Protein AF-A0A1Z8QE18-F1 (afdb_monomer_lite)

Structure (mmCIF, N/CA/C/O backbone):
data_AF-A0A1Z8QE18-F1
#
_entry.id   AF-A0A1Z8QE18-F1
#
loop_
_atom_site.group_PDB
_atom_site.id
_atom_site.type_symbol
_atom_site.label_atom_id
_atom_site.label_alt_id
_atom_site.label_comp_id
_atom_site.label_asym_id
_atom_site.label_entity_id
_atom_site.label_seq_id
_atom_site.pdbx_PDB_ins_code
_atom_site.Cartn_x
_atom_site.Cartn_y
_atom_site.Cartn_z
_atom_site.occupancy
_atom_site.B_iso_or_equiv
_atom_site.auth_seq_id
_atom_site.auth_comp_id
_atom_site.auth_asym_id
_atom_site.auth_atom_id
_atom_site.pdbx_PDB_model_num
ATOM 1 N N . GLU A 1 1 ? 27.133 -2.465 -52.458 1.00 31.72 1 GLU A N 1
ATOM 2 C CA . GLU A 1 1 ? 26.236 -3.454 -53.092 1.00 31.72 1 GLU A CA 1
ATOM 3 C C . GLU A 1 1 ? 27.057 -4.386 -53.975 1.00 31.72 1 GLU A C 1
ATOM 5 O O . GLU A 1 1 ? 27.743 -3.908 -54.868 1.00 31.72 1 GLU A O 1
ATOM 10 N N . HIS A 1 2 ? 27.040 -5.693 -53.707 1.00 38.69 2 HIS A N 1
ATOM 11 C CA . HIS A 1 2 ? 27.586 -6.705 -54.616 1.00 38.69 2 HIS A CA 1
ATOM 12 C C . HIS A 1 2 ? 26.413 -7.398 -55.316 1.00 38.69 2 HIS A C 1
ATOM 14 O O . HIS A 1 2 ? 25.623 -8.091 -54.676 1.00 38.69 2 HIS A O 1
ATOM 20 N N . HIS A 1 3 ? 26.279 -7.208 -56.629 1.00 44.00 3 HIS A N 1
ATOM 21 C CA . HIS A 1 3 ? 25.257 -7.886 -57.424 1.00 44.00 3 HIS A CA 1
ATOM 22 C C . HIS A 1 3 ? 25.726 -9.298 -57.795 1.00 44.00 3 HIS A C 1
ATOM 24 O O . HIS A 1 3 ? 26.551 -9.477 -58.690 1.00 44.00 3 HIS A O 1
ATOM 30 N N . LYS A 1 4 ? 25.196 -10.315 -57.109 1.00 57.91 4 LYS A N 1
ATOM 31 C CA . LYS A 1 4 ? 25.439 -11.725 -57.442 1.00 57.91 4 LYS A CA 1
ATOM 32 C C . LYS A 1 4 ? 24.653 -12.096 -58.705 1.00 57.91 4 LYS A C 1
ATOM 34 O O . LYS A 1 4 ? 23.430 -12.025 -58.703 1.00 57.91 4 LYS A O 1
ATOM 39 N N . GLN A 1 5 ? 25.346 -12.489 -59.775 1.00 54.53 5 GLN A N 1
ATOM 40 C CA . GLN A 1 5 ? 24.721 -12.898 -61.046 1.00 54.53 5 GLN A CA 1
ATOM 41 C C . GLN A 1 5 ? 24.503 -14.417 -61.171 1.00 54.53 5 GLN A C 1
ATOM 43 O O . GLN A 1 5 ? 23.720 -14.848 -62.011 1.00 54.53 5 GLN A O 1
ATOM 48 N N . ASN A 1 6 ? 25.171 -15.237 -60.347 1.00 59.16 6 ASN A N 1
ATOM 49 C CA . ASN A 1 6 ? 25.108 -16.700 -60.426 1.00 59.16 6 ASN A CA 1
ATOM 50 C C . ASN A 1 6 ? 24.843 -17.330 -59.048 1.00 59.16 6 ASN A C 1
ATOM 52 O O . ASN A 1 6 ? 25.605 -17.130 -58.102 1.00 59.16 6 ASN A O 1
ATOM 56 N N . SER A 1 7 ? 23.778 -18.126 -58.949 1.00 54.53 7 SER A N 1
ATOM 57 C CA . SER A 1 7 ? 23.357 -18.845 -57.741 1.00 54.53 7 SER A CA 1
ATOM 58 C C . SER A 1 7 ? 24.335 -19.933 -57.284 1.00 54.53 7 SER A C 1
ATOM 60 O O . SER A 1 7 ? 24.359 -20.270 -56.103 1.00 54.53 7 SER A O 1
ATOM 62 N N . ALA A 1 8 ? 25.176 -20.443 -58.189 1.00 55.94 8 ALA A N 1
ATOM 63 C CA . ALA A 1 8 ? 26.171 -21.480 -57.919 1.00 55.94 8 ALA A CA 1
ATOM 64 C C . ALA A 1 8 ? 27.537 -20.933 -57.459 1.00 55.94 8 ALA A C 1
ATOM 66 O O . ALA A 1 8 ? 28.445 -21.720 -57.178 1.00 55.94 8 ALA A O 1
ATOM 67 N N . ASP A 1 9 ? 27.713 -19.607 -57.384 1.00 64.31 9 ASP A N 1
ATOM 68 C CA . ASP A 1 9 ? 28.958 -19.010 -56.900 1.00 64.31 9 ASP A CA 1
ATOM 69 C C . ASP A 1 9 ? 29.109 -19.226 -55.385 1.00 64.31 9 ASP A C 1
ATOM 71 O O . ASP A 1 9 ? 28.494 -18.535 -54.563 1.00 64.31 9 ASP A O 1
ATOM 75 N N . LYS A 1 10 ? 29.938 -20.219 -55.038 1.00 58.81 10 LYS A N 1
ATOM 76 C CA . LYS A 1 10 ? 30.311 -20.584 -53.664 1.00 58.81 10 LYS A CA 1
ATOM 77 C C . LYS A 1 10 ? 31.335 -19.630 -53.041 1.00 58.81 10 LYS A C 1
ATOM 79 O O . LYS A 1 10 ? 31.618 -19.778 -51.859 1.00 58.81 10 LYS A O 1
ATOM 84 N N . LYS A 1 11 ? 31.916 -18.698 -53.808 1.00 61.44 11 LYS A N 1
ATOM 85 C CA . LYS A 1 11 ? 32.931 -17.745 -53.321 1.00 61.44 11 LYS A CA 1
ATOM 86 C C . LYS A 1 11 ? 32.332 -16.429 -52.824 1.00 61.44 11 LYS A C 1
ATOM 88 O O . LYS A 1 11 ? 33.016 -15.685 -52.135 1.00 61.44 11 LYS A O 1
ATOM 93 N N . SER A 1 12 ? 31.067 -16.169 -53.147 1.00 59.12 12 SER A N 1
ATOM 94 C CA . SER A 1 12 ? 30.352 -14.945 -52.783 1.00 59.12 12 SER A CA 1
ATOM 95 C C . SER A 1 12 ? 29.205 -15.288 -51.831 1.00 59.12 12 SER A C 1
ATOM 97 O O . SER A 1 12 ? 28.066 -15.514 -52.261 1.00 59.12 12 SER A O 1
ATOM 99 N N . TYR A 1 13 ? 29.527 -15.386 -50.540 1.00 66.12 13 TYR A N 1
ATOM 100 C CA . TYR A 1 13 ? 28.577 -15.556 -49.441 1.00 66.12 13 TYR A CA 1
ATOM 101 C C . TYR A 1 13 ? 28.872 -14.543 -48.334 1.00 66.12 13 TYR A C 1
ATOM 103 O O . TYR A 1 13 ? 30.004 -14.092 -48.179 1.00 66.12 13 TYR A O 1
ATOM 111 N N . ALA A 1 14 ? 27.830 -14.195 -47.586 1.00 70.69 14 ALA A N 1
ATOM 112 C CA . ALA A 1 14 ? 27.934 -13.473 -46.330 1.00 70.69 14 ALA A CA 1
ATOM 113 C C . ALA A 1 14 ? 27.297 -14.332 -45.237 1.00 70.69 14 ALA A C 1
ATOM 115 O O . ALA A 1 14 ? 26.292 -15.009 -45.486 1.00 70.69 14 ALA A O 1
ATOM 116 N N . GLU A 1 15 ? 27.896 -14.300 -44.055 1.00 78.56 15 GLU A N 1
ATOM 117 C CA . GLU A 1 15 ? 27.382 -14.931 -42.847 1.00 78.56 15 GLU A CA 1
ATOM 118 C C . GLU A 1 15 ? 27.089 -13.832 -41.828 1.00 78.56 15 GLU A C 1
ATOM 120 O O . GLU A 1 15 ? 27.882 -12.905 -41.653 1.00 78.56 15 GLU A O 1
ATOM 125 N N . LEU A 1 16 ? 25.911 -13.893 -41.212 1.00 81.81 16 LEU A N 1
ATOM 126 C CA . LEU A 1 16 ? 25.571 -13.026 -40.094 1.00 81.81 16 LEU A CA 1
ATOM 127 C C . LEU A 1 16 ? 26.290 -13.539 -38.842 1.00 81.81 16 LEU A C 1
ATOM 129 O O . LEU A 1 16 ? 25.892 -14.563 -38.293 1.00 81.81 16 LEU A O 1
ATOM 133 N N . GLU A 1 17 ? 27.317 -12.821 -38.388 1.00 82.88 17 GLU A N 1
ATOM 134 C CA . GLU A 1 17 ? 28.030 -13.167 -37.150 1.00 82.88 17 GLU A CA 1
ATOM 135 C C . GLU A 1 17 ? 27.212 -12.830 -35.899 1.00 82.88 17 GLU A C 1
ATOM 137 O O . GLU A 1 17 ? 27.160 -13.624 -34.966 1.00 82.88 17 GLU A O 1
ATOM 142 N N . PHE A 1 18 ? 26.565 -11.660 -35.888 1.00 85.44 18 PHE A N 1
ATOM 143 C CA . PHE A 1 18 ? 25.728 -11.208 -34.781 1.00 85.44 18 PHE A CA 1
ATOM 144 C C . PHE A 1 18 ? 24.571 -10.329 -35.270 1.00 85.44 18 PHE A C 1
ATOM 146 O O . PHE A 1 18 ? 24.724 -9.533 -36.200 1.00 85.44 18 PHE A O 1
ATOM 153 N N . PHE A 1 19 ? 23.424 -10.412 -34.598 1.00 87.31 19 PHE A N 1
ATOM 154 C CA . PHE A 1 19 ? 22.310 -9.478 -34.746 1.00 87.31 19 PHE A CA 1
ATOM 155 C C . PHE A 1 19 ? 21.955 -8.901 -33.382 1.00 87.31 19 PHE A C 1
ATOM 157 O O . PHE A 1 19 ? 21.226 -9.515 -32.611 1.00 87.31 19 PHE A O 1
ATOM 164 N N . LYS A 1 20 ? 22.504 -7.721 -33.073 1.00 86.38 20 LYS A N 1
ATOM 165 C CA . LYS A 1 20 ? 22.359 -7.108 -31.752 1.00 86.38 20 LYS A CA 1
ATOM 166 C C . LYS A 1 20 ? 21.327 -5.989 -31.727 1.00 86.38 20 LYS A C 1
ATOM 168 O O . LYS A 1 20 ? 21.324 -5.132 -32.609 1.00 86.38 20 LYS A O 1
ATOM 173 N N . VAL A 1 21 ? 20.503 -5.966 -30.682 1.00 82.25 21 VAL A N 1
ATOM 174 C CA . VAL A 1 21 ? 19.591 -4.858 -30.355 1.00 82.25 21 VAL A CA 1
ATOM 175 C C . VAL A 1 21 ? 19.799 -4.508 -28.884 1.00 82.25 21 VAL A C 1
ATOM 177 O O . VAL A 1 21 ? 19.690 -5.382 -28.031 1.00 82.25 21 VAL A O 1
ATOM 180 N N . ASN A 1 22 ? 20.125 -3.245 -28.583 1.00 75.00 22 ASN A N 1
ATOM 181 C CA . ASN A 1 22 ? 20.525 -2.798 -27.237 1.00 75.00 22 ASN A CA 1
ATOM 182 C C . ASN A 1 22 ? 21.608 -3.709 -26.615 1.00 75.00 22 ASN A C 1
ATOM 184 O O . ASN A 1 22 ? 21.456 -4.187 -25.495 1.00 75.00 22 ASN A O 1
ATOM 188 N N . ASP A 1 23 ? 22.652 -4.011 -27.395 1.00 79.38 23 ASP A N 1
ATOM 189 C CA . ASP A 1 23 ? 23.788 -4.885 -27.052 1.00 79.38 23 ASP A CA 1
ATOM 190 C C . ASP A 1 23 ? 23.473 -6.353 -26.713 1.00 79.38 23 ASP A C 1
ATOM 192 O O . ASP A 1 23 ? 24.398 -7.155 -26.558 1.00 79.38 23 ASP A O 1
ATOM 196 N N . HIS A 1 24 ? 22.198 -6.746 -26.711 1.00 84.31 24 HIS A N 1
ATOM 197 C CA . HIS A 1 24 ? 21.782 -8.140 -26.609 1.00 84.31 24 HIS A CA 1
ATOM 198 C C . HIS A 1 24 ? 21.801 -8.835 -27.968 1.00 84.31 24 HIS A C 1
ATOM 200 O O . HIS A 1 24 ? 21.437 -8.231 -28.977 1.00 84.31 24 HIS A O 1
ATOM 206 N N . ASP A 1 25 ? 22.226 -10.098 -27.996 1.00 89.62 25 ASP A N 1
ATOM 207 C CA . ASP A 1 25 ? 22.406 -10.881 -29.216 1.00 89.62 25 ASP A CA 1
ATOM 208 C C . ASP A 1 25 ? 21.158 -11.709 -29.559 1.00 89.62 25 ASP A C 1
ATOM 210 O O . ASP A 1 25 ? 20.880 -12.735 -28.948 1.00 89.62 25 ASP A O 1
ATOM 214 N N . PHE A 1 26 ? 20.440 -11.275 -30.592 1.00 88.12 26 PHE A N 1
ATOM 215 C CA . PHE A 1 26 ? 19.234 -11.902 -31.135 1.00 88.12 26 PHE A CA 1
ATOM 216 C C . PHE A 1 26 ? 19.529 -12.779 -32.362 1.00 88.12 26 PHE A C 1
ATOM 218 O O . PHE A 1 26 ? 18.652 -13.010 -33.199 1.00 88.12 26 PHE A O 1
ATOM 225 N N . THR A 1 27 ? 20.766 -13.251 -32.535 1.00 88.81 27 THR A N 1
ATOM 226 C CA . THR A 1 27 ? 21.157 -14.044 -33.714 1.00 88.81 27 THR A CA 1
ATOM 227 C C . THR A 1 27 ? 20.328 -15.316 -33.874 1.00 88.81 27 THR A C 1
ATOM 229 O O . THR A 1 27 ? 19.917 -15.643 -34.988 1.00 88.81 27 THR A O 1
ATOM 232 N N . GLU A 1 28 ? 20.032 -16.024 -32.784 1.00 88.19 28 GLU A N 1
ATOM 233 C CA . GLU A 1 28 ? 19.222 -17.245 -32.854 1.00 88.19 28 GLU A CA 1
ATOM 234 C C . GLU A 1 28 ? 17.752 -16.950 -33.185 1.00 88.19 28 GLU A C 1
ATOM 236 O O . GLU A 1 28 ? 17.145 -17.676 -33.973 1.00 88.19 28 GLU A O 1
ATOM 241 N N . ASP A 1 29 ? 17.196 -15.839 -32.697 1.00 86.62 29 ASP A N 1
ATOM 242 C CA . ASP A 1 29 ? 15.845 -15.398 -33.070 1.00 86.62 29 ASP A CA 1
ATOM 243 C C . ASP A 1 29 ? 15.779 -14.955 -34.538 1.00 86.62 29 ASP A C 1
ATOM 245 O O . ASP A 1 29 ? 14.840 -15.289 -35.269 1.00 86.62 29 ASP A O 1
ATOM 249 N N . PHE A 1 30 ? 16.815 -14.263 -35.023 1.00 86.06 30 PHE A N 1
ATOM 250 C CA . PHE A 1 30 ? 16.954 -13.915 -36.436 1.00 86.06 30 PHE A CA 1
ATOM 251 C C . PHE A 1 30 ? 16.931 -15.175 -37.311 1.00 86.06 30 PHE A C 1
ATOM 253 O O . PHE A 1 30 ? 16.207 -15.221 -38.311 1.00 86.06 30 PHE A O 1
ATOM 260 N N . LYS A 1 31 ? 17.672 -16.219 -36.916 1.00 87.19 31 LYS A N 1
ATOM 261 C CA . LYS A 1 31 ? 17.730 -17.507 -37.624 1.00 87.19 31 LYS A CA 1
ATOM 262 C C . LYS A 1 31 ? 16.375 -18.237 -37.665 1.00 87.19 31 LYS A C 1
ATOM 264 O O . LYS A 1 31 ? 16.076 -18.974 -38.604 1.00 87.19 31 LYS A O 1
ATOM 269 N N . GLN A 1 32 ? 15.477 -17.985 -36.717 1.00 85.62 32 GLN A N 1
ATOM 270 C CA . GLN A 1 32 ? 14.121 -18.548 -36.772 1.00 85.62 32 GLN A CA 1
ATOM 271 C C . GLN A 1 32 ? 13.223 -17.875 -37.830 1.00 85.62 32 GLN A C 1
ATOM 273 O O . GLN A 1 32 ? 12.209 -18.450 -38.232 1.00 85.62 32 GLN A O 1
ATOM 278 N N . THR A 1 33 ? 13.584 -16.686 -38.330 1.00 85.94 33 THR A N 1
ATOM 279 C CA . THR A 1 33 ? 12.784 -15.962 -39.332 1.00 85.94 33 THR A CA 1
ATOM 280 C C . THR A 1 33 ? 13.041 -16.506 -40.742 1.00 85.94 33 THR A C 1
ATOM 282 O O . THR A 1 33 ? 14.178 -16.431 -41.201 1.00 85.94 33 THR A O 1
ATOM 285 N N . PRO A 1 34 ? 12.030 -16.992 -41.492 1.00 86.81 34 PRO A N 1
ATOM 286 C CA . PRO A 1 34 ? 12.242 -17.588 -42.813 1.00 86.81 34 PRO A CA 1
ATOM 287 C C . PRO A 1 34 ? 12.920 -16.652 -43.826 1.00 86.81 34 PRO A C 1
ATOM 289 O O . PRO A 1 34 ? 12.548 -15.485 -43.973 1.00 86.81 34 PRO A O 1
ATOM 292 N N . PHE A 1 35 ? 13.864 -17.192 -44.601 1.00 86.81 35 PHE A N 1
ATOM 293 C CA . PHE A 1 35 ? 14.456 -16.492 -45.741 1.00 86.81 35 PHE A CA 1
ATOM 294 C C . PHE A 1 35 ? 13.610 -16.728 -46.994 1.00 86.81 35 PHE A C 1
ATOM 296 O O . PHE A 1 35 ? 13.437 -17.869 -47.426 1.00 86.81 35 PHE A O 1
ATOM 303 N N . HIS A 1 36 ? 13.101 -15.664 -47.614 1.00 87.62 36 HIS A N 1
ATOM 304 C CA . HIS A 1 36 ? 12.309 -15.752 -48.842 1.00 87.62 36 HIS A CA 1
ATOM 305 C C . HIS A 1 36 ? 13.199 -15.585 -50.072 1.00 87.62 36 HIS A C 1
ATOM 307 O O . HIS A 1 36 ? 13.740 -14.505 -50.318 1.00 87.62 36 HIS A O 1
ATOM 313 N N . VAL A 1 37 ? 13.327 -16.643 -50.871 1.00 85.94 37 VAL A N 1
ATOM 314 C CA . VAL A 1 37 ? 14.174 -16.657 -52.070 1.00 85.94 37 VAL A CA 1
ATOM 315 C C . VAL A 1 37 ? 13.476 -15.922 -53.214 1.00 85.94 37 VAL A C 1
ATOM 317 O O . VAL A 1 37 ? 12.298 -16.148 -53.498 1.00 85.94 37 VAL A O 1
ATOM 320 N N . ASN A 1 38 ? 14.213 -15.073 -53.930 1.00 83.19 38 ASN A N 1
ATOM 321 C CA . ASN A 1 38 ? 13.707 -14.448 -55.143 1.00 83.19 38 ASN A CA 1
ATOM 322 C C . ASN A 1 38 ? 13.742 -15.440 -56.320 1.00 83.19 38 ASN A C 1
ATOM 324 O O . ASN A 1 38 ? 14.777 -15.631 -56.964 1.00 83.19 38 ASN A O 1
ATOM 328 N N . ARG A 1 39 ? 12.590 -16.044 -56.633 1.00 81.88 39 ARG A N 1
ATOM 329 C CA . ARG A 1 39 ? 12.466 -17.055 -57.697 1.00 81.88 39 ARG A CA 1
ATOM 330 C C . ARG A 1 39 ? 12.690 -16.513 -59.113 1.00 81.88 39 ARG A C 1
ATOM 332 O O . ARG A 1 39 ? 12.940 -17.319 -60.000 1.00 81.88 39 ARG A O 1
ATOM 339 N N . SER A 1 40 ? 12.678 -15.193 -59.341 1.00 82.44 40 SER A N 1
ATOM 340 C CA . SER A 1 40 ? 13.067 -14.636 -60.650 1.00 82.44 40 SER A CA 1
ATOM 341 C C . SER A 1 40 ? 14.547 -14.871 -60.957 1.00 82.44 40 SER A C 1
ATOM 343 O O . SER A 1 40 ? 14.922 -15.008 -62.116 1.00 82.44 40 SER A O 1
ATOM 345 N N . ASN A 1 41 ? 15.378 -14.942 -59.913 1.00 74.44 41 ASN A N 1
ATOM 346 C CA . ASN A 1 41 ? 16.830 -15.118 -60.018 1.00 74.44 41 ASN A CA 1
ATOM 347 C C . ASN A 1 41 ? 17.262 -16.555 -59.686 1.00 74.44 41 ASN A C 1
ATOM 349 O O . ASN A 1 41 ? 18.403 -16.937 -59.929 1.00 74.44 41 ASN A O 1
ATOM 353 N N . HIS A 1 42 ? 16.344 -17.342 -59.120 1.00 74.50 42 HIS A N 1
ATOM 354 C CA . HIS A 1 42 ? 16.537 -18.729 -58.700 1.00 74.50 42 HIS A CA 1
ATOM 355 C C . HIS A 1 42 ? 15.326 -19.557 -59.140 1.00 74.50 42 HIS A C 1
ATOM 357 O O . HIS A 1 42 ? 14.559 -20.042 -58.311 1.00 74.50 42 HIS A O 1
ATOM 363 N N . THR A 1 43 ? 15.127 -19.694 -60.452 1.00 74.31 43 THR A N 1
ATOM 364 C CA . THR A 1 43 ? 13.931 -20.310 -61.066 1.00 74.31 43 THR A CA 1
ATOM 365 C C . THR A 1 43 ? 13.667 -21.742 -60.598 1.00 74.31 43 THR A C 1
ATOM 367 O O . THR A 1 43 ? 12.512 -22.130 -60.438 1.00 74.31 43 THR A O 1
ATOM 370 N N . ASN A 1 44 ? 14.724 -22.496 -60.285 1.00 78.94 44 ASN A N 1
ATOM 371 C CA . ASN A 1 44 ? 14.636 -23.864 -59.759 1.00 78.94 44 ASN A CA 1
ATOM 372 C C . ASN A 1 44 ? 14.793 -23.944 -58.228 1.00 78.94 44 ASN A C 1
ATOM 374 O O . ASN A 1 44 ? 14.822 -25.037 -57.667 1.00 78.94 44 ASN A O 1
ATOM 378 N N . GLY A 1 45 ? 14.926 -22.804 -57.546 1.00 72.75 45 GLY A N 1
ATOM 379 C CA . GLY A 1 45 ? 15.084 -22.738 -56.096 1.00 72.75 45 GLY A CA 1
ATOM 380 C C . GLY A 1 45 ? 13.751 -22.857 -55.338 1.00 72.75 45 GLY A C 1
ATOM 381 O O . GLY A 1 45 ? 12.682 -22.560 -55.897 1.00 72.75 45 GLY A O 1
ATOM 382 N N . PRO A 1 46 ? 13.793 -23.268 -54.055 1.00 80.25 46 PRO A N 1
ATOM 383 C CA . PRO A 1 46 ? 12.628 -23.244 -53.170 1.00 80.25 46 PRO A CA 1
ATOM 384 C C . PRO A 1 46 ? 12.151 -21.803 -52.931 1.00 80.25 46 PRO A C 1
ATOM 386 O O . PRO A 1 46 ? 12.931 -20.866 -53.050 1.00 80.25 46 PRO A O 1
ATOM 389 N N . SER A 1 47 ? 10.872 -21.603 -52.597 1.00 82.56 47 SER A N 1
ATOM 390 C CA . SER A 1 47 ? 10.298 -20.267 -52.331 1.00 82.56 47 SER A CA 1
ATOM 391 C C . SER A 1 47 ? 10.728 -19.666 -50.988 1.00 82.56 47 SER A C 1
ATOM 393 O O . SER A 1 47 ? 10.720 -18.447 -50.818 1.00 82.56 47 SER A O 1
ATOM 395 N N . SER A 1 48 ? 11.101 -20.515 -50.034 1.00 85.12 48 SER A N 1
ATOM 396 C CA . SER A 1 48 ? 11.622 -20.130 -48.726 1.00 85.12 48 SER A CA 1
ATOM 397 C C . SER A 1 48 ? 12.583 -21.188 -48.201 1.00 85.12 48 SER A C 1
ATOM 399 O O . SER A 1 48 ? 12.459 -22.365 -48.543 1.00 85.12 48 SER A O 1
ATOM 401 N N . LEU A 1 49 ? 13.517 -20.773 -47.353 1.00 83.56 49 LEU A N 1
ATOM 402 C CA . LEU A 1 49 ? 14.487 -21.636 -46.687 1.00 83.56 49 LEU A CA 1
ATOM 403 C C . LEU A 1 49 ? 14.538 -21.303 -45.189 1.00 83.56 49 LEU A C 1
ATOM 405 O O . LEU A 1 49 ? 14.297 -20.145 -44.826 1.00 83.56 49 LEU A O 1
ATOM 409 N N . PRO A 1 50 ? 14.874 -22.278 -44.324 1.00 80.75 50 PRO A N 1
ATOM 410 C CA . PRO A 1 50 ? 15.309 -21.979 -42.965 1.00 80.75 50 PRO A CA 1
ATOM 411 C C . PRO A 1 50 ? 16.466 -20.980 -43.011 1.00 80.75 50 PRO A C 1
ATOM 413 O O . PRO A 1 50 ? 17.391 -21.135 -43.811 1.00 80.75 50 PRO A O 1
ATOM 416 N N . ASN A 1 51 ? 16.398 -19.941 -42.188 1.00 81.56 51 ASN A N 1
ATOM 417 C CA . ASN A 1 51 ? 17.437 -18.929 -42.125 1.00 81.56 51 ASN A CA 1
ATOM 418 C C . ASN A 1 51 ? 18.513 -19.389 -41.146 1.00 81.56 51 ASN A C 1
ATOM 420 O O . ASN A 1 51 ? 18.359 -19.329 -39.943 1.00 81.56 51 ASN A O 1
ATOM 424 N N . ASN A 1 52 ? 19.634 -19.874 -41.641 1.00 77.12 52 ASN A N 1
ATOM 425 C CA . ASN A 1 52 ? 20.772 -20.239 -40.799 1.00 77.12 52 ASN A CA 1
ATOM 426 C C . ASN A 1 52 ? 21.788 -19.091 -40.662 1.00 77.12 52 ASN A C 1
ATOM 428 O O . ASN A 1 52 ? 22.919 -19.339 -40.263 1.00 77.12 52 ASN A O 1
ATOM 432 N N . GLY A 1 53 ? 21.415 -17.853 -41.021 1.00 68.00 53 GLY A N 1
ATOM 433 C CA . GLY A 1 53 ? 22.335 -16.711 -41.081 1.00 68.00 53 GLY A CA 1
ATOM 434 C C . GLY A 1 53 ? 23.245 -16.713 -42.316 1.00 68.00 53 GLY A C 1
ATOM 435 O O . GLY A 1 53 ? 24.106 -15.845 -42.436 1.00 68.00 53 GLY A O 1
ATOM 436 N N . TYR A 1 54 ? 23.051 -17.657 -43.246 1.00 74.44 54 TYR A N 1
ATOM 437 C CA . TYR A 1 54 ? 23.822 -17.785 -44.484 1.00 74.44 54 TYR A CA 1
ATOM 438 C C . TYR A 1 54 ? 23.069 -17.196 -45.685 1.00 74.44 54 TYR A C 1
ATOM 440 O O . TYR A 1 54 ? 21.994 -17.666 -46.068 1.00 74.44 54 TYR A O 1
ATOM 448 N N . PHE A 1 55 ? 23.675 -16.215 -46.358 1.00 72.19 55 PHE A N 1
ATOM 449 C CA . PHE A 1 55 ? 23.074 -15.521 -47.505 1.00 72.19 55 PHE A CA 1
ATOM 450 C C . PHE A 1 55 ? 23.674 -15.974 -48.845 1.00 72.19 55 PHE A C 1
ATOM 452 O O . PHE A 1 55 ? 24.315 -15.207 -49.565 1.00 72.19 55 PHE A O 1
ATOM 459 N N . GLY A 1 56 ? 23.481 -17.248 -49.198 1.00 71.94 56 GLY A N 1
ATOM 460 C CA . GLY A 1 56 ? 23.924 -17.796 -50.490 1.00 71.94 56 GLY A CA 1
ATOM 461 C C . GLY A 1 56 ? 22.960 -17.545 -51.657 1.00 71.94 56 GLY A C 1
ATOM 462 O O . GLY A 1 56 ? 23.405 -17.403 -52.801 1.00 71.94 56 GLY A O 1
ATOM 463 N N . TYR A 1 57 ? 21.657 -17.469 -51.367 1.00 73.19 57 TYR A N 1
ATOM 464 C CA . TYR A 1 57 ? 20.588 -17.178 -52.327 1.00 73.19 57 TYR A CA 1
ATOM 465 C C . TYR A 1 57 ? 20.269 -15.680 -52.356 1.00 73.19 57 TYR A C 1
ATOM 467 O O . TYR A 1 57 ? 20.366 -14.992 -51.345 1.00 73.19 57 TYR A O 1
ATOM 475 N N . MET A 1 58 ? 19.820 -15.175 -53.508 1.00 78.06 58 MET A N 1
ATOM 476 C CA . MET A 1 58 ? 19.229 -13.835 -53.568 1.00 78.06 58 MET A CA 1
ATOM 477 C C . MET A 1 58 ? 17.800 -13.907 -53.048 1.00 78.06 58 MET A C 1
ATOM 479 O O . MET A 1 58 ? 17.002 -14.711 -53.532 1.00 78.06 58 MET A O 1
ATOM 483 N N . GLY A 1 59 ? 17.464 -13.045 -52.102 1.00 80.00 59 GLY A N 1
ATOM 484 C CA . GLY A 1 59 ? 16.174 -13.066 -51.436 1.00 80.00 59 GLY A CA 1
ATOM 485 C C . GLY A 1 59 ? 16.085 -11.987 -50.371 1.00 80.00 59 GLY A C 1
ATOM 486 O O . GLY A 1 59 ? 16.853 -11.026 -50.394 1.00 80.00 59 GLY A O 1
ATOM 487 N N . LYS A 1 60 ? 15.132 -12.145 -49.459 1.00 83.38 60 LYS A N 1
ATOM 488 C CA . LYS A 1 60 ? 14.902 -11.210 -48.361 1.00 83.38 60 LYS A CA 1
ATOM 489 C C . LYS A 1 60 ? 14.466 -11.936 -47.096 1.00 83.38 60 LYS A C 1
ATOM 491 O O . LYS A 1 60 ? 13.706 -12.901 -47.158 1.00 83.38 60 LYS A O 1
ATOM 496 N N . VAL A 1 61 ? 14.896 -11.410 -45.959 1.00 84.81 61 VAL A N 1
ATOM 497 C CA . VAL A 1 61 ? 14.283 -11.658 -44.652 1.00 84.81 61 VAL A CA 1
ATOM 498 C C . VAL A 1 61 ? 13.465 -10.414 -44.334 1.00 84.81 61 VAL A C 1
ATOM 500 O O . VAL A 1 61 ? 13.967 -9.301 -44.489 1.00 84.81 61 VAL A O 1
ATOM 503 N N . ASN A 1 62 ? 12.204 -10.580 -43.942 1.00 82.75 62 ASN A N 1
ATOM 504 C CA . ASN A 1 62 ? 11.403 -9.452 -43.479 1.00 82.75 62 ASN A CA 1
ATOM 505 C C . ASN A 1 62 ? 11.449 -9.440 -41.954 1.00 82.75 62 ASN A C 1
ATOM 507 O O . ASN A 1 62 ? 10.914 -10.343 -41.318 1.00 82.75 62 ASN A O 1
ATOM 511 N N . LEU A 1 63 ? 12.069 -8.411 -41.388 1.00 82.06 63 LEU A N 1
ATOM 512 C CA . LEU A 1 63 ? 12.082 -8.168 -39.952 1.00 82.06 63 LEU A CA 1
ATOM 513 C C . LEU A 1 63 ? 11.306 -6.896 -39.663 1.00 82.06 63 LEU A C 1
ATOM 515 O O . LEU A 1 63 ? 11.420 -5.909 -40.388 1.00 82.06 63 LEU A O 1
ATOM 519 N N . SER A 1 64 ? 10.521 -6.927 -38.594 1.00 79.81 64 SER A N 1
ATOM 520 C CA . SER A 1 64 ? 9.784 -5.767 -38.114 1.00 79.81 64 SER A CA 1
ATOM 521 C C . SER A 1 64 ? 10.320 -5.382 -36.746 1.00 79.81 64 SER A C 1
ATOM 523 O O . SER A 1 64 ? 9.918 -5.959 -35.740 1.00 79.81 64 SER A O 1
ATOM 525 N N . LEU A 1 65 ? 11.176 -4.365 -36.707 1.00 79.00 65 LEU A N 1
ATOM 526 C CA . LEU A 1 65 ? 11.559 -3.704 -35.464 1.00 79.00 65 LEU A CA 1
ATOM 527 C C . LEU A 1 65 ? 10.513 -2.631 -35.155 1.00 79.00 65 LEU A C 1
ATOM 529 O O . LEU A 1 65 ? 10.311 -1.708 -35.942 1.00 79.00 65 LEU A O 1
ATOM 533 N N . LYS A 1 66 ? 9.811 -2.775 -34.030 1.00 74.75 66 LYS A N 1
ATOM 534 C CA . LYS A 1 66 ? 8.843 -1.782 -33.556 1.00 74.75 66 LYS A CA 1
ATOM 535 C C . LYS A 1 66 ? 9.431 -1.058 -32.357 1.00 74.75 66 LYS A C 1
ATOM 537 O O . LYS A 1 66 ? 9.703 -1.679 -31.336 1.00 74.75 66 LYS A O 1
ATOM 542 N N . GLN A 1 67 ? 9.585 0.253 -32.479 1.00 74.06 67 GLN A N 1
ATOM 543 C CA . GLN A 1 67 ? 9.932 1.125 -31.365 1.00 74.06 67 GLN A CA 1
ATOM 544 C C . GLN A 1 67 ? 8.663 1.803 -30.849 1.00 74.06 67 GLN A C 1
ATOM 546 O O . GLN A 1 67 ? 7.808 2.214 -31.633 1.00 74.06 67 GLN A O 1
ATOM 551 N N . THR A 1 68 ? 8.535 1.922 -29.529 1.00 76.75 68 THR A N 1
ATOM 552 C CA . THR A 1 68 ? 7.468 2.711 -28.909 1.00 76.75 68 THR A CA 1
ATOM 553 C C . THR A 1 68 ? 7.961 4.127 -28.623 1.00 76.75 68 THR A C 1
ATOM 555 O O . THR A 1 68 ? 9.058 4.313 -28.097 1.00 76.75 68 THR A O 1
ATOM 558 N N . SER A 1 69 ? 7.148 5.131 -28.951 1.00 80.31 69 SER A N 1
ATOM 559 C CA . SER A 1 69 ? 7.360 6.520 -28.525 1.00 80.31 69 SER A CA 1
ATOM 560 C C . SER A 1 69 ? 6.703 6.829 -27.177 1.00 80.31 69 SER A C 1
ATOM 562 O O . SER A 1 69 ? 6.803 7.958 -26.701 1.00 80.31 69 SER A O 1
ATOM 564 N N . ASP A 1 70 ? 6.032 5.848 -26.562 1.00 87.56 70 ASP A N 1
ATOM 565 C CA . ASP A 1 70 ? 5.391 6.015 -25.261 1.00 87.56 70 ASP A CA 1
ATOM 566 C C . ASP A 1 70 ? 6.422 6.386 -24.187 1.00 87.56 70 ASP A C 1
ATOM 568 O O . ASP A 1 70 ? 7.347 5.622 -23.891 1.00 87.56 70 ASP A O 1
ATOM 572 N N . LYS A 1 71 ? 6.253 7.577 -23.605 1.00 89.75 71 LYS A N 1
ATOM 573 C CA . LYS A 1 71 ? 7.170 8.120 -22.597 1.00 89.75 71 LYS A CA 1
ATOM 574 C C . LYS A 1 71 ? 7.260 7.233 -21.364 1.00 89.75 71 LYS A C 1
ATOM 576 O O . LYS A 1 71 ? 8.344 7.081 -20.815 1.00 89.75 71 LYS A O 1
ATOM 581 N N . LEU A 1 72 ? 6.146 6.626 -20.956 1.00 90.88 72 LEU A N 1
ATOM 582 C CA . LEU A 1 72 ? 6.094 5.814 -19.747 1.00 90.88 72 LEU A CA 1
ATOM 583 C C . LEU A 1 72 ? 6.928 4.535 -19.912 1.00 90.88 72 LEU A C 1
ATOM 585 O O . LEU A 1 72 ? 7.767 4.241 -19.068 1.00 90.88 72 LEU A O 1
ATOM 589 N N . ARG A 1 73 ? 6.793 3.824 -21.038 1.00 89.12 73 ARG A N 1
ATOM 590 C CA . ARG A 1 73 ? 7.641 2.663 -21.368 1.00 89.12 73 ARG A CA 1
ATOM 591 C C . ARG A 1 73 ? 9.117 3.026 -21.505 1.00 89.12 73 ARG A C 1
ATOM 593 O O . ARG A 1 73 ? 9.972 2.249 -21.092 1.00 89.12 73 ARG A O 1
ATOM 600 N N . ARG A 1 74 ? 9.428 4.201 -22.063 1.00 89.69 74 ARG A N 1
ATOM 601 C CA . ARG A 1 74 ? 10.811 4.701 -22.126 1.00 89.69 74 ARG A CA 1
ATOM 602 C C . ARG A 1 74 ? 11.374 4.957 -20.730 1.00 89.69 74 ARG A C 1
ATOM 604 O O . ARG A 1 74 ? 12.484 4.520 -20.455 1.00 89.69 74 ARG A O 1
ATOM 611 N N . ALA A 1 75 ? 10.602 5.604 -19.857 1.00 93.19 75 ALA A N 1
ATOM 612 C CA . ALA A 1 75 ? 10.991 5.818 -18.469 1.00 93.19 75 ALA A CA 1
ATOM 613 C C . ALA A 1 75 ? 11.202 4.489 -17.737 1.00 93.19 75 ALA A C 1
ATOM 615 O O . ALA A 1 75 ? 12.214 4.317 -17.070 1.00 93.19 75 ALA A O 1
ATOM 616 N N . ALA A 1 76 ? 10.309 3.518 -17.936 1.00 92.00 76 ALA A N 1
ATOM 617 C CA . ALA A 1 76 ? 10.451 2.190 -17.353 1.00 92.00 76 ALA A CA 1
ATOM 618 C C . ALA A 1 76 ? 11.763 1.505 -17.755 1.00 92.00 76 ALA A C 1
ATOM 620 O O . ALA A 1 76 ? 12.444 0.952 -16.897 1.00 92.00 76 ALA A O 1
ATOM 621 N N . TRP A 1 77 ? 12.130 1.570 -19.041 1.00 91.56 77 TRP A N 1
ATOM 622 C CA . TRP A 1 77 ? 13.387 1.005 -19.537 1.00 91.56 77 TRP A CA 1
ATOM 623 C C . TRP A 1 77 ? 14.607 1.685 -18.921 1.00 91.56 77 TRP A C 1
ATOM 625 O O . TRP A 1 77 ? 15.485 1.003 -18.405 1.00 91.56 77 TRP A O 1
ATOM 635 N N . VAL A 1 78 ? 14.644 3.022 -18.938 1.00 93.00 78 VAL A N 1
ATOM 636 C CA . VAL A 1 78 ? 15.753 3.797 -18.358 1.00 93.00 78 VAL A CA 1
ATOM 637 C C . VAL A 1 78 ? 15.918 3.463 -16.879 1.00 93.00 78 VAL A C 1
ATOM 639 O O . VAL A 1 78 ? 17.020 3.154 -16.445 1.00 93.00 78 VAL A O 1
ATOM 642 N N . LEU A 1 79 ? 14.822 3.441 -16.116 1.00 94.25 79 LEU A N 1
ATOM 643 C CA . LEU A 1 79 ? 14.874 3.101 -14.696 1.00 94.25 79 LEU A CA 1
ATOM 644 C C . LEU A 1 79 ? 15.330 1.656 -14.456 1.00 94.25 79 LEU A C 1
ATOM 646 O O . LEU A 1 79 ? 16.078 1.405 -13.518 1.00 94.25 79 LEU A O 1
ATOM 650 N N . ALA A 1 80 ? 14.897 0.707 -15.289 1.00 92.56 80 ALA A N 1
ATOM 651 C CA . ALA A 1 80 ? 15.277 -0.698 -15.157 1.00 92.56 80 ALA A CA 1
ATOM 652 C C . ALA A 1 80 ? 16.759 -0.939 -15.459 1.00 92.56 80 ALA A C 1
ATOM 654 O O . ALA A 1 80 ? 17.379 -1.809 -14.850 1.00 92.56 80 ALA A O 1
ATOM 655 N N . ASP A 1 81 ? 17.314 -0.179 -16.399 1.00 93.62 81 ASP A N 1
ATOM 656 C CA . ASP A 1 81 ? 18.716 -0.261 -16.780 1.00 93.62 81 ASP A CA 1
ATOM 657 C C . ASP A 1 81 ? 19.603 0.464 -15.754 1.00 93.62 81 ASP A C 1
ATOM 659 O O . ASP A 1 81 ? 20.463 -0.149 -15.119 1.00 93.62 81 ASP A O 1
ATOM 663 N N . GLU A 1 82 ? 19.362 1.752 -15.516 1.00 94.56 82 GLU A N 1
ATOM 664 C CA . GLU A 1 82 ? 20.232 2.598 -14.685 1.00 94.56 82 GLU A CA 1
ATOM 665 C C . GLU A 1 82 ? 20.114 2.298 -13.183 1.00 94.56 82 GLU A C 1
ATOM 667 O O . GLU A 1 82 ? 21.097 2.396 -12.448 1.00 94.56 82 GLU A O 1
ATOM 672 N N . HIS A 1 83 ? 18.939 1.862 -12.718 1.00 93.31 83 HIS A N 1
ATOM 673 C CA . HIS A 1 83 ? 18.679 1.540 -11.308 1.00 93.31 83 HIS A CA 1
ATOM 674 C C . HIS A 1 83 ? 18.371 0.059 -11.095 1.00 93.31 83 HIS A C 1
ATOM 676 O O . HIS A 1 83 ? 17.522 -0.300 -10.276 1.00 93.31 83 HIS A O 1
ATOM 682 N N . PHE A 1 84 ? 19.065 -0.812 -11.832 1.00 92.00 84 PHE A N 1
ATOM 683 C CA . PHE A 1 84 ? 18.902 -2.254 -11.702 1.00 92.00 84 PHE A CA 1
ATOM 684 C C . PHE A 1 84 ? 19.137 -2.737 -10.259 1.00 92.00 84 PHE A C 1
ATOM 686 O O . PHE A 1 84 ? 20.204 -2.547 -9.670 1.00 92.00 84 PHE A O 1
ATOM 693 N N . GLU A 1 85 ? 18.143 -3.426 -9.701 1.00 88.19 85 GLU A N 1
ATOM 694 C CA . GLU A 1 85 ? 18.178 -3.955 -8.339 1.00 88.19 85 GLU A CA 1
ATOM 695 C C . GLU A 1 85 ? 18.710 -5.398 -8.341 1.00 88.19 85 GLU A C 1
ATOM 697 O O . GLU A 1 85 ? 18.001 -6.338 -8.715 1.00 88.19 85 GLU A O 1
ATOM 702 N N . VAL A 1 86 ? 19.951 -5.598 -7.876 1.00 88.88 86 VAL A N 1
ATOM 703 C CA . VAL A 1 86 ? 20.561 -6.941 -7.735 1.00 88.88 86 VAL A CA 1
ATOM 704 C C . VAL A 1 86 ? 19.742 -7.836 -6.800 1.00 88.88 86 VAL A C 1
ATOM 706 O O . VAL A 1 86 ? 19.632 -9.038 -7.031 1.00 88.88 86 VAL A O 1
ATOM 709 N N . LEU A 1 87 ? 19.148 -7.244 -5.762 1.00 85.38 87 LEU A N 1
ATOM 710 C CA . LEU A 1 87 ? 18.177 -7.873 -4.872 1.00 85.38 87 LEU A CA 1
ATOM 711 C C . LEU A 1 87 ? 16.858 -7.121 -5.019 1.00 85.38 87 LEU A C 1
ATOM 713 O O . LEU A 1 87 ? 16.808 -5.929 -4.723 1.00 85.38 87 LEU A O 1
ATOM 717 N N . LYS A 1 88 ? 15.804 -7.808 -5.467 1.00 79.12 88 LYS A N 1
ATOM 718 C CA . LYS A 1 88 ? 14.503 -7.184 -5.734 1.00 79.12 88 LYS A CA 1
ATOM 719 C C . LYS A 1 88 ? 13.430 -7.795 -4.847 1.00 79.12 88 LYS A C 1
ATOM 721 O O . LYS A 1 88 ? 13.178 -8.999 -4.868 1.00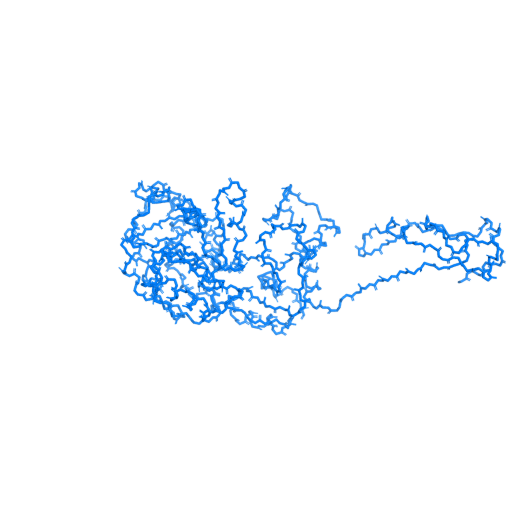 79.12 88 LYS A O 1
ATOM 726 N N . GLU A 1 89 ? 12.776 -6.950 -4.057 1.00 70.56 89 GLU A N 1
ATOM 727 C CA . GLU A 1 89 ? 11.636 -7.373 -3.247 1.00 70.56 89 GLU A CA 1
ATOM 728 C C . GLU A 1 89 ? 10.450 -7.786 -4.137 1.00 70.56 89 GLU A C 1
ATOM 730 O O . GLU A 1 89 ? 10.249 -7.260 -5.230 1.00 70.56 89 GLU A O 1
ATOM 735 N N . ASN A 1 90 ? 9.620 -8.711 -3.645 1.00 68.00 90 ASN A N 1
ATOM 736 C CA . ASN A 1 90 ? 8.386 -9.168 -4.304 1.00 68.00 90 ASN A CA 1
ATOM 737 C C . ASN A 1 90 ? 8.564 -9.881 -5.662 1.00 68.00 90 ASN A C 1
ATOM 739 O O . ASN A 1 90 ? 7.596 -10.005 -6.412 1.00 68.00 90 ASN A O 1
ATOM 743 N N . VAL A 1 91 ? 9.754 -10.417 -5.957 1.00 69.00 91 VAL A N 1
ATOM 744 C CA . VAL A 1 91 ? 9.987 -11.332 -7.091 1.00 69.00 91 VAL A CA 1
ATOM 745 C C . VAL A 1 91 ? 9.987 -12.781 -6.597 1.00 69.00 91 VAL A C 1
ATOM 747 O O . VAL A 1 91 ? 10.561 -13.095 -5.554 1.00 69.00 91 VAL A O 1
ATOM 750 N N . ARG A 1 92 ? 9.322 -13.688 -7.325 1.00 66.56 92 ARG A N 1
ATOM 751 C CA . ARG A 1 92 ? 9.349 -15.129 -7.019 1.00 66.56 92 ARG A CA 1
ATOM 752 C C . ARG A 1 92 ? 10.654 -15.763 -7.497 1.00 66.56 92 ARG A C 1
ATOM 754 O O . ARG A 1 92 ? 11.087 -15.502 -8.612 1.00 66.56 92 ARG A O 1
ATOM 761 N N . GLY A 1 93 ? 11.202 -16.683 -6.704 1.00 70.75 93 GLY A N 1
ATOM 762 C CA . GLY A 1 93 ? 12.375 -17.479 -7.074 1.00 70.75 93 GLY A CA 1
ATOM 763 C C . GLY A 1 93 ? 13.666 -16.999 -6.411 1.00 70.75 93 GLY A C 1
ATOM 764 O O . GLY A 1 93 ? 13.645 -16.482 -5.295 1.00 70.75 93 GLY A O 1
ATOM 765 N N . TYR A 1 94 ? 14.799 -17.238 -7.074 1.00 70.25 94 TYR A N 1
ATOM 766 C CA . TYR A 1 94 ? 16.119 -16.839 -6.586 1.00 70.25 94 TYR A CA 1
ATOM 767 C C . TYR A 1 94 ? 16.252 -15.305 -6.621 1.00 70.25 94 TYR A C 1
ATOM 769 O O . TYR A 1 94 ? 16.040 -14.687 -7.660 1.00 70.25 94 TYR A O 1
ATOM 777 N N . ASN A 1 95 ? 16.532 -14.702 -5.462 1.00 75.38 95 ASN A N 1
ATOM 778 C CA . ASN A 1 95 ? 16.464 -13.251 -5.244 1.00 75.38 95 ASN A CA 1
ATOM 779 C C . ASN A 1 95 ? 17.696 -12.474 -5.770 1.00 75.38 95 ASN A C 1
ATOM 781 O O . ASN A 1 95 ? 17.515 -11.372 -6.281 1.00 75.38 95 ASN A O 1
ATOM 785 N N . PRO A 1 96 ? 18.933 -13.013 -5.725 1.00 85.06 96 PRO A N 1
ATOM 786 C CA . PRO A 1 96 ? 20.060 -12.394 -6.421 1.00 85.06 96 PRO A CA 1
ATOM 787 C C . PRO A 1 96 ? 19.917 -12.522 -7.940 1.00 85.06 96 PRO A C 1
ATOM 789 O O . PRO A 1 96 ? 19.703 -13.618 -8.458 1.00 85.06 96 PRO A O 1
ATOM 792 N N . ARG A 1 97 ? 20.053 -11.409 -8.660 1.00 87.75 97 ARG A N 1
ATOM 793 C CA . ARG A 1 97 ? 19.916 -11.355 -10.121 1.00 87.75 97 ARG A CA 1
ATOM 794 C C . ARG A 1 97 ? 21.110 -10.647 -10.750 1.00 87.75 97 ARG A C 1
ATOM 796 O O . ARG A 1 97 ? 21.651 -9.702 -10.180 1.00 87.75 97 ARG A O 1
ATOM 803 N N . GLU A 1 98 ? 21.493 -11.091 -11.939 1.00 90.56 98 GLU A N 1
ATOM 804 C CA . GLU A 1 98 ? 22.513 -10.433 -12.757 1.00 90.56 98 GLU A CA 1
ATOM 805 C C . GLU A 1 98 ? 21.863 -9.436 -13.712 1.00 90.56 98 GLU A C 1
ATOM 807 O O . GLU A 1 98 ? 20.758 -9.674 -14.200 1.00 90.56 98 GLU A O 1
ATOM 812 N N . LYS A 1 99 ? 22.557 -8.329 -13.998 1.00 92.00 99 LYS A N 1
ATOM 813 C CA . LYS A 1 99 ? 22.087 -7.330 -14.958 1.00 92.00 99 LYS A CA 1
ATOM 814 C C . LYS A 1 99 ? 22.285 -7.857 -16.383 1.00 92.00 99 LYS A C 1
ATOM 816 O O . LYS A 1 99 ? 23.374 -7.777 -16.943 1.00 92.00 99 LYS A O 1
ATOM 821 N N . THR A 1 100 ? 21.215 -8.396 -16.950 1.00 90.06 100 THR A N 1
ATOM 822 C CA . THR A 1 100 ? 21.114 -8.912 -18.324 1.00 90.06 100 THR A CA 1
ATOM 823 C C . THR A 1 100 ? 19.985 -8.204 -19.072 1.00 90.06 100 THR A C 1
ATOM 825 O O . THR A 1 100 ? 19.142 -7.546 -18.456 1.00 90.06 100 THR A O 1
ATOM 828 N N . PHE A 1 101 ? 19.932 -8.337 -20.398 1.00 88.31 101 PHE A N 1
ATOM 829 C CA . PHE A 1 101 ? 18.841 -7.761 -21.190 1.00 88.31 101 PHE A CA 1
ATOM 830 C C . PHE A 1 101 ? 17.480 -8.304 -20.750 1.00 88.31 101 PHE A C 1
ATOM 832 O O . PHE A 1 101 ? 16.522 -7.551 -20.615 1.00 88.31 101 PHE A O 1
ATOM 839 N N . GLU A 1 102 ? 17.399 -9.599 -20.466 1.00 86.75 102 GLU A N 1
ATOM 840 C CA . GLU A 1 102 ? 16.187 -10.284 -20.039 1.00 86.75 102 GLU A CA 1
ATOM 841 C C . GLU A 1 102 ? 15.696 -9.758 -18.694 1.00 86.75 102 GLU A C 1
ATOM 843 O O . GLU A 1 102 ? 14.501 -9.512 -18.524 1.00 86.75 102 GLU A O 1
ATOM 848 N N . THR A 1 103 ? 16.605 -9.538 -17.741 1.00 88.19 103 THR A N 1
ATOM 849 C CA . THR A 1 103 ? 16.244 -8.985 -16.431 1.00 88.19 103 THR A CA 1
ATOM 850 C C . THR A 1 103 ? 15.896 -7.500 -16.505 1.00 88.19 103 THR A C 1
ATOM 852 O O . THR A 1 103 ? 14.987 -7.078 -15.796 1.00 88.19 103 THR A O 1
ATOM 855 N N . ILE A 1 104 ? 16.556 -6.719 -17.371 1.00 91.00 104 ILE A N 1
ATOM 856 C CA .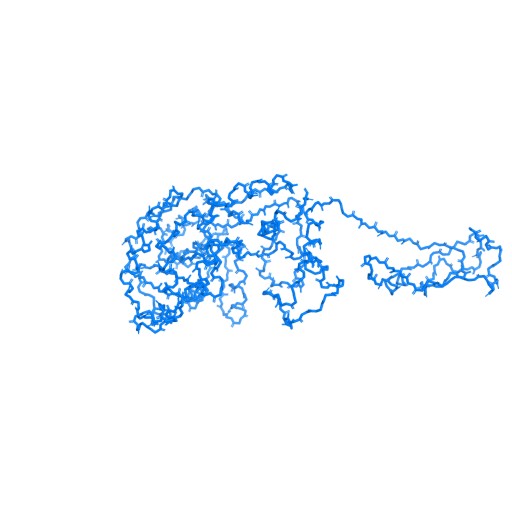 ILE A 1 104 ? 16.208 -5.307 -17.618 1.00 91.00 104 ILE A CA 1
ATOM 857 C C . ILE A 1 104 ? 14.835 -5.220 -18.280 1.00 91.00 104 ILE A C 1
ATOM 859 O O . ILE A 1 104 ? 13.979 -4.473 -17.820 1.00 91.00 104 ILE A O 1
ATOM 863 N N . SER A 1 105 ? 14.594 -6.022 -19.321 1.00 87.56 105 SER A N 1
ATOM 864 C CA . SER A 1 105 ? 13.297 -6.103 -19.991 1.00 87.56 105 SER A CA 1
ATOM 865 C C . SER A 1 105 ? 12.209 -6.471 -18.986 1.00 87.56 105 SER A C 1
ATOM 867 O O . SER A 1 105 ? 11.199 -5.781 -18.897 1.00 87.56 105 SER A O 1
ATOM 869 N N . HIS A 1 106 ? 12.437 -7.493 -18.160 1.00 85.19 106 HIS A N 1
ATOM 870 C CA . HIS A 1 106 ? 11.511 -7.880 -17.098 1.00 85.19 106 HIS A CA 1
ATOM 871 C C . HIS A 1 106 ? 11.250 -6.755 -16.075 1.00 85.19 106 HIS A C 1
ATOM 873 O O . HIS A 1 106 ? 10.106 -6.529 -15.663 1.00 85.19 106 HIS A O 1
ATOM 879 N N . ASP A 1 107 ? 12.289 -6.034 -15.654 1.00 88.44 107 ASP A N 1
ATOM 880 C CA . ASP A 1 107 ? 12.151 -4.930 -14.705 1.00 88.44 107 ASP A CA 1
ATOM 881 C C . ASP A 1 107 ? 11.419 -3.738 -15.322 1.00 88.44 107 ASP A C 1
ATOM 883 O O . ASP A 1 107 ? 10.547 -3.174 -14.667 1.00 88.44 107 ASP A O 1
ATOM 887 N N . ALA A 1 108 ? 11.674 -3.416 -16.590 1.00 89.19 108 ALA A N 1
ATOM 888 C CA . ALA A 1 108 ? 10.957 -2.377 -17.322 1.00 89.19 108 ALA A CA 1
ATOM 889 C C . ALA A 1 108 ? 9.467 -2.723 -17.468 1.00 89.19 108 ALA A C 1
ATOM 891 O O . ALA A 1 108 ? 8.595 -1.882 -17.261 1.00 89.19 108 ALA A O 1
ATOM 892 N N . GLU A 1 109 ? 9.154 -3.984 -17.760 1.00 84.00 109 GLU A N 1
ATOM 893 C CA . GLU A 1 109 ? 7.781 -4.486 -17.866 1.00 84.00 109 GLU A CA 1
ATOM 894 C C . GLU A 1 109 ? 6.996 -4.404 -16.548 1.00 84.00 109 GLU A C 1
ATOM 896 O O . GLU A 1 109 ? 5.770 -4.281 -16.555 1.00 84.00 109 GLU A O 1
ATOM 901 N N . THR A 1 110 ? 7.692 -4.465 -15.411 1.00 83.06 110 THR A N 1
ATOM 902 C CA . THR A 1 110 ? 7.084 -4.485 -14.072 1.00 83.06 110 THR A CA 1
ATOM 903 C C . THR A 1 110 ? 7.372 -3.239 -13.237 1.00 83.06 110 THR A C 1
ATOM 905 O O . THR A 1 110 ? 6.998 -3.194 -12.066 1.00 83.06 110 THR A O 1
ATOM 908 N N . MET A 1 111 ? 8.000 -2.217 -13.827 1.00 88.25 111 MET A N 1
ATOM 909 C CA . MET A 1 111 ? 8.568 -1.066 -13.115 1.00 88.25 111 MET A CA 1
ATOM 910 C C . MET A 1 111 ? 7.541 -0.310 -12.269 1.00 88.25 111 MET A C 1
ATOM 912 O O . MET A 1 111 ? 7.840 0.147 -11.167 1.00 88.25 111 MET A O 1
ATOM 916 N N . PHE A 1 112 ? 6.321 -0.187 -12.786 1.00 88.81 112 PHE A N 1
ATOM 917 C CA . PHE A 1 112 ? 5.248 0.585 -12.163 1.00 88.81 112 PHE A CA 1
ATOM 918 C C . PHE A 1 112 ? 4.203 -0.306 -11.487 1.00 88.81 112 PHE A C 1
ATOM 920 O O . PHE A 1 112 ? 3.063 0.112 -11.284 1.00 88.81 112 PHE A O 1
ATOM 927 N N . ASN A 1 113 ? 4.598 -1.526 -11.109 1.00 81.75 113 ASN A N 1
ATOM 928 C CA . ASN A 1 113 ? 3.753 -2.455 -10.372 1.00 81.75 113 ASN A CA 1
ATOM 929 C C . ASN A 1 113 ? 4.053 -2.398 -8.881 1.00 81.75 113 ASN A C 1
ATOM 931 O O . ASN A 1 113 ? 5.203 -2.448 -8.448 1.00 81.75 113 ASN A O 1
ATOM 935 N N . GLY A 1 114 ? 2.986 -2.401 -8.087 1.00 77.31 114 GLY A N 1
ATOM 936 C CA . GLY A 1 114 ? 3.089 -2.417 -6.637 1.00 77.31 114 GLY A CA 1
ATOM 937 C C . GLY A 1 114 ? 3.572 -1.098 -6.072 1.00 77.31 114 GLY A C 1
ATOM 938 O O . GLY A 1 114 ? 4.111 -0.242 -6.761 1.00 77.31 114 GLY A O 1
ATOM 939 N N . CYS A 1 115 ? 3.334 -0.918 -4.782 1.00 75.94 115 CYS A N 1
ATOM 940 C CA . CYS A 1 115 ? 3.656 0.338 -4.136 1.00 75.94 115 CYS A CA 1
ATOM 941 C C . CYS A 1 115 ? 4.160 0.102 -2.718 1.00 75.94 115 CYS A C 1
ATOM 943 O O . CYS A 1 115 ? 3.489 -0.522 -1.890 1.00 75.94 115 CYS A O 1
ATOM 945 N N . VAL A 1 116 ? 5.346 0.635 -2.457 1.00 82.50 116 VAL A N 1
ATOM 946 C CA . VAL A 1 116 ? 5.806 1.070 -1.133 1.00 82.50 116 VAL A CA 1
ATOM 947 C C . VAL A 1 116 ? 5.795 2.600 -1.120 1.00 82.50 116 VAL A C 1
ATOM 949 O O . VAL A 1 116 ? 5.652 3.209 -2.183 1.00 82.50 116 VAL A O 1
ATOM 952 N N . ALA A 1 117 ? 5.923 3.214 0.055 1.00 86.62 117 ALA A N 1
ATOM 953 C CA . ALA A 1 117 ? 6.017 4.667 0.152 1.00 86.62 117 ALA A CA 1
ATOM 954 C C . ALA A 1 117 ? 7.231 5.191 -0.651 1.00 86.62 117 ALA A C 1
ATOM 956 O O . ALA A 1 117 ? 8.302 4.578 -0.573 1.00 86.62 117 ALA A O 1
ATOM 957 N N . PRO A 1 118 ? 7.092 6.293 -1.413 1.00 88.00 118 PRO A N 1
ATOM 958 C CA . PRO A 1 118 ? 8.241 7.023 -1.946 1.00 88.00 118 PRO A CA 1
ATOM 959 C C . PRO A 1 118 ? 9.167 7.502 -0.822 1.00 88.00 118 PRO A C 1
ATOM 961 O O . PRO A 1 118 ? 8.720 7.726 0.309 1.00 88.00 118 PRO A O 1
ATOM 964 N N . VAL A 1 119 ? 10.454 7.671 -1.125 1.00 88.50 119 VAL A N 1
ATOM 965 C CA . VAL A 1 119 ? 11.456 8.023 -0.105 1.00 88.50 119 VAL A CA 1
ATOM 966 C C . VAL A 1 119 ? 11.322 9.487 0.311 1.00 88.50 119 VAL A C 1
ATOM 968 O O . VAL A 1 119 ? 11.534 10.386 -0.497 1.00 88.50 119 VAL A O 1
ATOM 971 N N . ILE A 1 120 ? 11.029 9.730 1.590 1.00 93.81 120 ILE A N 1
ATOM 972 C CA . ILE A 1 120 ? 11.080 11.064 2.203 1.00 93.81 120 ILE A CA 1
ATOM 973 C C . ILE A 1 120 ? 12.293 11.099 3.132 1.00 93.81 120 ILE A C 1
ATOM 975 O O . ILE A 1 120 ? 12.234 10.543 4.233 1.00 93.81 120 ILE A O 1
ATOM 979 N N . ASN A 1 121 ? 13.384 11.720 2.676 1.00 93.62 121 ASN A N 1
ATOM 980 C CA . ASN A 1 121 ? 14.682 11.704 3.361 1.00 93.62 121 ASN A CA 1
ATOM 981 C C . ASN A 1 121 ? 14.573 12.160 4.821 1.00 93.62 121 ASN A C 1
ATOM 983 O O . ASN A 1 121 ? 15.154 11.540 5.699 1.00 93.62 121 ASN A O 1
ATOM 987 N N . GLU A 1 122 ? 13.759 13.175 5.112 1.00 96.62 122 GLU A N 1
ATOM 988 C CA . GLU A 1 122 ? 13.586 13.708 6.464 1.00 96.62 122 GLU A CA 1
ATOM 989 C C . GLU A 1 122 ? 13.003 12.677 7.444 1.00 96.62 122 GLU A C 1
ATOM 991 O O . GLU A 1 122 ? 13.328 12.687 8.637 1.00 96.62 122 GLU A O 1
ATOM 996 N N . ILE A 1 123 ? 12.125 11.794 6.955 1.00 96.19 123 ILE A N 1
ATOM 997 C CA . ILE A 1 123 ? 11.538 10.712 7.752 1.00 96.19 123 ILE A CA 1
ATOM 998 C C . ILE A 1 123 ? 12.526 9.550 7.858 1.00 96.19 123 ILE A C 1
ATOM 1000 O O . ILE A 1 123 ? 12.706 9.009 8.949 1.00 96.19 123 ILE A O 1
ATOM 1004 N N . ASP A 1 124 ? 13.170 9.183 6.749 1.00 94.50 124 ASP A N 1
ATOM 1005 C CA . ASP A 1 124 ? 14.132 8.079 6.698 1.00 94.50 124 ASP A CA 1
ATOM 1006 C C . ASP A 1 124 ? 15.343 8.336 7.610 1.00 94.50 124 ASP A C 1
ATOM 1008 O O . ASP A 1 124 ? 15.664 7.510 8.465 1.00 94.50 124 ASP A O 1
ATOM 1012 N N . GLU A 1 125 ? 15.931 9.534 7.538 1.00 96.25 125 GLU A N 1
ATOM 1013 C CA . GLU A 1 125 ? 17.018 9.980 8.418 1.00 96.25 125 GLU A CA 1
ATOM 1014 C C . GLU A 1 125 ? 16.587 9.965 9.889 1.00 96.25 125 GLU A C 1
ATOM 1016 O O . GLU A 1 125 ? 17.301 9.444 10.749 1.00 96.25 125 GLU A O 1
ATOM 1021 N N . PHE A 1 126 ? 15.380 10.463 10.191 1.00 97.06 126 PHE A N 1
ATOM 1022 C CA . PHE A 1 126 ? 14.856 10.431 11.555 1.00 97.06 126 PHE A CA 1
ATOM 1023 C C . PHE A 1 126 ? 14.738 9.004 12.096 1.00 97.06 126 PHE A C 1
ATOM 1025 O O . PHE A 1 126 ? 15.108 8.758 13.244 1.00 97.06 126 PHE A O 1
ATOM 1032 N N . ILE A 1 127 ? 14.237 8.066 11.290 1.00 95.19 127 ILE A N 1
ATOM 1033 C CA . ILE A 1 127 ? 14.132 6.655 11.675 1.00 95.19 127 ILE A CA 1
ATOM 1034 C C . ILE A 1 127 ? 15.527 6.044 11.852 1.00 95.19 127 ILE A C 1
ATOM 1036 O O . ILE A 1 127 ? 15.762 5.359 12.850 1.00 95.19 127 ILE A O 1
ATOM 1040 N N . GLY A 1 128 ? 16.455 6.309 10.927 1.00 94.69 128 GLY A N 1
ATOM 1041 C CA . GLY A 1 128 ? 17.831 5.805 10.960 1.00 94.69 128 GLY A CA 1
ATOM 1042 C C . GLY A 1 128 ? 18.630 6.270 12.184 1.00 94.69 128 GLY A C 1
ATOM 1043 O O . GLY A 1 128 ? 19.494 5.546 12.691 1.00 94.69 128 GLY A O 1
ATOM 1044 N N . ASP A 1 129 ? 18.298 7.441 12.724 1.00 96.38 129 ASP A N 1
ATOM 1045 C CA . ASP A 1 129 ? 18.943 7.980 13.918 1.00 96.38 129 ASP A CA 1
ATOM 1046 C C . ASP A 1 129 ? 18.477 7.332 15.228 1.00 96.38 129 ASP A C 1
ATOM 1048 O O . ASP A 1 129 ? 19.234 7.326 16.212 1.00 96.38 129 ASP A O 1
ATOM 1052 N N . ILE A 1 130 ? 17.286 6.722 15.254 1.00 96.38 130 ILE A N 1
ATOM 1053 C CA . ILE A 1 130 ? 16.736 6.073 16.449 1.00 96.38 130 ILE A CA 1
ATOM 1054 C C . ILE A 1 130 ? 17.604 4.876 16.850 1.00 96.38 130 ILE A C 1
ATOM 1056 O O . ILE A 1 130 ? 17.792 3.914 16.106 1.00 96.38 130 ILE A O 1
ATOM 1060 N N . LYS A 1 131 ? 18.109 4.881 18.089 1.00 96.31 131 LYS A N 1
ATOM 1061 C CA . LYS A 1 131 ? 18.902 3.761 18.608 1.00 96.31 131 LYS A CA 1
ATOM 1062 C C . LYS A 1 131 ? 17.988 2.701 19.212 1.00 96.31 131 LYS A C 1
ATOM 1064 O O . LYS A 1 131 ? 17.081 3.007 19.979 1.00 96.31 131 LYS A O 1
ATOM 1069 N N . ILE A 1 132 ? 18.297 1.424 18.971 1.00 95.44 132 ILE A N 1
ATOM 1070 C CA . ILE A 1 132 ? 17.533 0.279 19.511 1.00 95.44 132 ILE A CA 1
ATOM 1071 C C . ILE A 1 132 ? 17.353 0.352 21.034 1.00 95.44 132 ILE A C 1
ATOM 1073 O O . ILE A 1 132 ? 16.301 -0.018 21.558 1.00 95.44 132 ILE A O 1
ATOM 1077 N N . LYS A 1 133 ? 18.356 0.866 21.759 1.00 96.00 133 LYS A N 1
ATOM 1078 C CA . LYS A 1 133 ? 18.278 1.056 23.215 1.00 96.00 133 LYS A CA 1
ATOM 1079 C C . LYS A 1 133 ? 17.105 1.950 23.652 1.00 96.00 133 LYS A C 1
ATOM 1081 O O . LYS A 1 133 ? 16.617 1.751 24.758 1.00 96.00 133 LYS A O 1
ATOM 1086 N N . ASP A 1 134 ? 16.638 2.847 22.785 1.00 94.88 134 ASP A N 1
ATOM 1087 C CA . ASP A 1 134 ? 15.595 3.837 23.072 1.00 94.88 134 ASP A CA 1
ATOM 1088 C C . ASP A 1 134 ? 14.186 3.334 22.704 1.00 94.88 134 ASP A C 1
ATOM 1090 O O . ASP A 1 134 ? 13.195 3.972 23.049 1.00 94.88 134 ASP A O 1
ATOM 1094 N N . VAL A 1 135 ? 14.082 2.183 22.022 1.00 96.25 135 VAL A N 1
ATOM 1095 C CA . VAL A 1 135 ? 12.813 1.624 21.503 1.00 96.25 135 VAL A CA 1
ATOM 1096 C C . VAL A 1 135 ? 12.563 0.165 21.898 1.00 96.25 135 VAL A C 1
ATOM 1098 O O . VAL A 1 135 ? 11.599 -0.457 21.459 1.00 96.25 135 VAL A O 1
ATOM 1101 N N . LYS A 1 136 ? 13.400 -0.402 22.772 1.00 94.62 136 LYS A N 1
ATOM 1102 C CA . LYS A 1 136 ? 13.242 -1.772 23.297 1.00 94.62 136 LYS A CA 1
ATOM 1103 C C . LYS A 1 136 ? 12.375 -1.870 24.561 1.00 94.62 136 LYS A C 1
ATOM 1105 O O . LYS A 1 136 ? 12.302 -2.943 25.157 1.00 94.62 136 LYS A O 1
ATOM 1110 N N . ASN A 1 137 ? 11.775 -0.765 25.000 1.00 93.88 137 ASN A N 1
ATOM 1111 C CA . ASN A 1 137 ? 11.006 -0.692 26.244 1.00 93.88 137 ASN A CA 1
ATOM 1112 C C . ASN A 1 137 ? 9.575 -1.210 26.058 1.00 93.88 137 ASN A C 1
ATOM 1114 O O . ASN A 1 137 ? 9.042 -1.203 24.946 1.00 93.88 137 ASN A O 1
ATOM 1118 N N . TYR A 1 138 ? 8.966 -1.681 27.149 1.00 94.75 138 TYR A N 1
ATOM 1119 C CA . TYR A 1 138 ? 7.551 -2.056 27.163 1.00 94.75 138 TYR A CA 1
ATOM 1120 C C . TYR A 1 138 ? 6.668 -0.878 26.759 1.00 94.75 138 TYR A C 1
ATOM 1122 O O . TYR A 1 138 ? 6.978 0.273 27.063 1.00 94.75 138 TYR A O 1
ATOM 1130 N N . ILE A 1 139 ? 5.564 -1.189 26.089 1.00 95.38 139 ILE A N 1
ATOM 1131 C CA . ILE A 1 139 ? 4.637 -0.185 25.574 1.00 95.38 139 ILE A CA 1
ATOM 1132 C C . ILE A 1 139 ? 3.459 -0.091 26.532 1.00 95.38 139 ILE A C 1
ATOM 1134 O O . ILE A 1 139 ? 2.910 -1.117 26.940 1.00 95.38 139 ILE A O 1
ATOM 1138 N N . ASN A 1 140 ? 3.066 1.134 26.868 1.00 96.62 140 ASN A N 1
ATOM 1139 C CA . ASN A 1 140 ? 1.760 1.399 27.451 1.00 96.62 140 ASN A CA 1
ATOM 1140 C C . ASN A 1 140 ? 0.759 1.554 26.298 1.00 96.62 140 ASN A C 1
ATOM 1142 O O . ASN A 1 140 ? 0.728 2.595 25.642 1.00 96.62 140 ASN A O 1
ATOM 1146 N N . PHE A 1 141 ? -0.016 0.505 26.024 1.00 97.25 141 PHE A N 1
ATOM 1147 C CA . PHE A 1 141 ? -0.924 0.488 24.880 1.00 97.25 141 PHE A CA 1
ATOM 1148 C C . PHE A 1 141 ? -2.153 1.387 25.043 1.00 97.25 141 PHE A C 1
ATOM 1150 O O . PHE A 1 141 ? -2.659 1.873 24.036 1.00 97.25 141 PHE A O 1
ATOM 1157 N N . GLU A 1 142 ? -2.589 1.678 26.269 1.00 96.75 142 GLU A N 1
ATOM 1158 C CA . GLU A 1 142 ? -3.661 2.654 26.516 1.00 96.75 142 GLU A CA 1
ATOM 1159 C C . GLU A 1 142 ? -3.202 4.064 26.131 1.00 96.75 142 GLU A C 1
ATOM 1161 O O . GLU A 1 142 ? -3.888 4.784 25.399 1.00 96.75 142 GLU A O 1
ATOM 1166 N N . LYS A 1 143 ? -1.984 4.434 26.554 1.00 97.88 143 LYS A N 1
ATOM 1167 C CA . LYS A 1 143 ? -1.366 5.695 26.136 1.00 97.88 143 LYS A CA 1
ATOM 1168 C C . LYS A 1 143 ? -1.134 5.719 24.624 1.00 97.88 143 LYS A C 1
ATOM 1170 O O . LYS A 1 143 ? -1.481 6.705 23.986 1.00 97.88 143 LYS A O 1
ATOM 1175 N N . ALA A 1 144 ? -0.608 4.633 24.049 1.00 98.19 144 ALA A N 1
ATOM 1176 C CA . ALA A 1 144 ? -0.376 4.533 22.608 1.00 98.19 144 ALA A CA 1
ATOM 1177 C C . ALA A 1 144 ? -1.668 4.747 21.808 1.00 98.19 144 ALA A C 1
ATOM 1179 O O . ALA A 1 144 ? -1.666 5.537 20.872 1.00 98.19 144 ALA A O 1
ATOM 1180 N N . ARG A 1 145 ? -2.776 4.104 22.208 1.00 98.38 145 ARG A N 1
ATOM 1181 C CA . ARG A 1 145 ? -4.098 4.322 21.606 1.00 98.38 145 ARG A CA 1
ATOM 1182 C C . ARG A 1 145 ? -4.460 5.806 21.614 1.00 98.38 145 ARG A C 1
ATOM 1184 O O . ARG A 1 145 ? -4.766 6.364 20.568 1.00 98.38 145 ARG A O 1
ATOM 1191 N N . THR A 1 146 ? -4.356 6.443 22.779 1.00 98.38 146 THR A N 1
ATOM 1192 C CA . THR A 1 146 ? -4.733 7.852 22.972 1.00 98.38 146 THR A CA 1
ATOM 1193 C C . THR A 1 146 ? -3.888 8.791 22.109 1.00 98.38 146 THR A C 1
ATOM 1195 O O . THR A 1 146 ? -4.426 9.676 21.446 1.00 98.38 146 THR A O 1
ATOM 1198 N N . ASP A 1 147 ? -2.567 8.595 22.096 1.00 98.62 147 ASP A N 1
ATOM 1199 C CA . ASP A 1 147 ? -1.643 9.415 21.309 1.00 98.62 147 ASP A CA 1
ATOM 1200 C C . ASP A 1 147 ? -1.932 9.281 19.806 1.00 98.62 147 ASP A C 1
ATOM 1202 O O . ASP A 1 147 ? -1.961 10.281 19.090 1.00 98.62 147 ASP A O 1
ATOM 1206 N N . ILE A 1 148 ? -2.185 8.054 19.335 1.00 98.69 148 ILE A N 1
ATOM 1207 C CA . ILE A 1 148 ? -2.481 7.765 17.928 1.00 98.69 148 ILE A CA 1
ATOM 1208 C C . ILE A 1 148 ? -3.814 8.383 17.520 1.00 98.69 148 ILE A C 1
ATOM 1210 O O . ILE A 1 148 ? -3.868 9.076 16.512 1.00 98.69 148 ILE A O 1
ATOM 1214 N N . GLU A 1 149 ? -4.880 8.171 18.291 1.00 98.50 149 GLU A N 1
ATOM 1215 C CA . GLU A 1 149 ? -6.205 8.715 17.975 1.00 98.50 149 GLU A CA 1
ATOM 1216 C C . GLU A 1 149 ? -6.190 10.250 17.954 1.00 98.50 149 GLU A C 1
ATOM 1218 O O . GLU A 1 149 ? -6.753 10.860 17.043 1.00 98.50 149 GLU A O 1
ATOM 1223 N N . LYS A 1 150 ? -5.475 10.883 18.895 1.00 98.38 150 LYS A N 1
ATOM 1224 C CA . LYS A 1 150 ? -5.276 12.337 18.897 1.00 98.38 150 LYS A CA 1
ATOM 1225 C C . LYS A 1 150 ? -4.532 12.803 17.645 1.00 98.38 150 LYS A C 1
ATOM 1227 O O . LYS A 1 150 ? -4.995 13.718 16.972 1.00 98.38 150 LYS A O 1
ATOM 1232 N N . TRP A 1 151 ? -3.409 12.166 17.325 1.00 98.62 151 TRP A N 1
ATOM 1233 C CA . TRP A 1 151 ? -2.621 12.482 16.134 1.00 98.62 151 TRP A CA 1
ATOM 1234 C C . TRP A 1 151 ? -3.429 12.299 14.838 1.00 98.62 151 TRP A C 1
ATOM 1236 O O . TRP A 1 151 ? -3.347 13.125 13.931 1.00 98.62 151 TRP A O 1
ATOM 1246 N N . MET A 1 152 ? -4.274 11.266 14.757 1.00 98.38 152 MET A N 1
ATOM 1247 C CA . MET A 1 152 ? -5.171 11.070 13.615 1.00 98.38 152 MET A CA 1
ATOM 1248 C C . MET A 1 152 ? -6.222 12.183 13.510 1.00 98.38 152 MET A C 1
ATOM 1250 O O . MET A 1 152 ? -6.496 12.661 12.410 1.00 98.38 152 MET A O 1
ATOM 1254 N N . ALA A 1 153 ? -6.783 12.630 14.637 1.00 97.88 153 ALA A N 1
ATOM 1255 C CA . ALA A 1 153 ? -7.785 13.697 14.677 1.00 97.88 153 ALA A CA 1
ATOM 1256 C C . ALA A 1 153 ? -7.239 15.076 14.254 1.00 97.88 153 ALA A C 1
ATOM 1258 O O . ALA A 1 153 ? -8.010 15.937 13.820 1.00 97.88 153 ALA A O 1
ATOM 1259 N N . GLU A 1 154 ? -5.922 15.284 14.352 1.00 97.94 154 GLU A N 1
ATOM 1260 C CA . GLU A 1 154 ? -5.237 16.507 13.912 1.00 97.94 154 GLU A CA 1
ATOM 1261 C C . GLU A 1 154 ? -5.141 16.625 12.380 1.00 97.94 154 GLU A C 1
ATOM 1263 O O . GLU A 1 154 ? -4.903 17.722 11.871 1.00 97.94 154 GLU A O 1
ATOM 1268 N N . SER A 1 155 ? -5.381 15.541 11.630 1.00 98.06 155 SER A N 1
ATOM 1269 C CA . SER A 1 155 ? -5.403 15.588 10.164 1.00 98.06 155 SER A CA 1
ATOM 1270 C C . SER A 1 155 ? -6.452 16.568 9.652 1.00 98.06 155 SER A C 1
ATOM 1272 O O . SER A 1 155 ? -7.604 16.599 10.094 1.00 98.06 155 SER A O 1
ATOM 1274 N N . THR A 1 156 ? -6.067 17.371 8.669 1.00 95.94 156 THR A N 1
ATOM 1275 C CA . THR A 1 156 ? -6.957 18.326 8.004 1.00 95.94 156 THR A CA 1
ATOM 1276 C C . THR A 1 156 ? -7.757 17.673 6.880 1.00 95.94 156 THR A C 1
ATOM 1278 O O . THR A 1 156 ? -8.861 18.126 6.571 1.00 95.94 156 THR A O 1
ATOM 1281 N N . ARG A 1 157 ? -7.236 16.578 6.318 1.00 96.88 157 ARG A N 1
ATOM 1282 C CA . ARG A 1 157 ? -7.787 15.882 5.150 1.00 96.88 157 ARG A CA 1
ATOM 1283 C C . ARG A 1 157 ? -8.579 14.628 5.496 1.00 96.88 157 ARG A C 1
ATOM 1285 O O . ARG A 1 157 ? -9.521 14.298 4.777 1.00 96.88 157 ARG A O 1
ATOM 1292 N N . LEU A 1 158 ? -8.202 13.932 6.567 1.00 97.00 158 LEU A N 1
ATOM 1293 C CA . LEU A 1 158 ? -8.804 12.669 6.981 1.00 97.00 158 LEU A CA 1
ATOM 1294 C C . LEU A 1 158 ? -9.632 12.891 8.245 1.00 97.00 158 LEU A C 1
ATOM 1296 O O . LEU A 1 158 ? -9.110 13.126 9.331 1.00 97.00 158 LEU A O 1
ATOM 1300 N N . LYS A 1 159 ? -10.953 12.824 8.095 1.00 97.56 159 LYS A N 1
ATOM 1301 C CA . LYS A 1 159 ? -11.921 12.945 9.184 1.00 97.56 159 LYS A CA 1
ATOM 1302 C C . LYS A 1 159 ? -12.522 11.576 9.462 1.00 97.56 159 LYS A C 1
ATOM 1304 O O . LYS A 1 159 ? -13.467 11.157 8.799 1.00 97.56 159 LYS A O 1
ATOM 1309 N N . LEU A 1 160 ? -11.938 10.877 10.432 1.00 97.25 160 LEU A N 1
ATOM 1310 C CA . LEU A 1 160 ? -12.427 9.588 10.910 1.00 97.25 160 LEU A CA 1
ATOM 1311 C C . LEU A 1 160 ? -13.318 9.817 12.134 1.00 97.25 160 LEU A C 1
ATOM 1313 O O . LEU A 1 160 ? -12.833 10.173 13.206 1.00 97.25 160 LEU A O 1
ATOM 1317 N N . GLN A 1 161 ? -14.626 9.679 11.952 1.00 97.50 161 GLN A N 1
ATOM 1318 C CA . GLN A 1 161 ? -15.619 9.949 12.989 1.00 97.50 161 GLN A CA 1
ATOM 1319 C C . GLN A 1 161 ? -15.924 8.686 13.797 1.00 97.50 161 GLN A C 1
ATOM 1321 O O . GLN A 1 161 ? -15.821 7.580 13.270 1.00 97.50 161 GLN A O 1
ATOM 1326 N N . ASN A 1 162 ? -16.363 8.856 15.046 1.00 98.00 162 ASN A N 1
ATOM 1327 C CA . ASN A 1 162 ? -16.853 7.776 15.912 1.00 98.00 162 ASN A CA 1
ATOM 1328 C C . ASN A 1 162 ? -15.819 6.664 16.191 1.00 98.00 162 ASN A C 1
ATOM 1330 O O . ASN A 1 162 ? -16.172 5.490 16.287 1.00 98.00 162 ASN A O 1
ATOM 1334 N N . ILE A 1 163 ? -14.530 7.003 16.307 1.00 97.38 163 ILE A N 1
ATOM 1335 C CA . ILE A 1 163 ? -13.472 6.035 16.663 1.00 97.38 163 ILE A CA 1
ATOM 1336 C C . ILE A 1 163 ? -13.626 5.483 18.092 1.00 97.38 163 ILE A C 1
ATOM 1338 O O . ILE A 1 163 ? -13.179 4.382 18.406 1.00 97.38 163 ILE A O 1
ATOM 1342 N N . ASP A 1 164 ? -14.308 6.228 18.954 1.00 96.50 164 ASP A N 1
ATOM 1343 C CA . ASP A 1 164 ? -14.643 5.862 20.324 1.00 96.50 164 ASP A CA 1
ATOM 1344 C C . ASP A 1 164 ? -15.660 4.713 20.412 1.00 96.50 164 ASP A C 1
ATOM 1346 O O . ASP A 1 164 ? -15.769 4.087 21.463 1.00 96.50 164 ASP A O 1
ATOM 1350 N N . CYS A 1 165 ? -16.346 4.361 19.313 1.00 97.69 165 CYS A N 1
ATOM 1351 C CA . CYS A 1 165 ? -17.256 3.210 19.292 1.00 97.69 165 CYS A CA 1
ATOM 1352 C C . CYS A 1 165 ? -16.545 1.847 19.388 1.00 97.69 165 CYS A C 1
ATOM 1354 O O . CYS A 1 165 ? -17.206 0.827 19.581 1.00 97.69 165 CYS A O 1
ATOM 1356 N N . PHE A 1 166 ? -15.218 1.806 19.234 1.00 98.56 166 PHE A N 1
ATOM 1357 C CA . PHE A 1 166 ? -14.438 0.576 19.339 1.00 98.56 166 PHE A CA 1
ATOM 1358 C C . PHE A 1 166 ? -13.947 0.350 20.769 1.00 98.56 166 PHE A C 1
ATOM 1360 O O . PHE A 1 166 ? -13.175 1.143 21.314 1.00 98.56 166 PHE A O 1
ATOM 1367 N N . GLU A 1 167 ? -14.319 -0.778 21.365 1.00 97.88 167 GLU A N 1
ATOM 1368 C CA . GLU A 1 167 ? -13.906 -1.129 22.728 1.00 97.88 167 GLU A CA 1
ATOM 1369 C C . GLU A 1 167 ? -12.469 -1.662 22.780 1.00 97.88 167 GLU A C 1
ATOM 1371 O O . GLU A 1 167 ? -11.769 -1.499 23.781 1.00 97.88 167 GLU A O 1
ATOM 1376 N N . HIS A 1 168 ? -11.981 -2.236 21.677 1.00 98.50 168 HIS A N 1
ATOM 1377 C CA . HIS A 1 168 ? -10.689 -2.909 21.625 1.00 98.50 168 HIS A CA 1
ATOM 1378 C C . HIS A 1 168 ? -9.701 -2.226 20.686 1.00 98.50 168 HIS A C 1
ATOM 1380 O O . HIS A 1 168 ? -10.049 -1.752 19.606 1.00 98.50 168 HIS A O 1
ATOM 1386 N N . PHE A 1 169 ? -8.435 -2.246 21.101 1.00 98.50 169 PHE A N 1
ATOM 1387 C CA . PHE A 1 169 ? -7.289 -1.751 20.352 1.00 98.50 169 PHE A CA 1
ATOM 1388 C C . PHE A 1 169 ? -6.188 -2.812 20.375 1.00 98.50 169 PHE A C 1
ATOM 1390 O O . PHE A 1 169 ? -5.937 -3.432 21.404 1.00 98.50 169 PHE A O 1
ATOM 1397 N N . THR A 1 170 ? -5.560 -3.092 19.237 1.00 98.25 170 THR A N 1
ATOM 1398 C CA . THR A 1 170 ? -4.548 -4.149 19.121 1.00 98.25 170 THR A CA 1
ATOM 1399 C C . THR A 1 170 ? -3.429 -3.726 18.179 1.00 98.25 170 THR A C 1
ATOM 1401 O O . THR A 1 170 ? -3.661 -3.151 17.119 1.00 98.25 170 THR A O 1
ATOM 1404 N N . TYR A 1 171 ? -2.197 -4.056 18.560 1.00 98.12 171 TYR A N 1
ATOM 1405 C CA . TYR A 1 171 ? -1.011 -3.894 17.722 1.00 98.12 171 TYR A CA 1
ATOM 1406 C C . TYR A 1 171 ? -0.771 -5.145 16.871 1.00 98.12 171 TYR A C 1
ATOM 1408 O O . TYR A 1 171 ? -0.937 -6.264 17.356 1.00 98.12 171 TYR A O 1
ATOM 1416 N N . GLY A 1 172 ? -0.303 -4.961 15.638 1.00 96.19 172 GLY A N 1
ATOM 1417 C CA . GLY A 1 172 ? 0.160 -6.032 14.762 1.00 96.19 172 GLY A CA 1
ATOM 1418 C C . GLY A 1 172 ? 1.455 -5.653 14.047 1.00 96.19 172 GLY A C 1
ATOM 1419 O O . GLY A 1 172 ? 1.672 -4.492 13.700 1.00 96.19 172 GLY A O 1
ATOM 1420 N N . ALA A 1 173 ? 2.307 -6.643 13.774 1.00 93.44 173 ALA A N 1
ATOM 1421 C CA . ALA A 1 173 ? 3.522 -6.480 12.967 1.00 93.44 173 ALA A CA 1
ATOM 1422 C C . ALA A 1 173 ? 3.201 -6.440 11.454 1.00 93.44 173 ALA A C 1
ATOM 1424 O O . ALA A 1 173 ? 3.740 -7.199 10.650 1.00 93.44 173 ALA A O 1
ATOM 1425 N N . GLY A 1 174 ? 2.253 -5.579 11.083 1.00 93.19 174 GLY A N 1
ATOM 1426 C CA . GLY A 1 174 ? 1.776 -5.349 9.723 1.00 93.19 174 GLY A CA 1
ATOM 1427 C C . GLY A 1 174 ? 0.301 -5.703 9.553 1.00 93.19 174 GLY A C 1
ATOM 1428 O O . GLY A 1 174 ? -0.181 -6.666 10.148 1.00 93.19 174 GLY A O 1
ATOM 1429 N N . ASN A 1 175 ? -0.401 -4.967 8.677 1.00 93.94 175 ASN A N 1
ATOM 1430 C CA . ASN A 1 175 ? -1.827 -5.205 8.380 1.00 93.94 175 ASN A CA 1
ATOM 1431 C C . ASN A 1 175 ? -2.105 -6.646 7.930 1.00 93.94 175 ASN A C 1
ATOM 1433 O O . ASN A 1 175 ? -3.192 -7.161 8.160 1.00 93.94 175 ASN A O 1
ATOM 1437 N N . VAL A 1 176 ? -1.110 -7.324 7.348 1.00 94.19 176 VAL A N 1
ATOM 1438 C CA . VAL A 1 176 ? -1.215 -8.726 6.917 1.00 94.19 176 VAL A CA 1
ATOM 1439 C C . VAL A 1 176 ? -1.637 -9.674 8.042 1.00 94.19 176 VAL A C 1
ATOM 1441 O O . VAL A 1 176 ? -2.366 -10.617 7.766 1.00 94.19 176 VAL A O 1
ATOM 1444 N N . HIS A 1 177 ? -1.271 -9.406 9.300 1.00 94.50 177 HIS A N 1
ATOM 1445 C CA . HIS A 1 177 ? -1.716 -10.230 10.429 1.00 94.50 177 HIS A CA 1
ATOM 1446 C C . HIS A 1 177 ? -3.210 -10.068 10.719 1.00 94.50 177 HIS A C 1
ATOM 1448 O O . HIS A 1 177 ? -3.882 -11.040 11.059 1.00 94.50 177 HIS A O 1
ATOM 1454 N N . PHE A 1 178 ? -3.749 -8.859 10.548 1.00 97.44 178 PHE A N 1
ATOM 1455 C CA . PHE A 1 178 ? -5.180 -8.616 10.710 1.00 97.44 178 PHE A CA 1
ATOM 1456 C C . PHE A 1 178 ? -5.974 -9.204 9.547 1.00 97.44 178 PHE A C 1
ATOM 1458 O O . PHE A 1 178 ? -6.986 -9.861 9.781 1.00 97.44 178 PHE A O 1
ATOM 1465 N N . LEU A 1 179 ? -5.463 -9.072 8.317 1.00 96.81 179 LEU A N 1
ATOM 1466 C CA . LEU A 1 179 ? -6.030 -9.739 7.145 1.00 96.81 179 LEU A CA 1
ATOM 1467 C C . LEU A 1 179 ? -6.053 -11.260 7.341 1.00 96.81 179 LEU A C 1
ATOM 1469 O O . LEU A 1 179 ? -7.092 -11.885 7.168 1.00 96.81 179 LEU A O 1
ATOM 1473 N N . GLU A 1 180 ? -4.945 -11.864 7.770 1.00 95.19 180 GLU A N 1
ATOM 1474 C CA . GLU A 1 180 ? -4.879 -13.301 8.043 1.00 95.19 180 GLU A CA 1
ATOM 1475 C C . GLU A 1 180 ? -5.846 -13.730 9.159 1.00 95.19 180 GLU A C 1
ATOM 1477 O O . GLU A 1 180 ? -6.543 -14.736 9.017 1.00 95.19 180 GLU A O 1
ATOM 1482 N N . SER A 1 181 ? -5.937 -12.958 10.244 1.00 95.94 181 SER A N 1
ATOM 1483 C CA . SER A 1 181 ? -6.911 -13.191 11.317 1.00 95.94 181 SER A CA 1
ATOM 1484 C C . SER A 1 181 ? -8.356 -13.134 10.817 1.00 95.94 181 SER A C 1
ATOM 1486 O O . SER A 1 181 ? -9.190 -13.951 11.215 1.00 95.94 181 SER A O 1
ATOM 1488 N N . PHE A 1 182 ? -8.673 -12.198 9.922 1.00 96.69 182 PHE A N 1
ATOM 1489 C CA . PHE A 1 182 ? -9.990 -12.107 9.299 1.00 96.69 182 PHE A CA 1
ATOM 1490 C C . PHE A 1 182 ? -10.282 -13.329 8.420 1.00 96.69 182 PHE A C 1
ATOM 1492 O O . PHE A 1 182 ? -11.323 -13.967 8.590 1.00 96.69 182 PHE A O 1
ATOM 1499 N N . LEU A 1 183 ? -9.329 -13.708 7.557 1.00 95.19 183 LEU A N 1
ATOM 1500 C CA . LEU A 1 183 ? -9.411 -14.894 6.698 1.00 95.19 183 LEU A CA 1
ATOM 1501 C C . LEU A 1 183 ? -9.633 -16.179 7.511 1.00 95.19 183 LEU A C 1
ATOM 1503 O O . LEU A 1 183 ? -10.458 -17.006 7.148 1.00 95.19 183 LEU A O 1
ATOM 1507 N N . ASN A 1 184 ? -8.931 -16.349 8.633 1.00 92.94 184 ASN A N 1
ATOM 1508 C CA . ASN A 1 184 ? -8.992 -17.574 9.438 1.00 92.94 184 ASN A CA 1
ATOM 1509 C C . ASN A 1 184 ? -10.286 -17.735 10.250 1.00 92.94 184 ASN A C 1
ATOM 1511 O O . ASN A 1 184 ? -10.496 -18.782 10.857 1.00 92.94 184 ASN A O 1
ATOM 1515 N N . ARG A 1 185 ? -11.148 -16.715 10.297 1.00 92.56 185 ARG A N 1
ATOM 1516 C CA . ARG A 1 185 ? -12.406 -16.751 11.057 1.00 92.56 185 ARG A CA 1
ATOM 1517 C C . ARG A 1 185 ? -13.630 -16.977 10.172 1.00 92.56 185 ARG A C 1
ATOM 1519 O O . ARG A 1 185 ? -14.744 -16.771 10.653 1.00 92.56 185 ARG A O 1
ATOM 1526 N N . THR A 1 186 ? -13.464 -17.291 8.888 1.00 91.25 186 THR A N 1
ATOM 1527 C CA . THR A 1 186 ? -14.581 -17.336 7.939 1.00 91.25 186 THR A CA 1
ATOM 1528 C C . THR A 1 186 ? -14.333 -18.270 6.765 1.00 91.25 186 THR A C 1
ATOM 1530 O O . THR A 1 186 ? -13.218 -18.360 6.262 1.00 91.25 186 THR A O 1
ATOM 1533 N N . ASP A 1 187 ? -15.403 -18.897 6.284 1.00 93.25 187 ASP A N 1
ATOM 1534 C CA . ASP A 1 187 ? -15.368 -19.778 5.112 1.00 93.25 187 ASP A CA 1
ATOM 1535 C C . ASP A 1 187 ? -15.755 -19.038 3.823 1.00 93.25 187 ASP A C 1
ATOM 1537 O O . ASP A 1 187 ? -15.501 -19.505 2.716 1.00 93.25 187 ASP A O 1
ATOM 1541 N N . THR A 1 188 ? -16.403 -17.876 3.934 1.00 96.12 188 THR A N 1
ATOM 1542 C CA . THR A 1 188 ? -16.795 -17.037 2.793 1.00 96.12 188 THR A CA 1
ATOM 1543 C C . THR A 1 188 ? -16.521 -15.574 3.099 1.00 96.12 188 THR A C 1
ATOM 1545 O O . THR A 1 188 ? -16.792 -15.102 4.205 1.00 96.12 188 THR A O 1
ATOM 1548 N N . ILE A 1 189 ? -15.986 -14.855 2.116 1.00 96.69 189 ILE A N 1
ATOM 1549 C CA . ILE A 1 189 ? -15.688 -13.427 2.217 1.00 96.69 189 ILE A CA 1
ATOM 1550 C C . ILE A 1 189 ? -16.205 -12.720 0.981 1.00 96.69 189 ILE A C 1
ATOM 1552 O O . ILE A 1 189 ? -15.922 -13.129 -0.144 1.00 96.69 189 ILE A O 1
ATOM 1556 N N . TYR A 1 190 ? -16.929 -11.638 1.224 1.00 98.19 190 TYR A N 1
ATOM 1557 C CA . TYR A 1 190 ? -17.342 -10.680 0.217 1.00 98.19 190 TYR A CA 1
ATOM 1558 C C . TYR A 1 190 ? -16.315 -9.548 0.146 1.00 98.19 190 TYR A C 1
ATOM 1560 O O . TYR A 1 190 ? -16.009 -8.916 1.156 1.00 98.19 190 TYR A O 1
ATOM 1568 N N . LEU A 1 191 ? -15.753 -9.323 -1.035 1.00 97.06 191 LEU A N 1
ATOM 1569 C CA . LEU A 1 191 ? -14.727 -8.313 -1.304 1.00 97.06 191 LEU A CA 1
ATOM 1570 C C . LEU A 1 191 ? -14.843 -7.843 -2.764 1.00 97.06 191 LEU A C 1
ATOM 1572 O O . LEU A 1 191 ? -15.646 -8.389 -3.517 1.00 97.06 191 LEU A O 1
ATOM 1576 N N . ALA A 1 192 ? -14.084 -6.825 -3.165 1.00 95.88 192 ALA A N 1
ATOM 1577 C CA . ALA A 1 192 ? -14.113 -6.319 -4.539 1.00 95.88 192 ALA A CA 1
ATOM 1578 C C . ALA A 1 192 ? -13.662 -7.356 -5.580 1.00 95.88 192 ALA A C 1
ATOM 1580 O O . ALA A 1 192 ? -12.947 -8.306 -5.277 1.00 95.88 192 ALA A O 1
ATOM 1581 N N . ASP A 1 193 ? -14.040 -7.145 -6.839 1.00 92.19 193 ASP A N 1
ATOM 1582 C CA . ASP A 1 193 ? -13.546 -7.925 -7.983 1.00 92.19 193 ASP A CA 1
ATOM 1583 C C . ASP A 1 193 ? -12.008 -7.880 -8.110 1.00 92.19 193 ASP A C 1
ATOM 1585 O O . ASP A 1 193 ? -11.386 -8.842 -8.564 1.00 92.19 193 ASP A O 1
ATOM 1589 N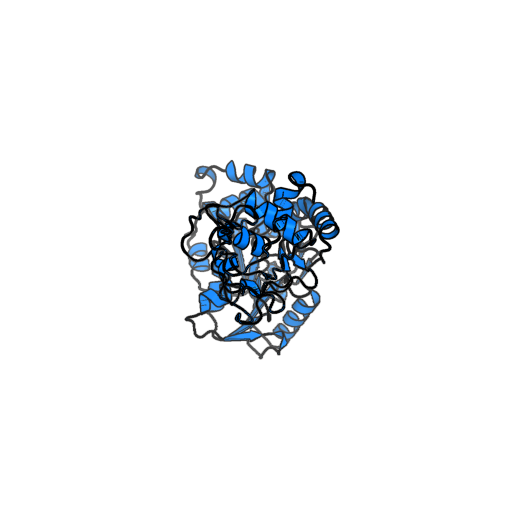 N . LYS A 1 194 ? -11.393 -6.779 -7.663 1.00 90.31 194 LYS A N 1
ATOM 1590 C CA . LYS A 1 194 ? -9.947 -6.563 -7.589 1.00 90.31 194 LYS A CA 1
ATOM 1591 C C . LYS A 1 194 ? -9.530 -6.272 -6.157 1.00 90.31 194 LYS A C 1
ATOM 1593 O O . LYS A 1 194 ? -10.091 -5.405 -5.491 1.00 90.31 194 LYS A O 1
ATOM 1598 N N . TYR A 1 195 ? -8.523 -6.999 -5.695 1.00 90.06 195 TYR A N 1
ATOM 1599 C CA . TYR A 1 195 ? -8.092 -6.978 -4.305 1.00 90.06 195 TYR A CA 1
ATOM 1600 C C . TYR A 1 195 ? -6.597 -7.259 -4.174 1.00 90.06 195 TYR A C 1
ATOM 1602 O O . TYR A 1 195 ? -5.930 -7.714 -5.108 1.00 90.06 195 TYR A O 1
ATOM 1610 N N . TYR A 1 196 ? -6.061 -7.006 -2.981 1.00 89.94 196 TYR A N 1
ATOM 1611 C CA . TYR A 1 196 ? -4.659 -7.251 -2.679 1.00 89.94 196 TYR A CA 1
ATOM 1612 C C . TYR A 1 196 ? -4.280 -8.735 -2.851 1.00 89.94 196 TYR A C 1
ATOM 1614 O O . TYR A 1 196 ? -4.781 -9.611 -2.143 1.00 89.94 196 TYR A O 1
ATOM 1622 N N . TYR A 1 197 ? -3.338 -9.008 -3.763 1.00 88.38 197 TYR A N 1
ATOM 1623 C CA . TYR A 1 197 ? -2.945 -10.360 -4.196 1.00 88.38 197 TYR A CA 1
ATOM 1624 C C . TYR A 1 197 ? -2.601 -11.323 -3.050 1.00 88.38 197 TYR A C 1
ATOM 1626 O O . TYR A 1 197 ? -2.794 -12.533 -3.180 1.00 88.38 197 TYR A O 1
ATOM 1634 N N . TYR A 1 198 ? -2.097 -10.796 -1.926 1.00 90.50 198 TYR A N 1
ATOM 1635 C CA . TYR A 1 198 ? -1.774 -11.571 -0.729 1.00 90.50 198 TYR A CA 1
ATOM 1636 C C . TYR A 1 198 ? -2.953 -12.438 -0.283 1.00 90.50 198 TYR A C 1
ATOM 1638 O O . TYR A 1 198 ? -2.736 -13.598 0.049 1.00 90.50 198 TYR A O 1
ATOM 1646 N N . LEU A 1 199 ? -4.185 -11.911 -0.335 1.00 92.75 199 LEU A N 1
ATOM 1647 C CA . LEU A 1 199 ? -5.386 -12.637 0.083 1.00 92.75 199 LEU A CA 1
ATOM 1648 C C . LEU A 1 199 ? -5.573 -13.926 -0.723 1.00 92.75 199 LEU A C 1
ATOM 1650 O O . LEU A 1 199 ? -5.861 -14.966 -0.143 1.00 92.75 199 LEU A O 1
ATOM 1654 N N . GLY A 1 200 ? -5.358 -13.884 -2.039 1.00 91.00 200 GLY A N 1
ATOM 1655 C CA . GLY A 1 200 ? -5.421 -15.080 -2.883 1.00 91.00 200 GLY A CA 1
ATOM 1656 C C . GLY A 1 200 ? -4.267 -16.041 -2.613 1.00 91.00 200 GLY A C 1
ATOM 1657 O O . GLY A 1 200 ? -4.479 -17.234 -2.425 1.00 91.00 200 GLY A O 1
ATOM 1658 N N . GLU A 1 201 ? -3.044 -15.523 -2.489 1.00 90.06 201 GLU A N 1
ATOM 1659 C CA . GLU A 1 201 ? -1.860 -16.360 -2.267 1.00 90.06 201 GLU A CA 1
ATOM 1660 C C . GLU A 1 201 ? -1.908 -17.150 -0.956 1.00 90.06 201 GLU A C 1
ATOM 1662 O O . GLU A 1 201 ? -1.622 -18.348 -0.952 1.00 90.06 201 GLU A O 1
ATOM 1667 N N . VAL A 1 202 ? -2.311 -16.526 0.155 1.00 91.25 202 VAL A N 1
ATOM 1668 C CA . VAL A 1 202 ? -2.343 -17.206 1.464 1.00 91.25 202 VAL A CA 1
ATOM 1669 C C . VAL A 1 202 ? -3.559 -18.109 1.666 1.00 91.25 202 VAL A C 1
ATOM 1671 O O . VAL A 1 202 ? -3.655 -18.797 2.687 1.00 91.25 202 VAL A O 1
ATOM 1674 N N . THR A 1 203 ? -4.490 -18.125 0.711 1.00 92.12 203 THR A N 1
ATOM 1675 C CA . THR A 1 203 ? -5.700 -18.955 0.754 1.00 92.12 203 THR A CA 1
ATOM 1676 C C . THR A 1 203 ? -5.704 -20.091 -0.264 1.00 92.12 203 THR A C 1
ATOM 1678 O O . THR A 1 203 ? -6.612 -20.911 -0.218 1.00 92.12 203 THR A O 1
ATOM 1681 N N . LYS A 1 204 ? -4.654 -20.251 -1.085 1.00 89.00 204 LYS A N 1
ATOM 1682 C CA . LYS A 1 204 ? -4.537 -21.324 -2.100 1.00 89.00 204 LYS A CA 1
ATOM 1683 C C . LYS A 1 204 ? -4.805 -22.745 -1.602 1.00 89.00 204 LYS A C 1
ATOM 1685 O O . LYS A 1 204 ? -5.224 -23.602 -2.374 1.00 89.00 204 LYS A O 1
ATOM 1690 N N . HIS A 1 205 ? -4.546 -23.005 -0.324 1.00 88.38 205 HIS A N 1
ATOM 1691 C CA . HIS A 1 205 ? -4.763 -24.310 0.307 1.00 88.38 205 HIS A CA 1
ATOM 1692 C C . HIS A 1 205 ? -5.834 -24.277 1.407 1.00 88.38 205 HIS A C 1
ATOM 1694 O O . HIS A 1 205 ? -5.962 -25.232 2.170 1.00 88.38 205 HIS A O 1
ATOM 1700 N N . LYS A 1 206 ? -6.591 -23.179 1.510 1.00 89.25 206 LYS A N 1
ATOM 1701 C CA . LYS A 1 206 ? -7.689 -23.010 2.464 1.00 89.25 206 LYS A CA 1
ATOM 1702 C C . LYS A 1 206 ? -9.022 -23.151 1.730 1.00 89.25 206 LYS A C 1
ATOM 1704 O O . LYS A 1 206 ? -9.146 -22.759 0.576 1.00 89.25 206 LYS A O 1
ATOM 1709 N N . GLN A 1 207 ? -10.036 -23.678 2.410 1.00 89.88 207 GLN A N 1
ATOM 1710 C CA . GLN A 1 207 ? -11.397 -23.768 1.867 1.00 89.88 207 GLN A CA 1
ATOM 1711 C C . GLN A 1 207 ? -12.161 -22.453 2.084 1.00 89.88 207 GLN A C 1
ATOM 1713 O O . GLN A 1 207 ? -13.232 -22.445 2.677 1.00 89.88 207 GLN A O 1
ATOM 1718 N N . ILE A 1 208 ? -11.585 -21.333 1.640 1.00 94.00 208 ILE A N 1
ATOM 1719 C CA . ILE A 1 208 ? -12.209 -20.010 1.750 1.00 94.00 208 ILE A CA 1
ATOM 1720 C C . ILE A 1 208 ? -12.751 -19.615 0.379 1.00 94.00 208 ILE A C 1
ATOM 1722 O O . ILE A 1 208 ? -12.030 -19.645 -0.616 1.00 94.00 208 ILE A O 1
ATOM 1726 N N . GLN A 1 209 ? -14.023 -19.231 0.325 1.00 94.44 209 GLN A N 1
ATOM 1727 C CA . GLN A 1 209 ? -14.666 -18.731 -0.884 1.00 94.44 209 GLN A CA 1
ATOM 1728 C C . GLN A 1 209 ? -14.607 -17.206 -0.933 1.00 94.44 209 GLN A C 1
ATOM 1730 O O . GLN A 1 209 ? -15.128 -16.529 -0.046 1.00 94.44 209 GLN A O 1
ATOM 1735 N N . PHE A 1 210 ? -14.025 -16.662 -1.998 1.00 95.31 210 PHE A N 1
ATOM 1736 C CA . PHE A 1 210 ? -14.112 -15.236 -2.302 1.00 95.31 210 PHE A CA 1
ATOM 1737 C C . PHE A 1 210 ? -15.289 -14.975 -3.233 1.00 95.31 210 PHE A C 1
ATOM 1739 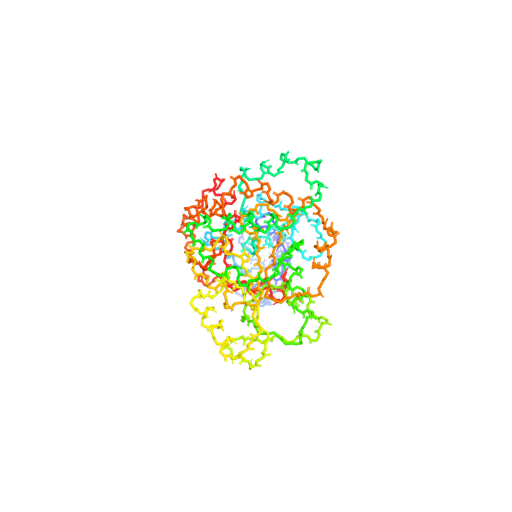O O . PHE A 1 210 ? -15.438 -15.637 -4.260 1.00 95.31 210 PHE A O 1
ATOM 1746 N N . LYS A 1 211 ? -16.132 -14.018 -2.853 1.00 97.19 211 LYS A N 1
ATOM 1747 C CA . LYS A 1 211 ? -17.277 -13.560 -3.635 1.00 97.19 211 LYS A CA 1
ATOM 1748 C C . LYS A 1 211 ? -17.132 -12.074 -3.910 1.00 97.19 211 LYS A C 1
ATOM 1750 O O . LYS A 1 211 ? -16.811 -11.305 -3.006 1.00 97.19 211 LYS A O 1
ATOM 1755 N N . ASN A 1 212 ? -17.397 -11.686 -5.150 1.00 97.25 212 ASN A N 1
ATOM 1756 C CA . ASN A 1 212 ? -17.443 -10.286 -5.524 1.00 97.25 212 ASN A CA 1
ATOM 1757 C C . ASN A 1 212 ? -18.675 -9.634 -4.886 1.00 97.25 212 ASN A C 1
ATOM 1759 O O . ASN A 1 212 ? -19.807 -10.047 -5.132 1.00 97.25 212 ASN A O 1
ATOM 1763 N N . PHE A 1 213 ? -18.464 -8.614 -4.061 1.00 97.62 213 PHE A N 1
ATOM 1764 C CA . PHE A 1 213 ? -19.556 -7.911 -3.397 1.00 97.62 213 PHE A CA 1
ATOM 1765 C C . PHE A 1 213 ? -20.411 -7.041 -4.333 1.00 97.62 213 PHE A C 1
ATOM 1767 O O . PHE A 1 213 ? -21.531 -6.703 -3.964 1.00 97.62 213 PHE A O 1
ATOM 1774 N N . PHE A 1 214 ? -19.954 -6.760 -5.561 1.00 97.25 214 PHE A N 1
ATOM 1775 C CA . PHE A 1 214 ? -20.737 -6.046 -6.572 1.00 97.25 214 PHE A CA 1
ATOM 1776 C C . PHE A 1 214 ? -21.802 -6.938 -7.218 1.00 97.25 214 PHE A C 1
ATOM 1778 O O . PHE A 1 214 ? -22.773 -6.427 -7.768 1.00 97.25 214 PHE A O 1
ATOM 1785 N N . ASP A 1 215 ? -21.670 -8.262 -7.088 1.00 97.38 215 ASP A N 1
ATOM 1786 C CA . ASP A 1 215 ? -22.683 -9.227 -7.534 1.00 97.38 215 ASP A CA 1
ATOM 1787 C C . ASP A 1 215 ? -23.794 -9.423 -6.479 1.00 97.38 215 ASP A C 1
ATOM 1789 O O . ASP A 1 215 ? -24.721 -10.216 -6.664 1.00 97.38 215 ASP A O 1
ATOM 1793 N N . GLY A 1 216 ? -23.708 -8.687 -5.365 1.00 96.50 216 GLY A N 1
ATOM 1794 C CA . GLY A 1 216 ? -24.644 -8.707 -4.250 1.00 96.50 216 GLY A CA 1
ATOM 1795 C C . GLY A 1 216 ? -24.117 -9.467 -3.035 1.00 96.50 216 GLY A C 1
ATOM 1796 O O . GLY A 1 216 ? -23.488 -10.522 -3.133 1.00 96.50 216 GLY A O 1
ATOM 1797 N N . ILE A 1 217 ? -24.418 -8.936 -1.850 1.00 98.12 217 ILE A N 1
ATOM 1798 C CA . ILE A 1 217 ? -23.960 -9.490 -0.567 1.00 98.12 217 ILE A CA 1
ATOM 1799 C C . ILE A 1 217 ? -25.067 -10.346 0.063 1.00 98.12 217 ILE A C 1
ATOM 1801 O O . ILE A 1 217 ? -26.239 -9.979 0.004 1.00 98.12 217 ILE A O 1
ATOM 1805 N N . ALA A 1 218 ? -24.739 -11.489 0.666 1.00 97.75 218 ALA A N 1
ATOM 1806 C CA . ALA A 1 218 ? -25.719 -12.273 1.425 1.00 97.75 218 ALA A CA 1
ATOM 1807 C C . ALA A 1 218 ? -25.875 -11.735 2.858 1.00 97.75 218 ALA A C 1
ATOM 1809 O O . ALA A 1 218 ? -24.933 -11.194 3.431 1.00 97.75 218 ALA A O 1
ATOM 1810 N N . GLU A 1 219 ? -27.054 -11.902 3.459 1.00 98.12 219 GLU A N 1
ATOM 1811 C CA . GLU A 1 219 ? -27.289 -11.505 4.854 1.00 98.12 219 GLU A CA 1
ATOM 1812 C C . GLU A 1 219 ? -26.338 -12.208 5.830 1.00 98.12 219 GLU A C 1
ATOM 1814 O O . GLU A 1 219 ? -25.924 -13.346 5.598 1.00 98.12 219 GLU A O 1
ATOM 1819 N N . ASN A 1 220 ? -25.997 -11.526 6.929 1.00 97.50 220 ASN A N 1
ATOM 1820 C CA . ASN A 1 220 ? -25.146 -12.041 8.010 1.00 97.50 220 ASN A CA 1
ATOM 1821 C C . ASN A 1 220 ? -23.771 -12.561 7.540 1.00 97.50 220 ASN A C 1
ATOM 1823 O O . ASN A 1 220 ? -23.168 -13.427 8.175 1.00 97.50 220 ASN A O 1
ATOM 1827 N N . SER A 1 221 ? -23.276 -12.054 6.409 1.00 97.62 221 SER A N 1
ATOM 1828 C CA . SER A 1 221 ? -21.998 -12.465 5.823 1.00 97.62 221 SER A CA 1
ATOM 1829 C C . SER A 1 221 ? -20.828 -11.627 6.336 1.00 97.62 221 SER A C 1
ATOM 1831 O O . SER A 1 221 ? -21.009 -10.661 7.077 1.00 97.62 221 SER A O 1
ATOM 1833 N N . LYS A 1 222 ? -19.605 -11.992 5.933 1.00 98.25 222 LYS A N 1
ATOM 1834 C CA . LYS A 1 222 ? -18.397 -11.208 6.214 1.00 98.25 222 LYS A CA 1
ATOM 1835 C C . LYS A 1 222 ? -17.937 -10.445 4.987 1.00 98.25 222 LYS A C 1
ATOM 1837 O O . LYS A 1 222 ? -17.799 -11.030 3.913 1.00 98.25 222 LYS A O 1
ATOM 1842 N N . VAL A 1 223 ? -17.668 -9.161 5.173 1.00 98.56 223 VAL A N 1
ATOM 1843 C CA . VAL A 1 223 ? -17.268 -8.227 4.126 1.00 98.56 223 VAL A CA 1
ATOM 1844 C C . VAL A 1 223 ? -15.922 -7.615 4.499 1.00 98.56 223 VAL A C 1
ATOM 1846 O O . VAL A 1 223 ? -15.755 -7.120 5.613 1.00 98.56 223 VAL A O 1
ATOM 1849 N N . LEU A 1 224 ? -14.965 -7.660 3.575 1.00 98.38 224 LEU A N 1
ATOM 1850 C CA . LEU A 1 224 ? -13.675 -6.991 3.705 1.00 98.38 224 LEU A CA 1
ATOM 1851 C C . LEU A 1 224 ? -13.593 -5.870 2.671 1.00 98.38 224 LEU A C 1
ATOM 1853 O O . LEU A 1 224 ? -13.696 -6.113 1.469 1.00 98.38 224 LEU A O 1
ATOM 1857 N N . VAL A 1 225 ? -13.396 -4.647 3.150 1.00 98.00 225 VAL A N 1
ATOM 1858 C CA . VAL A 1 225 ? -13.344 -3.437 2.327 1.00 98.00 225 VAL A CA 1
ATOM 1859 C C . VAL A 1 225 ? -11.942 -2.848 2.404 1.00 98.00 225 VAL A C 1
ATOM 1861 O O . VAL A 1 225 ? -11.439 -2.590 3.486 1.00 98.00 225 VAL A O 1
ATOM 1864 N N . GLU A 1 226 ? -11.308 -2.602 1.268 1.00 96.06 226 GLU A N 1
ATOM 1865 C CA . GLU A 1 226 ? -10.111 -1.758 1.185 1.00 96.06 226 GLU A CA 1
ATOM 1866 C C . GLU A 1 226 ? -10.561 -0.330 0.866 1.00 96.06 226 GLU A C 1
ATOM 1868 O O . GLU A 1 226 ? -11.278 -0.134 -0.118 1.00 96.06 226 GLU A O 1
ATOM 1873 N N . PHE A 1 227 ? -10.211 0.651 1.704 1.00 97.00 227 PHE A N 1
ATOM 1874 C CA . PHE A 1 227 ? -10.707 2.023 1.568 1.00 97.00 227 PHE A CA 1
ATOM 1875 C C . PHE A 1 227 ? -9.626 3.081 1.876 1.00 97.00 227 PHE A C 1
ATOM 1877 O O . PHE A 1 227 ? -9.065 3.077 2.974 1.00 97.00 227 PHE A O 1
ATOM 1884 N N . PRO A 1 228 ? -9.352 4.037 0.969 1.00 95.75 228 PRO A N 1
ATOM 1885 C CA . PRO A 1 228 ? -9.805 4.085 -0.423 1.00 95.75 228 PRO A CA 1
ATOM 1886 C C . PRO A 1 228 ? -9.352 2.849 -1.211 1.00 95.75 228 PRO A C 1
ATOM 1888 O O . PRO A 1 228 ? -8.335 2.227 -0.893 1.00 95.75 228 PRO A O 1
ATOM 1891 N N . ASN A 1 229 ? -10.117 2.500 -2.241 1.00 93.38 229 ASN A N 1
ATOM 1892 C CA . ASN A 1 229 ? -9.772 1.420 -3.153 1.00 93.38 229 ASN A CA 1
ATOM 1893 C C . ASN A 1 229 ? -9.069 2.014 -4.389 1.00 93.38 229 ASN A C 1
ATOM 1895 O O . ASN A 1 229 ? -9.573 2.983 -4.949 1.00 93.38 229 ASN A O 1
ATOM 1899 N N . PRO A 1 230 ? -7.929 1.471 -4.852 1.00 89.38 230 PRO A N 1
ATOM 1900 C CA . PRO A 1 230 ? -7.286 1.984 -6.060 1.00 89.38 230 PRO A CA 1
ATOM 1901 C C . PRO A 1 230 ? -8.187 1.891 -7.301 1.00 89.38 230 PRO A C 1
ATOM 1903 O O . PRO A 1 230 ? -8.183 2.799 -8.129 1.00 89.38 230 PRO A O 1
ATOM 1906 N N . TRP A 1 231 ? -8.955 0.803 -7.427 1.00 90.50 231 TRP A N 1
ATOM 1907 C CA . TRP A 1 231 ? -9.726 0.440 -8.620 1.00 90.50 231 TRP A CA 1
ATOM 1908 C C . TRP A 1 231 ? -11.102 1.098 -8.699 1.00 90.50 231 TRP A C 1
ATOM 1910 O O . TRP A 1 231 ? -11.540 1.399 -9.815 1.00 90.50 231 TRP A O 1
ATOM 1920 N N . HIS A 1 232 ? -11.721 1.349 -7.546 1.00 93.62 232 HIS A N 1
ATOM 1921 C CA . HIS A 1 232 ? -13.105 1.809 -7.395 1.00 93.62 232 HIS A CA 1
ATOM 1922 C C . HIS A 1 232 ? -13.182 3.154 -6.678 1.00 93.62 232 HIS A C 1
ATOM 1924 O O . HIS A 1 232 ? -12.325 3.483 -5.860 1.00 93.62 232 HIS A O 1
ATOM 1930 N N . THR A 1 233 ? -14.224 3.928 -6.960 1.00 95.38 233 THR A N 1
ATOM 1931 C CA . THR A 1 233 ? -14.438 5.232 -6.319 1.00 95.38 233 THR A CA 1
ATOM 1932 C C . THR A 1 233 ? -14.837 5.080 -4.852 1.00 95.38 233 THR A C 1
ATOM 1934 O O . THR A 1 233 ? -15.428 4.079 -4.437 1.00 95.38 233 THR A O 1
ATOM 1937 N N . ASN A 1 234 ? -14.570 6.108 -4.045 1.00 96.31 234 ASN A N 1
ATOM 1938 C CA . ASN A 1 234 ? -14.975 6.104 -2.639 1.00 96.31 234 ASN A CA 1
ATOM 1939 C C . ASN A 1 234 ? -16.502 6.016 -2.491 1.00 96.31 234 ASN A C 1
ATOM 1941 O O . ASN A 1 234 ? -16.997 5.370 -1.566 1.00 96.31 234 ASN A O 1
ATOM 1945 N N . GLU A 1 235 ? -17.256 6.629 -3.405 1.00 96.88 235 GLU A N 1
ATOM 1946 C CA . GLU A 1 235 ? -18.715 6.577 -3.427 1.00 96.88 235 GLU A CA 1
ATOM 1947 C C . GLU A 1 235 ? -19.237 5.149 -3.626 1.00 96.88 235 GLU A C 1
ATOM 1949 O O . GLU A 1 235 ? -20.102 4.715 -2.862 1.00 96.88 235 GLU A O 1
ATOM 1954 N N . GLU A 1 236 ? -18.695 4.408 -4.597 1.00 97.19 236 GLU A N 1
ATOM 1955 C CA . GLU A 1 236 ? -19.046 3.001 -4.846 1.00 97.19 236 GLU A CA 1
ATOM 1956 C C . GLU A 1 236 ? -18.749 2.135 -3.618 1.00 97.19 236 GLU A C 1
ATOM 1958 O O . GLU A 1 236 ? -19.611 1.393 -3.142 1.00 97.19 236 GLU A O 1
ATOM 1963 N N . MET A 1 237 ? -17.560 2.294 -3.030 1.00 97.81 237 MET A N 1
ATOM 1964 C CA . MET A 1 237 ? -17.166 1.535 -1.842 1.00 97.81 237 MET A CA 1
ATOM 1965 C C . MET A 1 237 ? -18.086 1.822 -0.647 1.00 97.81 237 MET A C 1
ATOM 1967 O O . MET A 1 237 ? -18.477 0.906 0.080 1.00 97.81 237 MET A O 1
ATOM 1971 N N . MET A 1 238 ? -18.505 3.075 -0.455 1.00 97.94 238 MET A N 1
ATOM 1972 C CA . MET A 1 238 ? -19.431 3.429 0.624 1.00 97.94 238 MET A CA 1
ATOM 1973 C C . MET A 1 238 ? -20.866 2.952 0.379 1.00 97.94 238 MET A C 1
ATOM 1975 O O . MET A 1 238 ? -21.587 2.699 1.348 1.00 97.94 238 MET A O 1
ATOM 1979 N N . GLN A 1 239 ? -21.306 2.806 -0.874 1.00 98.12 239 GLN A N 1
ATOM 1980 C CA . GLN A 1 239 ? -22.591 2.167 -1.183 1.00 98.12 239 GLN A CA 1
ATOM 1981 C C . GLN A 1 239 ? -22.585 0.698 -0.752 1.00 98.12 239 GLN A C 1
ATOM 1983 O O . GLN A 1 239 ? -23.520 0.255 -0.083 1.00 98.12 239 GLN A O 1
ATOM 1988 N N . ILE A 1 240 ? -21.492 -0.011 -1.032 1.00 98.44 240 ILE A N 1
ATOM 1989 C CA . ILE A 1 240 ? -21.292 -1.401 -0.616 1.00 98.44 240 ILE A CA 1
ATOM 1990 C C . ILE A 1 240 ? -21.298 -1.553 0.911 1.00 98.44 240 ILE A C 1
ATOM 1992 O O . ILE A 1 240 ? -21.975 -2.433 1.444 1.00 98.44 240 ILE A O 1
ATOM 1996 N N . VAL A 1 241 ? -20.615 -0.664 1.641 1.00 98.62 241 VAL A N 1
ATOM 1997 C CA . VAL A 1 241 ? -20.630 -0.671 3.117 1.00 98.62 241 VAL A CA 1
ATOM 1998 C C . VAL A 1 241 ? -22.053 -0.505 3.660 1.00 98.62 241 VAL A C 1
ATOM 2000 O O . VAL A 1 241 ? -22.455 -1.220 4.580 1.00 98.62 241 VAL A O 1
ATOM 2003 N N . LYS A 1 242 ? -22.844 0.406 3.080 1.00 98.44 242 LYS A N 1
ATOM 2004 C CA . LYS A 1 242 ? -24.241 0.627 3.487 1.00 98.44 242 LYS A CA 1
ATOM 2005 C C . LYS A 1 242 ? -25.124 -0.584 3.189 1.00 98.44 242 LYS A C 1
ATOM 2007 O O . LYS A 1 242 ? -25.926 -0.964 4.040 1.00 98.44 242 LYS A O 1
ATOM 2012 N N . GLU A 1 243 ? -24.969 -1.209 2.022 1.00 98.50 243 GLU A N 1
ATOM 2013 C CA . GLU A 1 243 ? -25.673 -2.453 1.689 1.00 98.50 243 GLU A CA 1
ATOM 2014 C C . GLU A 1 243 ? -25.350 -3.557 2.703 1.00 98.50 243 GLU A C 1
ATOM 2016 O O . GLU A 1 243 ? -26.259 -4.161 3.276 1.00 98.50 243 GLU A O 1
ATOM 2021 N N . ALA A 1 244 ? -24.063 -3.787 2.965 1.00 98.62 244 ALA A N 1
ATOM 2022 C CA . ALA A 1 244 ? -23.597 -4.785 3.917 1.00 98.62 244 ALA A CA 1
ATOM 2023 C C . ALA A 1 244 ? -24.161 -4.538 5.326 1.00 98.62 244 ALA A C 1
ATOM 2025 O O . ALA A 1 244 ? -24.620 -5.477 5.981 1.00 98.62 244 ALA A O 1
ATOM 2026 N N . ARG A 1 245 ? -24.204 -3.276 5.778 1.00 98.25 245 ARG A N 1
ATOM 2027 C CA . ARG A 1 245 ? -24.810 -2.911 7.067 1.00 98.25 245 ARG A CA 1
ATOM 2028 C C . ARG A 1 245 ? -26.295 -3.227 7.129 1.00 98.25 245 ARG A C 1
ATOM 2030 O O . ARG A 1 245 ? -26.731 -3.845 8.095 1.00 98.25 245 ARG A O 1
ATOM 2037 N N . ASN A 1 246 ? -27.051 -2.873 6.091 1.00 98.38 246 ASN A N 1
ATOM 2038 C CA . ASN A 1 246 ? -28.483 -3.180 6.011 1.00 98.38 246 ASN A CA 1
ATOM 2039 C C . ASN A 1 246 ? -28.759 -4.691 6.031 1.00 98.38 246 ASN A C 1
ATOM 2041 O O . ASN A 1 246 ? -29.818 -5.121 6.475 1.00 98.38 246 ASN A O 1
ATOM 2045 N N . LYS A 1 247 ? -27.793 -5.492 5.577 1.00 98.56 247 LYS A N 1
ATOM 2046 C CA . LYS A 1 247 ? -27.829 -6.958 5.569 1.00 98.56 247 LYS A CA 1
ATOM 2047 C C . LYS A 1 247 ? -27.236 -7.597 6.829 1.00 98.56 247 LYS A C 1
ATOM 2049 O O . LYS A 1 247 ? -26.966 -8.798 6.828 1.00 98.56 247 LYS A O 1
ATOM 2054 N N . ASN A 1 248 ? -27.006 -6.812 7.885 1.00 98.31 248 ASN A N 1
ATOM 2055 C CA . ASN A 1 248 ? -26.428 -7.263 9.153 1.00 98.31 248 ASN A CA 1
ATOM 2056 C C . ASN A 1 248 ? -25.088 -8.008 8.981 1.00 98.31 248 ASN A C 1
ATOM 2058 O O . ASN A 1 248 ? -24.799 -8.983 9.673 1.00 98.31 248 ASN A O 1
ATOM 2062 N N . CYS A 1 249 ? -24.282 -7.597 8.000 1.00 98.56 249 CYS A N 1
ATOM 2063 C CA . CYS A 1 249 ? -22.979 -8.202 7.758 1.00 98.56 249 CYS A CA 1
ATOM 2064 C C . CYS A 1 249 ? -21.937 -7.717 8.767 1.00 98.56 249 CYS A C 1
ATOM 2066 O O . CYS A 1 249 ? -21.986 -6.580 9.241 1.00 98.56 249 CYS A O 1
ATOM 2068 N N . TYR A 1 250 ? -20.944 -8.569 9.006 1.00 98.62 250 TYR A N 1
ATOM 2069 C CA . TYR A 1 250 ? -19.713 -8.210 9.693 1.00 98.62 250 TYR A CA 1
ATOM 2070 C C . TYR A 1 250 ? -18.750 -7.545 8.706 1.00 98.62 250 TYR A C 1
ATOM 2072 O O . TYR A 1 250 ? -18.378 -8.169 7.711 1.00 98.62 250 TYR A O 1
ATOM 2080 N N . ILE A 1 251 ? -18.332 -6.307 8.959 1.00 98.75 251 ILE A N 1
ATOM 2081 C CA . ILE A 1 251 ? -17.529 -5.510 8.022 1.00 98.75 251 ILE A CA 1
ATOM 2082 C C . ILE A 1 251 ? -16.197 -5.123 8.655 1.00 98.75 251 ILE A C 1
ATOM 2084 O O . ILE A 1 251 ? -16.163 -4.372 9.633 1.00 98.75 251 ILE A O 1
ATOM 2088 N N . ALA A 1 252 ? -15.106 -5.581 8.047 1.00 98.69 252 ALA A N 1
ATOM 2089 C CA . ALA A 1 252 ? -13.766 -5.075 8.311 1.00 98.69 252 ALA A CA 1
ATOM 2090 C C . ALA A 1 252 ? -13.342 -4.102 7.207 1.00 98.69 252 ALA A C 1
ATOM 2092 O O . ALA A 1 252 ? -13.638 -4.330 6.030 1.00 98.69 252 ALA A O 1
ATOM 2093 N N . VAL A 1 253 ? -12.620 -3.045 7.580 1.00 98.69 253 VAL A N 1
ATOM 2094 C CA . VAL A 1 253 ? -12.037 -2.097 6.626 1.00 98.69 253 VAL A CA 1
ATOM 2095 C C . VAL A 1 253 ? -10.524 -1.982 6.787 1.00 98.69 253 VAL A C 1
ATOM 2097 O O . VAL A 1 253 ? -10.014 -1.736 7.879 1.00 98.69 253 VAL A O 1
ATOM 2100 N N . ASP A 1 254 ? -9.805 -2.147 5.681 1.00 98.19 254 ASP A N 1
ATOM 2101 C CA . ASP A 1 254 ? -8.378 -1.875 5.565 1.00 98.19 254 ASP A CA 1
ATOM 2102 C C . ASP A 1 254 ? -8.160 -0.437 5.077 1.00 98.19 254 ASP A C 1
ATOM 2104 O O . ASP A 1 254 ? -8.422 -0.112 3.917 1.00 98.19 254 ASP A O 1
ATOM 2108 N N . LEU A 1 255 ? -7.679 0.424 5.978 1.00 97.88 255 LEU A N 1
ATOM 2109 C CA . LEU A 1 255 ? -7.389 1.838 5.729 1.00 97.88 255 LEU A CA 1
ATOM 2110 C C . LEU A 1 255 ? -5.917 2.088 5.377 1.00 97.88 255 LEU A C 1
ATOM 2112 O O . LEU A 1 255 ? -5.425 3.205 5.548 1.00 97.88 255 LEU A O 1
ATOM 2116 N N . ILE A 1 256 ? -5.184 1.078 4.898 1.00 94.88 256 ILE A N 1
ATOM 2117 C CA . ILE A 1 256 ? -3.746 1.201 4.612 1.00 94.88 256 ILE A CA 1
ATOM 2118 C C . ILE A 1 256 ? -3.399 2.325 3.620 1.00 94.88 256 ILE A C 1
ATOM 2120 O O . ILE A 1 256 ? -2.315 2.903 3.701 1.00 94.88 256 ILE A O 1
ATOM 2124 N N . TRP A 1 257 ? -4.309 2.654 2.701 1.00 95.44 257 TRP A N 1
ATOM 2125 C CA . TRP A 1 257 ? -4.131 3.734 1.726 1.00 95.44 257 TRP A CA 1
ATOM 2126 C C . TRP A 1 257 ? -4.672 5.081 2.192 1.00 95.44 257 TRP A C 1
ATOM 2128 O O . TRP A 1 257 ? -4.368 6.097 1.575 1.00 95.44 257 TRP A O 1
ATOM 2138 N N . CYS A 1 258 ? -5.445 5.115 3.278 1.00 96.44 258 CYS A N 1
ATOM 2139 C CA . CYS A 1 258 ? -6.113 6.324 3.751 1.00 96.44 258 CYS A CA 1
ATOM 2140 C C . CYS A 1 258 ? -5.137 7.496 3.990 1.00 96.44 258 CYS A C 1
ATOM 2142 O O . CYS A 1 258 ? -5.420 8.584 3.488 1.00 96.44 258 CYS A O 1
ATOM 2144 N N . PRO A 1 259 ? -3.944 7.297 4.601 1.00 96.75 259 PRO A N 1
ATOM 2145 C CA . PRO A 1 259 ? -2.932 8.354 4.744 1.00 96.75 259 PRO A CA 1
ATOM 2146 C C . PRO A 1 259 ? -2.523 9.067 3.445 1.00 96.75 259 PRO A C 1
ATOM 2148 O O . PRO A 1 259 ? -2.049 10.198 3.478 1.00 96.75 259 PRO A O 1
ATOM 2151 N N . ILE A 1 260 ? -2.679 8.404 2.298 1.00 96.50 260 ILE A N 1
ATOM 2152 C CA . ILE A 1 260 ? -2.281 8.902 0.977 1.00 96.50 260 ILE A CA 1
ATOM 2153 C C . ILE A 1 260 ? -3.461 8.914 -0.003 1.00 96.50 260 ILE A C 1
ATOM 2155 O O . ILE A 1 260 ? -3.268 8.883 -1.216 1.00 96.50 260 ILE A O 1
ATOM 2159 N N . ALA A 1 261 ? -4.695 8.975 0.506 1.00 97.12 261 ALA A N 1
ATOM 2160 C CA . ALA A 1 261 ? -5.882 9.168 -0.319 1.00 97.12 261 ALA A CA 1
ATOM 2161 C C . ALA A 1 261 ? -5.722 10.425 -1.195 1.00 97.12 261 ALA A C 1
ATOM 2163 O O . ALA A 1 261 ? -5.265 11.457 -0.714 1.00 97.12 261 ALA A O 1
ATOM 2164 N N . SER A 1 262 ? -6.092 10.398 -2.472 1.00 95.06 262 SER A N 1
ATOM 2165 C CA . SER A 1 262 ? -5.960 11.593 -3.328 1.00 95.06 262 SER A CA 1
ATOM 2166 C C . SER A 1 262 ? -6.916 12.711 -2.901 1.00 95.06 262 SER A C 1
ATOM 2168 O O . SER A 1 262 ? -6.622 13.895 -3.058 1.00 95.06 262 SER A O 1
ATOM 2170 N N . ARG A 1 263 ? -8.050 12.337 -2.303 1.00 93.94 263 ARG A N 1
ATOM 2171 C CA . ARG A 1 263 ? -9.123 13.242 -1.883 1.00 93.94 263 ARG A CA 1
ATOM 2172 C C . ARG A 1 263 ? -9.239 13.303 -0.365 1.00 93.94 263 ARG A C 1
ATOM 2174 O O . ARG A 1 263 ? -8.755 12.427 0.347 1.00 93.94 263 ARG A O 1
ATOM 2181 N N . ASN A 1 264 ? -9.918 14.340 0.119 1.00 96.38 264 ASN A N 1
ATOM 2182 C CA . ASN A 1 264 ? -10.311 14.407 1.522 1.00 96.38 264 ASN A CA 1
ATOM 2183 C C . ASN A 1 264 ? -11.287 13.272 1.830 1.00 96.38 264 ASN A C 1
ATOM 2185 O O . ASN A 1 264 ? -12.213 13.013 1.060 1.00 96.38 264 ASN A O 1
ATOM 2189 N N . ILE A 1 265 ? -11.097 12.633 2.977 1.00 97.06 265 ILE A N 1
ATOM 2190 C CA . ILE A 1 265 ? -11.923 11.522 3.430 1.00 97.06 265 ILE A CA 1
ATOM 2191 C C . ILE A 1 265 ? -12.728 11.977 4.635 1.00 97.06 265 ILE A C 1
ATOM 2193 O O . ILE A 1 265 ? -12.182 12.506 5.600 1.00 97.06 265 ILE A O 1
ATOM 2197 N N . ASN A 1 266 ? -14.031 11.726 4.588 1.00 97.06 266 ASN A N 1
ATOM 2198 C CA . ASN A 1 266 ? -14.909 11.829 5.740 1.00 97.06 266 ASN A CA 1
ATOM 2199 C C . ASN A 1 266 ? -15.597 10.481 5.934 1.00 97.06 266 ASN A C 1
ATOM 2201 O O . ASN A 1 266 ? -16.486 10.123 5.160 1.00 97.06 266 ASN A O 1
ATOM 2205 N N . LEU A 1 267 ? -15.132 9.719 6.920 1.00 97.88 267 LEU A N 1
ATOM 2206 C CA . LEU A 1 267 ? -15.528 8.335 7.127 1.00 97.88 267 LEU A CA 1
ATOM 2207 C C . LEU A 1 267 ? -16.122 8.166 8.522 1.00 97.88 267 LEU A C 1
ATOM 2209 O O . LEU A 1 267 ? -15.453 8.408 9.526 1.00 97.88 267 LEU A O 1
ATOM 2213 N N . ASP A 1 268 ? -17.373 7.720 8.574 1.00 98.19 268 ASP A N 1
ATOM 2214 C CA . ASP A 1 268 ? -18.017 7.300 9.813 1.00 98.19 268 ASP A CA 1
ATOM 2215 C C . ASP A 1 268 ? -17.572 5.879 10.164 1.00 98.19 268 ASP A C 1
ATOM 2217 O O . ASP A 1 268 ? -17.959 4.913 9.498 1.00 98.19 268 ASP A O 1
ATOM 2221 N N . LEU A 1 269 ? -16.748 5.751 11.208 1.00 98.50 269 LEU A N 1
ATOM 2222 C CA . LEU A 1 269 ? -16.212 4.458 11.605 1.00 98.50 269 LEU A CA 1
ATOM 2223 C C . LEU A 1 269 ? -17.244 3.556 12.296 1.00 98.50 269 LEU A C 1
ATOM 2225 O O . LEU A 1 269 ? -17.038 2.345 12.360 1.00 98.50 269 LEU A O 1
ATOM 2229 N N . SER A 1 270 ? -18.389 4.095 12.733 1.00 98.19 270 SER A N 1
ATOM 2230 C CA . SER A 1 270 ? -19.465 3.290 13.330 1.00 98.19 270 SER A CA 1
ATOM 2231 C C . SER A 1 270 ? -20.056 2.269 12.345 1.00 98.19 270 SER A C 1
ATOM 2233 O O . SER A 1 270 ? -20.626 1.253 12.758 1.00 98.19 270 SER A O 1
ATOM 2235 N N . LEU A 1 271 ? -19.839 2.487 11.042 1.00 98.44 271 LEU A N 1
ATOM 2236 C CA . LEU A 1 271 ? -20.186 1.584 9.947 1.00 98.44 271 LEU A CA 1
ATOM 2237 C C . LEU A 1 271 ? -19.241 0.380 9.813 1.00 98.44 271 LEU A C 1
ATOM 2239 O O . LEU A 1 271 ? -19.424 -0.428 8.903 1.00 98.44 271 LEU A O 1
ATOM 2243 N N . PHE A 1 272 ? -18.247 0.210 10.682 1.00 98.75 272 PHE A N 1
ATOM 2244 C CA . PHE A 1 272 ? -17.300 -0.909 10.645 1.00 98.75 272 PHE A CA 1
ATOM 2245 C C . PHE A 1 272 ? -17.298 -1.663 11.978 1.00 98.75 272 PHE A C 1
ATOM 2247 O O . PHE A 1 272 ? -17.635 -1.107 13.021 1.00 98.75 272 PHE A O 1
ATOM 2254 N N . ASP A 1 273 ? -16.985 -2.957 11.938 1.00 98.75 273 ASP A N 1
ATOM 2255 C CA . ASP A 1 273 ? -16.806 -3.785 13.138 1.00 98.75 273 ASP A CA 1
ATOM 2256 C C . ASP A 1 273 ? -15.324 -3.909 13.493 1.00 98.75 273 ASP A C 1
ATOM 2258 O O . ASP A 1 273 ? -14.981 -4.001 14.672 1.00 98.75 273 ASP A O 1
ATOM 2262 N N . GLU A 1 274 ? -14.458 -3.856 12.475 1.00 98.44 274 GLU A N 1
ATOM 2263 C CA . GLU A 1 274 ? -13.003 -3.806 12.603 1.00 98.44 274 GLU A CA 1
ATOM 2264 C C . GLU A 1 274 ? -12.406 -2.777 11.635 1.00 98.44 274 GLU A C 1
ATOM 2266 O O . GLU A 1 274 ? -12.824 -2.683 10.479 1.00 98.44 274 GLU A O 1
ATOM 2271 N N . VAL A 1 275 ? -11.391 -2.044 12.087 1.00 98.75 275 VAL A N 1
ATOM 2272 C CA . VAL A 1 275 ? -10.642 -1.061 11.292 1.00 98.75 275 VAL A CA 1
ATOM 2273 C C . VAL A 1 275 ? -9.157 -1.375 11.390 1.00 98.75 275 VAL A C 1
ATOM 2275 O O . VAL A 1 275 ? -8.634 -1.503 12.498 1.00 98.75 275 VAL A O 1
ATOM 2278 N N . TYR A 1 276 ? -8.469 -1.467 10.252 1.00 98.62 276 TYR A N 1
ATOM 2279 C CA . TYR A 1 276 ? -7.021 -1.677 10.175 1.00 98.62 276 TYR A CA 1
ATOM 2280 C C . TYR A 1 276 ? -6.335 -0.418 9.657 1.00 98.62 276 TYR A C 1
ATOM 2282 O O . TYR A 1 276 ? -6.733 0.131 8.634 1.00 98.62 276 TYR A O 1
ATOM 2290 N N . PHE A 1 277 ? -5.276 0.027 10.327 1.00 98.25 277 PHE A N 1
ATOM 2291 C CA . PHE A 1 277 ? -4.557 1.244 9.962 1.00 98.25 277 PHE A CA 1
ATOM 2292 C C . PHE A 1 277 ? -3.045 1.062 10.073 1.00 98.25 277 PHE A C 1
ATOM 2294 O O . PHE A 1 277 ? -2.530 0.416 10.989 1.00 98.25 277 PHE A O 1
ATOM 2301 N N . SER A 1 278 ? -2.317 1.681 9.147 1.00 96.75 278 SER A N 1
ATOM 2302 C CA . SER A 1 278 ? -0.859 1.704 9.142 1.00 96.75 278 SER A CA 1
ATOM 2303 C C . SER A 1 278 ? -0.338 2.850 8.277 1.00 96.75 278 SER A C 1
ATOM 2305 O O . SER A 1 278 ? -0.975 3.236 7.303 1.00 96.75 278 SER A O 1
ATOM 2307 N N . MET A 1 279 ? 0.873 3.325 8.581 1.00 96.75 279 MET A N 1
ATOM 2308 C CA . MET A 1 279 ? 1.597 4.307 7.765 1.00 96.75 279 MET A CA 1
ATOM 2309 C C . MET A 1 279 ? 2.565 3.675 6.757 1.00 96.75 279 MET A C 1
ATOM 2311 O O . MET A 1 279 ? 3.294 4.395 6.088 1.00 96.75 279 MET A O 1
ATOM 2315 N N . ASN A 1 280 ? 2.575 2.348 6.585 1.00 93.06 280 ASN A N 1
ATOM 2316 C CA . ASN A 1 280 ? 3.527 1.652 5.697 1.00 93.06 280 ASN A CA 1
ATOM 2317 C C . ASN A 1 280 ? 3.451 2.045 4.213 1.00 93.06 280 ASN A C 1
ATOM 2319 O O . ASN A 1 280 ? 4.327 1.675 3.433 1.00 93.06 280 ASN A O 1
ATOM 2323 N N . LYS A 1 281 ? 2.380 2.726 3.801 1.00 93.38 281 LYS A N 1
ATOM 2324 C CA . LYS A 1 281 ? 2.216 3.249 2.441 1.00 93.38 281 LYS A CA 1
ATOM 2325 C C . LYS A 1 281 ? 2.460 4.751 2.344 1.00 93.38 281 LYS A C 1
ATOM 2327 O O . LYS A 1 281 ? 2.500 5.268 1.239 1.00 93.38 281 LYS A O 1
ATOM 2332 N N . ALA A 1 282 ? 2.647 5.436 3.468 1.00 95.38 282 ALA A N 1
ATOM 2333 C CA . ALA A 1 282 ? 2.897 6.873 3.534 1.00 95.38 282 ALA A CA 1
ATOM 2334 C C . ALA A 1 282 ? 4.326 7.201 3.975 1.00 95.38 282 ALA A C 1
ATOM 2336 O O . ALA A 1 282 ? 4.913 8.166 3.501 1.00 95.38 282 ALA A O 1
ATOM 2337 N N . TRP A 1 283 ? 4.884 6.392 4.872 1.00 95.38 283 TRP A N 1
ATOM 2338 C CA . TRP A 1 283 ? 6.218 6.552 5.438 1.00 95.38 283 TRP A CA 1
ATOM 2339 C C . TRP A 1 283 ? 7.114 5.370 5.046 1.00 95.38 283 TRP A C 1
ATOM 2341 O O . TRP A 1 283 ? 6.593 4.264 4.854 1.00 95.38 283 TRP A O 1
ATOM 2351 N N . PRO A 1 284 ? 8.447 5.564 4.979 1.00 91.00 284 PRO A N 1
ATOM 2352 C CA . PRO A 1 284 ? 9.426 4.518 4.661 1.00 91.00 284 PRO A CA 1
ATOM 2353 C C . PRO A 1 284 ? 9.609 3.521 5.826 1.00 91.00 284 PRO A C 1
ATOM 2355 O O . PRO A 1 284 ? 10.687 3.332 6.377 1.00 91.00 284 PRO A O 1
ATOM 2358 N N . LEU A 1 285 ? 8.519 2.873 6.247 1.00 90.75 285 LEU A N 1
ATOM 2359 C CA . LEU A 1 285 ? 8.461 1.948 7.383 1.00 90.75 285 LEU A CA 1
ATOM 2360 C C . LEU A 1 285 ? 8.357 0.477 6.953 1.00 90.75 285 LEU A C 1
ATOM 2362 O O . LEU A 1 285 ? 8.090 -0.390 7.790 1.00 90.75 285 LEU A O 1
ATOM 2366 N N . GLN A 1 286 ? 8.582 0.159 5.671 1.00 85.81 286 GLN A N 1
ATOM 2367 C CA . GLN A 1 286 ? 8.357 -1.186 5.120 1.00 85.81 286 GLN A CA 1
ATOM 2368 C C . GLN A 1 286 ? 9.145 -2.308 5.815 1.00 85.81 286 GLN A 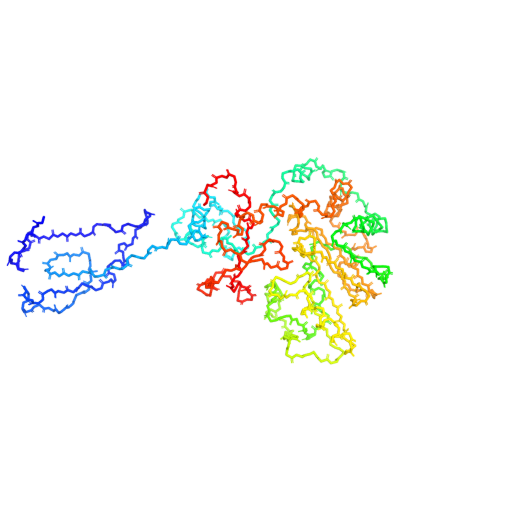C 1
ATOM 2370 O O . GLN A 1 286 ? 8.731 -3.463 5.749 1.00 85.81 286 GLN A O 1
ATOM 2375 N N . HIS A 1 287 ? 10.241 -1.992 6.509 1.00 86.00 287 HIS A N 1
ATOM 2376 C CA . HIS A 1 287 ? 11.061 -2.982 7.214 1.00 86.00 287 HIS A CA 1
ATOM 2377 C C . HIS A 1 287 ? 10.576 -3.273 8.642 1.00 86.00 287 HIS A C 1
ATOM 2379 O O . HIS A 1 287 ? 10.852 -4.345 9.177 1.00 86.00 287 HIS A O 1
ATOM 2385 N N . ILE A 1 288 ? 9.836 -2.349 9.262 1.00 90.44 288 ILE A N 1
ATOM 2386 C CA . ILE A 1 288 ? 9.346 -2.493 10.645 1.00 90.44 288 ILE A CA 1
ATOM 2387 C C . ILE A 1 288 ? 7.833 -2.699 10.733 1.00 90.44 288 ILE A C 1
ATOM 2389 O O . ILE A 1 288 ? 7.355 -3.310 11.681 1.00 90.44 288 ILE A O 1
ATOM 2393 N N . ARG A 1 289 ? 7.089 -2.251 9.721 1.00 92.19 289 ARG A N 1
ATOM 2394 C CA . ARG A 1 289 ? 5.686 -2.585 9.455 1.00 92.19 289 ARG A CA 1
ATOM 2395 C C . ARG A 1 289 ? 4.703 -2.427 10.628 1.00 92.19 289 ARG A C 1
ATOM 2397 O O . ARG A 1 289 ? 3.866 -3.306 10.793 1.00 92.19 289 ARG A O 1
ATOM 2404 N N . PRO A 1 290 ? 4.707 -1.335 11.408 1.00 96.38 290 PRO A N 1
ATOM 2405 C CA . PRO A 1 290 ? 3.729 -1.152 12.478 1.00 96.38 290 PRO A CA 1
ATOM 2406 C C . PRO A 1 290 ? 2.301 -1.070 11.921 1.00 96.38 290 PRO A C 1
ATOM 2408 O O . PRO A 1 290 ? 2.055 -0.427 10.895 1.00 96.38 290 PRO A O 1
ATOM 2411 N N . ALA A 1 291 ? 1.361 -1.720 12.599 1.00 97.69 291 ALA A N 1
ATOM 2412 C CA . ALA A 1 291 ? -0.053 -1.704 12.255 1.00 97.69 291 ALA A CA 1
ATOM 2413 C C . ALA A 1 291 ? -0.930 -1.733 13.506 1.00 97.69 291 ALA A C 1
ATOM 2415 O O . ALA A 1 291 ? -0.550 -2.284 14.544 1.00 97.69 291 ALA A O 1
ATOM 2416 N N . TRP A 1 292 ? -2.123 -1.167 13.374 1.00 98.38 292 TRP A N 1
ATOM 2417 C CA . TRP A 1 292 ? -3.078 -0.999 14.459 1.00 98.38 292 TRP A CA 1
ATOM 2418 C C . TRP A 1 292 ? -4.463 -1.466 14.027 1.00 98.38 292 TRP A C 1
ATOM 2420 O O . TRP A 1 292 ? -4.878 -1.223 12.892 1.00 98.38 292 TRP A O 1
ATOM 2430 N N . ARG A 1 293 ? -5.162 -2.143 14.936 1.00 98.62 293 ARG A N 1
ATOM 2431 C CA . ARG A 1 293 ? -6.544 -2.575 14.761 1.00 98.62 293 ARG A CA 1
ATOM 2432 C C . ARG A 1 293 ? -7.412 -2.000 15.864 1.00 98.62 293 ARG A C 1
ATOM 2434 O O . ARG A 1 293 ? -7.084 -2.161 17.038 1.00 98.62 293 ARG A O 1
ATOM 2441 N N . TRP A 1 294 ? -8.545 -1.441 15.468 1.00 98.81 294 TRP A N 1
ATOM 2442 C CA . TRP A 1 294 ? -9.671 -1.164 16.349 1.00 98.81 294 TRP A CA 1
ATOM 2443 C C . TRP A 1 294 ? -10.780 -2.161 16.051 1.00 98.81 294 TRP A C 1
ATOM 2445 O O . TRP A 1 294 ? -10.999 -2.504 14.887 1.00 98.81 294 TRP A O 1
ATOM 2455 N N . SER A 1 295 ? -11.466 -2.646 17.081 1.00 98.69 295 SER A N 1
ATOM 2456 C CA . SER A 1 295 ? -12.628 -3.513 16.899 1.00 98.69 295 SER A CA 1
ATOM 2457 C C . SER A 1 295 ? -13.677 -3.299 17.981 1.00 98.69 295 SER A C 1
ATOM 2459 O O . SER A 1 295 ? -13.355 -2.947 19.118 1.00 98.69 295 SER A O 1
ATOM 2461 N N . LYS A 1 296 ? -14.947 -3.495 17.610 1.00 98.56 296 LYS A N 1
ATOM 2462 C CA . LYS A 1 296 ? -16.075 -3.392 18.549 1.00 98.56 296 LYS A CA 1
ATOM 2463 C C . LYS A 1 296 ? -16.050 -4.540 19.548 1.00 98.56 296 LYS A C 1
ATOM 2465 O O . LYS A 1 296 ? -16.214 -4.324 20.734 1.00 98.56 296 LYS A O 1
ATOM 2470 N N . GLU A 1 297 ? -15.746 -5.734 19.050 1.00 97.38 297 GLU A N 1
ATOM 2471 C CA . GLU A 1 297 ? -15.650 -6.965 19.831 1.00 97.38 297 GLU A CA 1
ATOM 2472 C C . GLU A 1 297 ? -14.196 -7.416 19.976 1.00 97.38 297 GLU A C 1
ATOM 2474 O O . GLU A 1 297 ? -13.355 -7.150 19.105 1.00 97.38 297 GLU A O 1
ATOM 2479 N N . LYS A 1 298 ? -13.890 -8.143 21.057 1.00 97.31 298 LYS A N 1
ATOM 2480 C CA . LYS A 1 298 ? -12.561 -8.730 21.250 1.00 97.31 298 LYS A CA 1
ATOM 2481 C C . LYS A 1 298 ? -12.324 -9.838 20.230 1.00 97.31 298 LYS A C 1
ATOM 2483 O O . LYS A 1 298 ? -13.096 -10.790 20.124 1.00 97.31 298 LYS A O 1
ATOM 2488 N N . ILE A 1 299 ? -11.195 -9.766 19.532 1.00 97.56 299 ILE A N 1
ATOM 2489 C CA . ILE A 1 299 ? -10.783 -10.790 18.570 1.00 97.56 299 ILE A CA 1
ATOM 2490 C C . ILE A 1 299 ? -9.716 -11.664 19.217 1.00 97.56 299 ILE A C 1
ATOM 2492 O O . ILE A 1 299 ? -8.657 -11.189 19.609 1.00 97.56 299 ILE A O 1
ATOM 2496 N N . TYR A 1 300 ? -9.990 -12.958 19.329 1.00 95.38 300 TYR A N 1
ATOM 2497 C CA . TYR A 1 300 ? -9.074 -13.917 19.942 1.00 95.38 300 TYR A CA 1
ATOM 2498 C C . TYR A 1 300 ? -8.087 -14.469 18.910 1.00 95.38 300 TYR A C 1
ATOM 2500 O O . TYR A 1 300 ? -8.222 -15.598 18.445 1.00 95.38 300 TYR A O 1
ATOM 2508 N N . ASP A 1 301 ? -7.096 -13.659 18.542 1.00 96.12 301 ASP A N 1
ATOM 2509 C CA . ASP A 1 301 ? -6.009 -14.053 17.643 1.00 96.12 301 ASP A CA 1
ATOM 2510 C C . ASP A 1 301 ? -4.617 -13.846 18.256 1.00 96.12 301 ASP A C 1
ATOM 2512 O O . ASP A 1 301 ? -4.458 -13.389 19.393 1.00 96.12 301 ASP A O 1
ATOM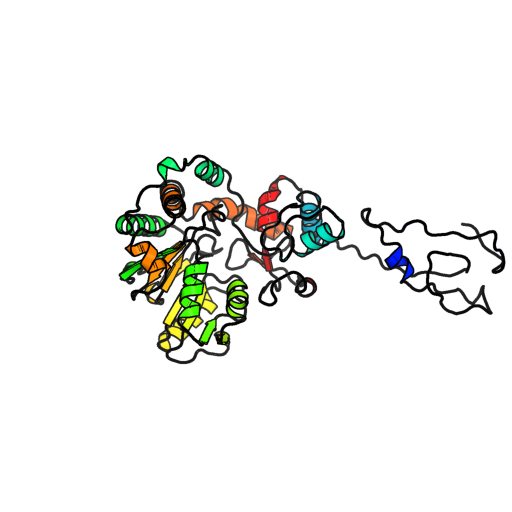 2516 N N . SER A 1 302 ? -3.584 -14.220 17.497 1.00 95.00 302 SER A N 1
ATOM 2517 C CA . SER A 1 302 ? -2.192 -14.109 17.933 1.00 95.00 302 SER A CA 1
ATOM 2518 C C . SER A 1 302 ? -1.770 -12.664 18.200 1.00 95.00 302 SER A C 1
ATOM 2520 O O . SER A 1 302 ? -0.999 -12.435 19.128 1.00 95.00 302 SER A O 1
ATOM 2522 N N . SER A 1 303 ? -2.281 -11.689 17.442 1.00 96.31 303 SER A N 1
ATOM 2523 C CA . SER A 1 303 ? -1.969 -10.271 17.640 1.00 96.31 303 SER A CA 1
ATOM 2524 C C . SER A 1 303 ? -2.557 -9.744 18.945 1.00 96.31 303 SER A C 1
ATOM 2526 O O . SER A 1 303 ? -1.840 -9.107 19.713 1.00 96.31 303 SER A O 1
ATOM 2528 N N . THR A 1 304 ? -3.815 -10.065 19.253 1.00 96.94 304 THR A N 1
ATOM 2529 C CA . THR A 1 304 ? -4.436 -9.687 20.530 1.00 96.94 304 THR A CA 1
ATOM 2530 C C . THR A 1 304 ? -3.762 -10.393 21.704 1.00 96.94 304 THR A C 1
ATOM 2532 O O . THR A 1 304 ? -3.468 -9.742 22.700 1.00 96.94 304 THR A O 1
ATOM 2535 N N . PHE A 1 305 ? -3.398 -11.675 21.578 1.00 96.56 305 PHE A N 1
ATOM 2536 C CA . PHE A 1 305 ? -2.600 -12.350 22.608 1.00 96.56 305 PHE A CA 1
ATOM 2537 C C . PHE A 1 305 ? -1.246 -11.655 22.833 1.00 96.56 305 PHE A C 1
ATOM 2539 O O . PHE A 1 305 ? -0.886 -11.336 23.962 1.00 96.56 305 PHE A O 1
ATOM 2546 N N . GLN A 1 306 ? -0.488 -11.381 21.769 1.00 95.75 306 GLN A N 1
ATOM 2547 C CA . GLN A 1 306 ? 0.809 -10.712 21.889 1.00 95.75 306 GLN A CA 1
ATOM 2548 C C . GLN A 1 306 ? 0.679 -9.309 22.490 1.00 95.75 306 GLN A C 1
ATOM 2550 O O . GLN A 1 306 ? 1.513 -8.918 23.305 1.00 95.75 306 GLN A O 1
ATOM 2555 N N . HIS A 1 307 ? -0.361 -8.567 22.115 1.00 96.12 307 HIS A N 1
ATOM 2556 C CA . HIS A 1 307 ? -0.663 -7.246 22.654 1.00 96.12 307 HIS A CA 1
ATOM 2557 C C . HIS A 1 307 ? -0.968 -7.299 24.157 1.00 96.12 307 HIS A C 1
ATOM 2559 O O . HIS A 1 307 ? -0.274 -6.639 24.932 1.00 96.12 307 HIS A O 1
ATOM 2565 N N . ASP A 1 308 ? -1.928 -8.133 24.572 1.00 95.94 308 ASP A N 1
ATOM 2566 C CA . ASP A 1 308 ? -2.371 -8.264 25.969 1.00 95.94 308 ASP A CA 1
ATOM 2567 C C . ASP A 1 308 ? -1.217 -8.663 26.905 1.00 95.94 308 ASP A C 1
ATOM 2569 O O . ASP A 1 308 ? -1.142 -8.220 28.050 1.00 95.94 308 ASP A O 1
ATOM 2573 N N . TRP A 1 309 ? -0.279 -9.474 26.406 1.00 94.31 309 TRP A N 1
ATOM 2574 C CA . TRP A 1 309 ? 0.884 -9.945 27.162 1.00 94.31 309 TRP A CA 1
ATOM 2575 C C . TRP A 1 309 ? 2.142 -9.085 26.965 1.00 94.31 309 TRP A C 1
ATOM 2577 O O . TRP A 1 309 ? 3.212 -9.432 27.467 1.00 94.31 309 TRP A O 1
ATOM 2587 N N . ASN A 1 310 ? 2.051 -7.977 26.217 1.00 92.94 310 ASN A N 1
ATOM 2588 C CA . ASN A 1 310 ? 3.187 -7.128 25.826 1.00 92.94 310 ASN A CA 1
ATOM 2589 C C . ASN A 1 310 ? 4.353 -7.933 25.196 1.00 92.94 310 ASN A C 1
ATOM 2591 O O . ASN A 1 310 ? 5.539 -7.586 25.300 1.00 92.94 310 ASN A O 1
ATOM 2595 N N . TYR A 1 311 ? 3.999 -9.035 24.530 1.00 93.62 311 TYR A N 1
ATOM 2596 C CA . TYR A 1 311 ? 4.876 -9.968 23.828 1.00 93.62 311 TYR A CA 1
ATOM 2597 C C . TYR A 1 311 ? 4.994 -9.596 22.344 1.00 93.62 311 TYR A C 1
ATOM 2599 O O . TYR A 1 311 ? 4.891 -10.428 21.445 1.00 93.62 311 TYR A O 1
ATOM 2607 N N . VAL A 1 312 ? 5.195 -8.304 22.090 1.00 94.06 312 VAL A N 1
ATOM 2608 C CA . VAL A 1 312 ? 5.360 -7.738 20.748 1.00 94.06 312 VAL A CA 1
ATOM 2609 C C . VAL A 1 312 ? 6.829 -7.423 20.463 1.00 94.06 312 VAL A C 1
ATOM 2611 O O . VAL A 1 312 ? 7.642 -7.251 21.380 1.00 94.06 312 VAL A O 1
ATOM 2614 N N . GLN A 1 313 ? 7.172 -7.274 19.183 1.00 93.38 313 GLN A N 1
ATOM 2615 C CA . GLN A 1 313 ? 8.474 -6.759 18.754 1.00 93.38 313 GLN A CA 1
ATOM 2616 C C . GLN A 1 313 ? 8.566 -5.253 19.030 1.00 93.38 313 GLN A C 1
ATOM 2618 O O . GLN A 1 313 ? 8.307 -4.429 18.160 1.00 93.38 313 GLN A O 1
ATOM 2623 N N . LYS A 1 314 ? 8.942 -4.904 20.265 1.00 95.31 314 LYS A N 1
ATOM 2624 C CA . LYS A 1 314 ? 8.928 -3.542 20.834 1.00 95.31 314 LYS A CA 1
ATOM 2625 C C . LYS A 1 314 ? 9.513 -2.430 19.944 1.00 95.31 314 LYS A C 1
ATOM 2627 O O . LYS A 1 314 ? 8.921 -1.352 19.947 1.00 95.31 314 LYS A O 1
ATOM 2632 N N . PRO A 1 315 ? 10.605 -2.634 19.172 1.00 95.56 315 PRO A N 1
ATOM 2633 C CA . PRO A 1 315 ? 11.133 -1.575 18.314 1.00 95.56 315 PRO A CA 1
ATOM 2634 C C . PRO A 1 315 ? 10.113 -1.025 17.313 1.00 95.56 315 PRO A C 1
ATOM 2636 O O . PRO A 1 315 ? 10.039 0.184 17.135 1.00 95.56 315 PRO A O 1
ATOM 2639 N N . GLN A 1 316 ? 9.292 -1.886 16.708 1.00 95.50 316 GLN A N 1
ATOM 2640 C CA . GLN A 1 316 ? 8.366 -1.506 15.638 1.00 95.50 316 GLN A CA 1
ATOM 2641 C C . GLN A 1 316 ? 7.318 -0.457 16.087 1.00 95.50 316 GLN A C 1
ATOM 2643 O O . GLN A 1 316 ? 7.298 0.638 15.520 1.00 95.50 316 GLN A O 1
ATOM 2648 N N . PRO A 1 317 ? 6.486 -0.705 17.122 1.00 96.81 317 PRO A N 1
ATOM 2649 C CA . PRO A 1 317 ? 5.523 0.282 17.606 1.00 96.81 317 PRO A CA 1
ATOM 2650 C C . PRO A 1 317 ? 6.191 1.479 18.290 1.00 96.81 317 PRO A C 1
ATOM 2652 O O . PRO A 1 317 ? 5.690 2.587 18.161 1.00 96.81 317 PRO A O 1
ATOM 2655 N N . ASN A 1 318 ? 7.327 1.317 18.980 1.00 97.44 318 ASN A N 1
ATOM 2656 C CA . ASN A 1 318 ? 8.000 2.460 19.611 1.00 97.44 318 ASN A CA 1
ATOM 2657 C C . ASN A 1 318 ? 8.602 3.429 18.578 1.00 97.44 318 ASN A C 1
ATOM 2659 O O . ASN A 1 318 ? 8.568 4.638 18.794 1.00 97.44 318 ASN A O 1
ATOM 2663 N N . ILE A 1 319 ? 9.126 2.930 17.451 1.00 97.44 319 ILE A N 1
ATOM 2664 C CA . ILE A 1 319 ? 9.551 3.789 16.333 1.00 97.44 319 ILE A CA 1
ATOM 2665 C C . ILE A 1 319 ? 8.341 4.522 15.748 1.00 97.44 319 ILE A C 1
ATOM 2667 O O . ILE A 1 319 ? 8.418 5.728 15.528 1.00 97.44 319 ILE A O 1
ATOM 2671 N N . PHE A 1 320 ? 7.211 3.830 15.560 1.00 97.81 320 PHE A N 1
ATOM 2672 C CA . PHE A 1 320 ? 5.971 4.466 15.106 1.00 97.81 320 PHE A CA 1
ATOM 2673 C C . PHE A 1 320 ? 5.536 5.604 16.038 1.00 97.81 320 PHE A C 1
ATOM 2675 O O . PHE A 1 320 ? 5.280 6.709 15.570 1.00 97.81 320 PHE A O 1
ATOM 2682 N N . LEU A 1 321 ? 5.518 5.359 17.353 1.00 97.81 321 LEU A N 1
ATOM 2683 C CA . LEU A 1 321 ? 5.141 6.363 18.352 1.00 97.81 321 LEU A CA 1
ATOM 2684 C C . LEU A 1 321 ? 6.085 7.578 18.341 1.00 97.81 321 LEU A C 1
ATOM 2686 O O . LEU A 1 321 ? 5.629 8.709 18.446 1.00 97.81 321 LEU A O 1
ATOM 2690 N N . LYS A 1 322 ? 7.387 7.378 18.112 1.00 97.62 322 LYS A N 1
ATOM 2691 C CA . LYS A 1 322 ? 8.328 8.493 17.902 1.00 97.62 322 LYS A CA 1
ATOM 2692 C C . LYS A 1 322 ? 8.072 9.262 16.604 1.00 97.62 322 LYS A C 1
ATOM 2694 O O . LYS A 1 322 ? 8.325 10.460 16.549 1.00 97.62 322 LYS A O 1
ATOM 2699 N N . CYS A 1 323 ? 7.601 8.594 15.550 1.00 97.94 323 CYS A N 1
ATOM 2700 C CA . CYS A 1 323 ? 7.283 9.254 14.283 1.00 97.94 323 CYS A CA 1
ATOM 2701 C C . CYS A 1 323 ? 6.045 10.149 14.407 1.00 97.94 323 CYS A C 1
ATOM 2703 O O . CYS A 1 323 ? 6.092 11.279 13.931 1.00 97.94 323 CYS A O 1
ATOM 2705 N N . ILE A 1 324 ? 4.980 9.697 15.083 1.00 98.31 324 ILE A N 1
ATOM 2706 C CA . ILE A 1 324 ? 3.762 10.513 15.258 1.00 98.31 324 ILE A CA 1
ATOM 2707 C C . ILE A 1 324 ? 3.998 11.752 16.139 1.00 98.31 324 ILE A C 1
ATOM 2709 O O . ILE A 1 324 ? 3.288 12.740 16.002 1.00 98.31 324 ILE A O 1
ATOM 2713 N N . GLU A 1 325 ? 5.017 11.735 17.007 1.00 97.69 325 GLU A N 1
ATOM 2714 C CA . GLU A 1 325 ? 5.446 12.914 17.778 1.00 97.69 325 GLU A CA 1
ATOM 2715 C C . GLU A 1 325 ? 6.090 14.001 16.897 1.00 97.69 325 GLU A C 1
ATOM 2717 O O . GLU A 1 325 ? 6.137 15.165 17.297 1.00 97.69 325 GLU A O 1
ATOM 2722 N N . LYS A 1 326 ? 6.617 13.635 15.719 1.00 98.00 326 LYS A N 1
ATOM 2723 C CA . LYS A 1 326 ? 7.398 14.529 14.849 1.00 98.00 326 LYS A CA 1
ATOM 2724 C C . LYS A 1 326 ? 6.689 14.897 13.547 1.00 98.00 326 LYS A C 1
ATOM 2726 O O . LYS A 1 326 ? 6.843 16.021 13.076 1.00 98.00 326 LYS A O 1
ATOM 2731 N N . PHE A 1 327 ? 5.960 13.962 12.950 1.00 98.38 327 PHE A N 1
ATOM 2732 C CA . PHE A 1 327 ? 5.357 14.120 11.630 1.00 98.38 327 PHE A CA 1
ATOM 2733 C C . PHE A 1 327 ? 3.838 14.036 11.727 1.00 98.38 327 PHE A C 1
ATOM 2735 O O . PHE A 1 327 ? 3.297 13.107 12.329 1.00 98.38 327 PHE A O 1
ATOM 2742 N N . SER A 1 328 ? 3.140 14.985 11.101 1.00 98.06 328 SER A N 1
ATOM 2743 C CA . SER A 1 328 ? 1.683 14.930 10.978 1.00 98.06 328 SER A CA 1
ATOM 2744 C C . SER A 1 328 ? 1.253 13.749 10.100 1.00 98.06 328 SER A C 1
ATOM 2746 O O . SER A 1 328 ? 2.022 13.260 9.266 1.00 98.06 328 SER A O 1
ATOM 2748 N N . LEU A 1 329 ? 0.003 13.307 10.261 1.00 98.06 329 LEU A N 1
ATOM 2749 C CA . LEU A 1 329 ? -0.601 12.292 9.389 1.00 98.06 329 LEU A CA 1
ATOM 2750 C C . LEU A 1 329 ? -0.545 12.701 7.909 1.00 98.06 329 LEU A C 1
ATOM 2752 O O . LEU A 1 329 ? -0.270 11.867 7.047 1.00 98.06 329 LEU A O 1
ATOM 2756 N N . ASP A 1 330 ? -0.747 13.991 7.636 1.00 97.88 330 ASP A N 1
ATOM 2757 C CA . ASP A 1 330 ? -0.841 14.550 6.285 1.00 97.88 330 ASP A CA 1
ATOM 2758 C C . ASP A 1 330 ? 0.533 14.814 5.640 1.00 97.88 330 ASP A C 1
ATOM 2760 O O . ASP A 1 330 ? 0.606 15.029 4.430 1.00 97.88 330 ASP A O 1
ATOM 2764 N N . TYR A 1 331 ? 1.629 14.747 6.408 1.00 97.81 331 TYR A N 1
ATOM 2765 C CA . TYR A 1 331 ? 2.965 15.189 5.986 1.00 97.81 331 TYR A CA 1
ATOM 2766 C C . TYR A 1 331 ? 3.421 14.576 4.654 1.00 97.81 331 TYR A C 1
ATOM 2768 O O . TYR A 1 331 ? 3.897 15.278 3.764 1.00 97.81 331 TYR A O 1
ATOM 2776 N N . ALA A 1 332 ? 3.251 13.260 4.485 1.00 96.75 332 ALA A N 1
ATOM 2777 C CA . ALA A 1 332 ? 3.654 12.575 3.258 1.00 96.75 332 ALA A CA 1
ATOM 2778 C C . ALA A 1 332 ? 2.803 12.999 2.053 1.00 96.75 332 ALA A C 1
ATOM 2780 O O . ALA A 1 332 ? 3.329 13.200 0.960 1.00 96.75 332 ALA A O 1
ATOM 2781 N N . PHE A 1 333 ? 1.493 13.163 2.242 1.00 97.19 333 PHE A N 1
ATOM 2782 C CA . PHE A 1 333 ? 0.619 13.648 1.179 1.00 97.19 333 PHE A CA 1
ATOM 2783 C C . PHE A 1 333 ? 1.022 15.065 0.752 1.00 97.19 333 PHE A C 1
ATOM 2785 O O . PHE A 1 333 ? 1.201 15.326 -0.438 1.00 97.19 333 PHE A O 1
ATOM 2792 N N . GLU A 1 334 ? 1.213 15.963 1.720 1.00 96.94 334 GLU A N 1
ATOM 2793 C CA . GLU A 1 334 ? 1.588 17.358 1.474 1.00 96.94 334 GLU A CA 1
ATOM 2794 C C . GLU A 1 334 ? 2.924 17.472 0.738 1.00 96.94 334 GLU A C 1
ATOM 2796 O O . GLU A 1 334 ? 3.037 18.264 -0.197 1.00 96.94 334 GLU A O 1
ATOM 2801 N N . HIS A 1 335 ? 3.896 16.632 1.106 1.00 96.44 335 HIS A N 1
ATOM 2802 C CA . HIS A 1 335 ? 5.202 16.564 0.455 1.00 96.44 335 HIS A CA 1
ATOM 2803 C C . HIS A 1 335 ? 5.097 16.168 -1.029 1.00 96.44 335 HIS A C 1
ATOM 2805 O O . HIS A 1 335 ? 5.838 16.679 -1.872 1.00 96.44 335 HIS A O 1
ATOM 2811 N N . TRP A 1 336 ? 4.182 15.256 -1.374 1.00 95.81 336 TRP A N 1
ATOM 2812 C CA . TRP A 1 336 ? 4.184 14.599 -2.683 1.00 95.81 336 TRP A CA 1
ATOM 2813 C C . TRP A 1 336 ? 3.107 15.054 -3.664 1.00 95.81 336 TRP A C 1
ATOM 2815 O O . TRP A 1 336 ? 3.308 14.886 -4.870 1.00 95.81 336 TRP A O 1
ATOM 2825 N N . GLN A 1 337 ? 1.993 15.626 -3.202 1.00 96.06 337 GLN A N 1
ATOM 2826 C CA . GLN A 1 337 ? 0.825 15.927 -4.042 1.00 96.06 337 GLN A CA 1
ATOM 2827 C C . GLN A 1 337 ? 1.163 16.731 -5.311 1.00 96.06 337 GLN A C 1
ATOM 2829 O O . GLN A 1 337 ? 0.708 16.389 -6.404 1.00 96.06 337 GLN A O 1
ATOM 2834 N N . GLU A 1 338 ? 2.027 17.746 -5.206 1.00 96.19 338 GLU A N 1
ATOM 2835 C CA . GLU A 1 338 ? 2.408 18.588 -6.345 1.00 96.19 338 GLU A CA 1
ATOM 2836 C C . GLU A 1 338 ? 3.243 17.800 -7.364 1.00 96.19 338 GLU A C 1
ATOM 2838 O O . GLU A 1 338 ? 3.004 17.869 -8.572 1.00 96.19 338 GLU A O 1
ATOM 2843 N N . SER A 1 339 ? 4.204 17.007 -6.880 1.00 95.69 339 SER A N 1
ATOM 2844 C CA . SER A 1 339 ? 5.050 16.164 -7.734 1.00 95.69 339 SER A CA 1
ATOM 2845 C C . SER A 1 339 ? 4.229 15.085 -8.439 1.00 95.69 339 SER A C 1
ATOM 2847 O O . SER A 1 339 ? 4.454 14.818 -9.619 1.00 95.69 339 SER A O 1
ATOM 2849 N N . CYS A 1 340 ? 3.232 14.517 -7.756 1.00 95.62 340 CYS A N 1
ATOM 2850 C CA . CYS A 1 340 ? 2.298 13.569 -8.358 1.00 95.62 340 CYS A CA 1
ATOM 2851 C C . CYS A 1 340 ? 1.505 14.223 -9.493 1.00 95.62 340 CYS A C 1
ATOM 2853 O O . CYS A 1 340 ? 1.444 13.667 -10.587 1.00 95.62 340 CYS A O 1
ATOM 2855 N N . GLY A 1 341 ? 0.973 15.433 -9.277 1.00 95.88 341 GLY A N 1
ATOM 2856 C CA . GLY A 1 341 ? 0.283 16.198 -10.320 1.00 95.88 341 GLY A CA 1
ATOM 2857 C C . GLY A 1 341 ? 1.163 16.474 -11.546 1.00 95.88 341 GLY A C 1
ATOM 2858 O O . GLY A 1 341 ? 0.721 16.289 -12.679 1.00 95.88 341 GLY A O 1
ATOM 2859 N N . LYS A 1 342 ? 2.436 16.839 -11.340 1.00 95.75 342 LYS A N 1
ATOM 2860 C CA . LYS A 1 342 ? 3.403 17.038 -12.437 1.00 95.75 342 LYS A CA 1
ATOM 2861 C C . LYS A 1 342 ? 3.656 15.752 -13.224 1.00 95.75 342 LYS A C 1
ATOM 2863 O O . LYS A 1 342 ? 3.608 15.782 -14.450 1.00 95.75 342 LYS A O 1
ATOM 2868 N N . ILE A 1 343 ? 3.888 14.630 -12.540 1.00 95.44 343 ILE A N 1
ATOM 2869 C CA . ILE A 1 343 ? 4.112 13.328 -13.186 1.00 95.44 343 ILE A CA 1
ATOM 2870 C C . ILE A 1 343 ? 2.894 12.915 -14.009 1.00 95.44 343 ILE A C 1
ATOM 2872 O O . ILE A 1 343 ? 3.054 12.527 -15.165 1.00 95.44 343 ILE A O 1
ATOM 2876 N N . ARG A 1 344 ? 1.681 13.058 -13.463 1.00 95.19 344 ARG A N 1
ATOM 2877 C CA . ARG A 1 344 ? 0.453 12.751 -14.207 1.00 95.19 344 ARG A CA 1
ATOM 2878 C C . ARG A 1 344 ? 0.369 13.521 -15.522 1.00 95.19 344 ARG A C 1
ATOM 2880 O O . ARG A 1 344 ? 0.144 12.915 -16.563 1.00 95.19 344 ARG A O 1
ATOM 2887 N N . ASN A 1 345 ? 0.662 14.820 -15.491 1.00 94.62 345 ASN A N 1
ATOM 2888 C CA . ASN A 1 345 ? 0.652 15.658 -16.691 1.00 94.62 345 ASN A CA 1
ATOM 2889 C C . ASN A 1 345 ? 1.739 15.269 -17.710 1.00 94.62 345 ASN A C 1
ATOM 2891 O O . ASN A 1 345 ? 1.507 15.332 -18.912 1.00 94.62 345 ASN A O 1
ATOM 2895 N N . ILE A 1 346 ? 2.933 14.877 -17.254 1.00 94.19 346 ILE A N 1
ATOM 2896 C CA . ILE A 1 346 ? 4.050 14.504 -18.141 1.00 94.19 346 ILE A CA 1
ATOM 2897 C C . ILE A 1 346 ? 3.750 13.218 -18.920 1.00 94.19 346 ILE A C 1
ATOM 2899 O O . ILE A 1 346 ? 4.114 13.109 -20.098 1.00 94.19 346 ILE A O 1
ATOM 2903 N N . PHE A 1 347 ? 3.128 12.243 -18.253 1.00 93.31 347 PHE A N 1
ATOM 2904 C CA . PHE A 1 347 ? 2.931 10.889 -18.773 1.00 93.31 347 PHE A CA 1
ATOM 2905 C C . PHE A 1 347 ? 1.515 10.600 -19.280 1.00 93.31 347 PHE A C 1
ATOM 2907 O O . PHE A 1 347 ? 1.297 9.488 -19.778 1.00 93.31 347 PHE A O 1
ATOM 2914 N N . ASP A 1 348 ? 0.624 11.594 -19.200 1.00 93.56 348 ASP A N 1
ATOM 2915 C CA . ASP A 1 348 ? -0.791 11.504 -19.572 1.00 93.56 348 ASP A CA 1
ATOM 2916 C C . ASP A 1 348 ? -1.495 10.400 -18.766 1.00 93.56 348 ASP A C 1
ATOM 2918 O O . ASP A 1 348 ? -1.860 9.347 -19.290 1.00 93.56 348 ASP A O 1
ATOM 2922 N N . LEU A 1 349 ? -1.529 10.593 -17.442 1.00 94.56 349 LEU A N 1
ATOM 2923 C CA . LEU A 1 349 ? -2.060 9.627 -16.478 1.00 94.56 349 LEU A CA 1
ATOM 2924 C C . LEU A 1 349 ? -3.278 10.188 -15.744 1.00 94.56 349 LEU A C 1
ATOM 2926 O O . LEU A 1 349 ? -3.235 11.301 -15.211 1.00 94.56 349 LEU A O 1
ATOM 2930 N N . ASP A 1 350 ? -4.305 9.359 -15.613 1.00 94.62 350 ASP A N 1
ATOM 2931 C CA . ASP A 1 350 ? -5.520 9.673 -14.873 1.00 94.62 350 ASP A CA 1
ATOM 2932 C C . ASP A 1 350 ? -5.336 9.436 -13.373 1.00 94.62 350 ASP A C 1
ATOM 2934 O O . ASP A 1 350 ? -4.682 8.489 -12.931 1.00 94.62 350 ASP A O 1
ATOM 2938 N N . GLU A 1 351 ? -5.936 10.299 -12.562 1.00 94.69 351 GLU A N 1
ATOM 2939 C CA . GLU A 1 351 ? -5.915 10.182 -11.106 1.00 94.69 351 GLU A CA 1
ATOM 2940 C C . GLU A 1 351 ? -6.822 9.045 -10.603 1.00 94.69 351 GLU A C 1
ATOM 2942 O O . GLU A 1 351 ? -7.880 8.771 -11.168 1.00 94.69 351 GLU A O 1
ATOM 2947 N N . THR A 1 352 ? -6.424 8.405 -9.499 1.00 95.00 352 THR A N 1
ATOM 2948 C CA . THR A 1 352 ? -7.276 7.474 -8.738 1.00 95.00 352 THR A CA 1
ATOM 2949 C C . THR A 1 352 ? -7.533 7.996 -7.326 1.00 95.00 352 THR A C 1
ATOM 2951 O O . THR A 1 352 ? -6.994 9.031 -6.931 1.00 95.00 352 THR A O 1
ATOM 2954 N N . GLU A 1 353 ? -8.314 7.268 -6.524 1.00 95.69 353 GLU A N 1
ATOM 2955 C CA . GLU A 1 353 ? -8.561 7.612 -5.114 1.00 95.69 353 GLU A CA 1
ATOM 2956 C C . GLU A 1 353 ? -7.310 7.488 -4.222 1.00 95.69 353 GLU A C 1
ATOM 2958 O O . GLU A 1 353 ? -7.333 7.892 -3.059 1.00 95.69 353 GLU A O 1
ATOM 2963 N N . VAL A 1 354 ? -6.203 6.965 -4.759 1.00 95.38 354 VAL A N 1
ATOM 2964 C CA . VAL A 1 354 ? -4.953 6.686 -4.047 1.00 95.38 354 VAL A CA 1
ATOM 2965 C C . VAL A 1 354 ? -3.793 7.402 -4.747 1.00 95.38 354 VAL A C 1
ATOM 2967 O O . VAL A 1 354 ? -3.519 7.129 -5.912 1.00 95.38 354 VAL A O 1
ATOM 2970 N N . LEU A 1 355 ? -3.064 8.275 -4.040 1.00 95.31 355 LEU A N 1
ATOM 2971 C CA . LEU A 1 355 ? -2.097 9.212 -4.640 1.00 95.31 355 LEU A CA 1
ATOM 2972 C C . LEU A 1 355 ? -0.994 8.530 -5.468 1.00 95.31 355 LEU A C 1
ATOM 2974 O O . LEU A 1 355 ? -0.534 9.068 -6.475 1.00 95.31 355 LEU A O 1
ATOM 2978 N N . TRP A 1 356 ? -0.568 7.337 -5.052 1.00 94.12 356 TRP A N 1
ATOM 2979 C CA . TRP A 1 356 ? 0.493 6.576 -5.718 1.00 94.12 356 TRP A CA 1
ATOM 2980 C C . TRP A 1 356 ? 0.052 5.851 -6.974 1.00 94.12 356 TRP A C 1
ATOM 2982 O O . TRP A 1 356 ? 0.908 5.373 -7.720 1.00 94.12 356 TRP A O 1
ATOM 2992 N N . PHE A 1 357 ? -1.253 5.737 -7.188 1.00 93.44 357 PHE A N 1
ATOM 2993 C CA . PHE A 1 357 ? -1.826 4.988 -8.284 1.00 93.44 357 PHE A CA 1
ATOM 2994 C C . PHE A 1 357 ? -2.518 5.917 -9.266 1.00 93.44 357 PHE A C 1
ATOM 2996 O O . PHE A 1 357 ? -3.244 6.846 -8.912 1.00 93.44 357 PHE A O 1
ATOM 3003 N N . THR A 1 358 ? -2.288 5.622 -10.532 1.00 93.81 358 THR A N 1
ATOM 3004 C CA . THR A 1 358 ? -2.858 6.333 -11.669 1.00 93.81 358 THR A CA 1
ATOM 3005 C C . THR A 1 358 ? -3.349 5.316 -12.689 1.00 93.81 358 THR A C 1
ATOM 3007 O O . THR A 1 358 ? -2.969 4.144 -12.607 1.00 93.81 358 THR A O 1
ATOM 3010 N N . LYS A 1 359 ? -4.186 5.736 -13.634 1.00 91.94 359 LYS A N 1
ATOM 3011 C CA . LYS A 1 359 ? -4.613 4.899 -14.760 1.00 91.94 359 LYS A CA 1
ATOM 3012 C C . LYS A 1 359 ? -4.038 5.440 -16.061 1.00 91.94 359 LYS A C 1
ATOM 3014 O O . LYS A 1 359 ? -3.789 6.636 -16.188 1.00 91.94 359 LYS A O 1
ATOM 3019 N N . LYS A 1 360 ? -3.808 4.550 -17.023 1.00 90.00 360 LYS A N 1
ATOM 3020 C CA . LYS A 1 360 ? -3.443 4.928 -18.389 1.00 90.00 360 LYS A CA 1
ATOM 3021 C C . LYS A 1 360 ? -4.219 4.085 -19.384 1.00 90.00 360 LYS A C 1
ATOM 3023 O O . LYS A 1 360 ? -4.109 2.857 -19.385 1.00 90.00 360 LYS A O 1
ATOM 3028 N N . GLU A 1 361 ? -4.978 4.748 -20.252 1.00 81.25 361 GLU A N 1
ATOM 3029 C CA . GLU A 1 361 ? -5.760 4.071 -21.281 1.00 81.25 361 GLU A CA 1
ATOM 3030 C C . GLU A 1 361 ? -4.856 3.174 -22.144 1.00 81.25 361 GLU A C 1
ATOM 3032 O O . GLU A 1 361 ? -3.747 3.551 -22.531 1.00 81.25 361 GLU A O 1
ATOM 3037 N N . ASN A 1 362 ? -5.322 1.958 -22.443 1.00 73.06 362 ASN A N 1
ATOM 3038 C CA . ASN A 1 362 ? -4.597 0.961 -23.241 1.00 73.06 362 ASN A CA 1
ATOM 3039 C C . ASN A 1 362 ? -3.253 0.491 -22.648 1.00 73.06 362 ASN A C 1
ATOM 3041 O O . ASN A 1 362 ? -2.495 -0.224 -23.315 1.00 73.06 362 ASN A O 1
ATOM 3045 N N . PHE A 1 363 ? -2.954 0.825 -21.390 1.00 74.31 363 PHE A N 1
ATOM 3046 C CA . PHE A 1 363 ? -1.825 0.243 -20.682 1.00 74.31 363 PHE A CA 1
ATOM 3047 C C . PHE A 1 363 ? -2.222 -1.138 -20.155 1.00 74.31 363 PHE A C 1
ATOM 3049 O O . PHE A 1 363 ? -2.827 -1.265 -19.101 1.00 74.31 363 PHE A O 1
ATOM 3056 N N . ASN A 1 364 ? -1.928 -2.189 -20.920 1.00 68.94 364 ASN A N 1
ATOM 3057 C CA . ASN A 1 364 ? -2.318 -3.550 -20.566 1.00 68.94 364 ASN A CA 1
ATOM 3058 C C . ASN A 1 364 ? -1.122 -4.366 -20.046 1.00 68.94 364 ASN A C 1
ATOM 3060 O O . ASN A 1 364 ? -0.178 -4.635 -20.795 1.00 68.94 364 ASN A O 1
ATOM 3064 N N . TYR A 1 365 ? -1.203 -4.801 -18.784 1.00 69.31 365 TYR A N 1
ATOM 3065 C CA . TYR A 1 365 ? -0.209 -5.672 -18.152 1.00 69.31 365 TYR A CA 1
ATOM 3066 C C . TYR A 1 365 ? -0.462 -7.187 -18.311 1.00 69.31 365 TYR A C 1
ATOM 3068 O O . TYR A 1 365 ? 0.285 -7.993 -17.763 1.00 69.31 365 TYR A O 1
ATOM 3076 N N . GLU A 1 366 ? -1.489 -7.621 -19.045 1.00 62.59 366 GLU A N 1
ATOM 3077 C CA . GLU A 1 366 ? -1.889 -9.037 -19.161 1.00 62.59 366 GLU A CA 1
ATOM 3078 C C . GLU A 1 366 ? -0.766 -9.945 -19.685 1.00 62.59 366 GLU A C 1
ATOM 3080 O O . GLU A 1 366 ? -0.636 -11.089 -19.251 1.00 62.59 366 GLU A O 1
ATOM 3085 N N . GLN A 1 367 ? 0.124 -9.422 -20.533 1.00 60.84 367 GLN A N 1
ATOM 3086 C CA . GLN A 1 367 ? 1.309 -10.153 -20.999 1.00 60.84 367 GLN A CA 1
ATOM 3087 C C . GLN A 1 367 ? 2.334 -10.466 -19.881 1.00 60.84 367 GLN A C 1
ATOM 3089 O O . GLN A 1 367 ? 3.260 -11.252 -20.092 1.00 60.84 367 GLN A O 1
ATOM 3094 N N . PHE A 1 368 ? 2.161 -9.905 -18.678 1.00 62.38 368 PHE A N 1
ATOM 3095 C CA . PHE A 1 368 ? 3.108 -9.995 -17.561 1.00 62.38 368 PHE A CA 1
ATOM 3096 C C . PHE A 1 368 ? 2.642 -10.882 -16.398 1.00 62.38 368 PHE A C 1
ATOM 3098 O O . PHE A 1 368 ? 3.411 -11.093 -15.458 1.00 62.38 368 PHE A O 1
ATOM 3105 N N . LYS A 1 369 ? 1.442 -11.485 -16.474 1.00 65.00 369 LYS A N 1
ATOM 3106 C CA . LYS A 1 369 ? 0.953 -12.454 -15.467 1.00 65.00 369 LYS A CA 1
ATOM 3107 C C . LYS A 1 369 ? 1.896 -13.643 -15.250 1.00 65.00 369 LYS A C 1
ATOM 3109 O O . LYS A 1 369 ? 1.872 -14.248 -14.186 1.00 65.00 369 LYS A O 1
ATOM 3114 N N . LYS A 1 370 ? 2.770 -13.957 -16.219 1.00 67.50 370 LYS A N 1
ATOM 3115 C CA . LYS A 1 370 ? 3.808 -14.999 -16.081 1.00 67.50 370 LYS A CA 1
ATOM 3116 C C . LYS A 1 370 ? 4.790 -14.747 -14.929 1.00 67.50 370 LYS A C 1
ATOM 3118 O O . LYS A 1 370 ? 5.403 -15.699 -14.455 1.00 67.50 370 LYS A O 1
ATOM 3123 N N . TYR A 1 371 ? 4.954 -13.498 -14.491 1.00 66.88 371 TYR A N 1
ATOM 3124 C CA . TYR A 1 371 ? 5.952 -13.126 -13.484 1.00 66.88 371 TYR A CA 1
ATOM 3125 C C . TYR A 1 371 ? 5.365 -12.651 -12.155 1.00 66.88 371 TYR A C 1
ATOM 3127 O O . TYR A 1 371 ? 6.106 -12.430 -11.198 1.00 66.88 371 TYR A O 1
ATOM 3135 N N . THR A 1 372 ? 4.048 -12.491 -12.077 1.00 71.88 372 THR A N 1
ATOM 3136 C CA . THR A 1 372 ? 3.352 -12.026 -10.878 1.00 71.88 372 THR A CA 1
ATOM 3137 C C . THR A 1 372 ? 2.426 -13.115 -10.341 1.00 71.88 372 THR A C 1
ATOM 3139 O O . THR A 1 372 ? 2.278 -14.192 -10.917 1.00 71.88 372 THR A O 1
ATOM 3142 N N . SER A 1 373 ? 1.841 -12.881 -9.165 1.00 77.31 373 SER A N 1
ATOM 3143 C CA . SER A 1 373 ? 0.732 -13.714 -8.694 1.00 77.31 373 SER A CA 1
ATOM 3144 C C . SER A 1 373 ? -0.427 -13.638 -9.693 1.00 77.31 373 SER A C 1
ATOM 3146 O O . SER A 1 373 ? -0.729 -12.563 -10.204 1.00 77.31 373 SER A O 1
ATOM 3148 N N . GLU A 1 374 ? -1.132 -14.748 -9.912 1.00 80.50 374 GLU A N 1
ATOM 3149 C CA . GLU A 1 374 ? -2.381 -14.754 -10.689 1.00 80.50 374 GLU A CA 1
ATOM 3150 C C . GLU A 1 374 ? -3.471 -13.863 -10.066 1.00 80.50 374 GLU A C 1
ATOM 3152 O O . GLU A 1 374 ? -4.362 -13.394 -10.767 1.00 80.50 374 GLU A O 1
ATOM 3157 N N . HIS A 1 375 ? -3.363 -13.582 -8.762 1.00 82.88 375 HIS A N 1
ATOM 3158 C CA . HIS A 1 375 ? -4.244 -12.683 -8.017 1.00 82.88 375 HIS A CA 1
ATOM 3159 C C . HIS A 1 375 ? -3.798 -11.217 -8.085 1.00 82.88 375 HIS A C 1
ATOM 3161 O O . HIS A 1 375 ? -4.409 -10.347 -7.465 1.00 82.88 375 HIS A O 1
ATOM 3167 N N . TYR A 1 376 ? -2.704 -10.921 -8.788 1.00 78.31 376 TYR A N 1
ATOM 3168 C CA . TYR A 1 376 ? -2.206 -9.564 -8.913 1.00 78.31 376 TYR A CA 1
ATOM 3169 C C . TYR A 1 376 ? -3.027 -8.790 -9.950 1.00 78.31 376 TYR A C 1
ATOM 3171 O O . TYR A 1 376 ? -2.880 -8.966 -11.159 1.00 78.31 376 TYR A O 1
ATOM 3179 N N . SER A 1 377 ? -3.883 -7.895 -9.461 1.00 74.44 377 SER A N 1
ATOM 3180 C CA . SER A 1 377 ? -4.799 -7.103 -10.286 1.00 74.44 377 SER A CA 1
ATOM 3181 C C . SER A 1 377 ? -4.144 -5.807 -10.771 1.00 74.44 377 SER A C 1
ATOM 3183 O O . SER A 1 377 ? -4.328 -4.754 -10.172 1.00 74.44 377 SER A O 1
ATOM 3185 N N . ILE A 1 378 ? -3.350 -5.874 -11.844 1.00 71.62 378 ILE A N 1
ATOM 3186 C CA . ILE A 1 378 ? -2.626 -4.695 -12.366 1.00 71.62 378 ILE A CA 1
ATOM 3187 C C . ILE A 1 378 ? -3.487 -3.901 -13.350 1.00 71.62 378 ILE A C 1
ATOM 3189 O O . ILE A 1 378 ? -3.534 -2.685 -13.262 1.00 71.62 378 ILE A O 1
ATOM 3193 N N . GLY A 1 379 ? -4.240 -4.564 -14.234 1.00 74.88 379 GLY A N 1
ATOM 3194 C CA . GLY A 1 379 ? -5.155 -3.889 -15.163 1.00 74.88 379 GLY A CA 1
ATOM 3195 C C . GLY A 1 379 ? -4.479 -2.753 -15.938 1.00 74.88 379 GLY A C 1
ATOM 3196 O O . GLY A 1 379 ? -3.513 -2.996 -16.651 1.00 74.88 379 GLY A O 1
ATOM 3197 N N . ASP A 1 380 ? -5.002 -1.544 -15.761 1.00 79.56 380 ASP A N 1
ATOM 3198 C CA . ASP A 1 380 ? -4.563 -0.258 -16.312 1.00 79.56 380 ASP A CA 1
ATOM 3199 C C . ASP A 1 380 ? -3.778 0.611 -15.306 1.00 79.56 380 ASP A C 1
ATOM 3201 O O . ASP A 1 380 ? -3.523 1.789 -15.568 1.00 79.56 380 ASP A O 1
ATOM 3205 N N . PHE A 1 381 ? -3.386 0.049 -14.153 1.00 86.94 381 PHE A N 1
ATOM 3206 C CA . PHE A 1 381 ? -2.742 0.781 -13.062 1.00 86.94 381 PHE A CA 1
ATOM 3207 C C . PHE A 1 381 ? -1.271 1.062 -13.309 1.00 86.94 381 PHE A C 1
ATOM 3209 O O . PHE A 1 381 ? -0.472 0.172 -13.580 1.00 86.94 381 PHE A O 1
ATOM 3216 N N . VAL A 1 382 ? -0.879 2.302 -13.061 1.00 89.75 382 VAL A N 1
ATOM 3217 C CA . VAL A 1 382 ? 0.513 2.734 -13.036 1.00 89.75 382 VAL A CA 1
ATOM 3218 C C . VAL A 1 382 ? 0.811 3.257 -11.637 1.00 89.75 382 VAL A C 1
ATOM 3220 O O . VAL A 1 382 ? 0.256 4.275 -11.212 1.00 89.75 382 VAL A O 1
ATOM 3223 N N . CYS A 1 383 ? 1.686 2.562 -10.906 1.00 92.38 383 CYS A N 1
ATOM 3224 C CA . CYS A 1 383 ? 2.255 3.094 -9.677 1.00 92.38 383 CYS A CA 1
ATOM 3225 C C . CYS A 1 383 ? 3.374 4.083 -10.000 1.00 92.38 383 CYS A C 1
ATOM 3227 O O . CYS A 1 383 ? 4.421 3.715 -10.533 1.00 92.38 383 CYS A O 1
ATOM 3229 N N . ILE A 1 384 ? 3.184 5.341 -9.614 1.00 93.56 384 ILE A N 1
ATOM 3230 C CA . ILE A 1 384 ? 4.121 6.421 -9.942 1.00 93.56 384 ILE A CA 1
ATOM 3231 C C . ILE A 1 384 ? 5.289 6.550 -8.955 1.00 93.56 384 ILE A C 1
ATOM 3233 O O . ILE A 1 384 ? 6.122 7.437 -9.113 1.00 93.56 384 ILE A O 1
ATOM 3237 N N . ARG A 1 385 ? 5.399 5.668 -7.951 1.00 92.25 385 ARG A N 1
ATOM 3238 C CA . ARG A 1 385 ? 6.435 5.745 -6.904 1.00 92.25 385 ARG A CA 1
ATOM 3239 C C . ARG A 1 385 ? 7.857 5.816 -7.474 1.00 92.25 385 ARG A C 1
ATOM 3241 O O . ARG A 1 385 ? 8.599 6.718 -7.112 1.00 92.25 385 ARG A O 1
ATOM 3248 N N . LYS A 1 386 ? 8.231 4.926 -8.398 1.00 91.56 386 LYS A N 1
ATOM 3249 C CA . LYS A 1 386 ? 9.581 4.948 -8.999 1.00 91.56 386 LYS A CA 1
ATOM 3250 C C . LYS A 1 386 ? 9.834 6.219 -9.826 1.00 91.56 386 LYS A C 1
ATOM 3252 O O . LYS A 1 386 ? 10.948 6.725 -9.836 1.00 91.56 386 LYS A O 1
ATOM 3257 N N . LEU A 1 387 ? 8.801 6.787 -10.456 1.00 93.75 387 LEU A N 1
ATOM 3258 C CA . LEU A 1 387 ? 8.917 8.082 -11.138 1.00 93.75 387 LEU A CA 1
ATOM 3259 C C . LEU A 1 387 ? 9.136 9.231 -10.142 1.00 93.75 387 LEU A C 1
ATOM 3261 O O . LEU A 1 387 ? 9.883 10.156 -10.445 1.00 93.75 387 LEU A O 1
ATOM 3265 N N . LEU A 1 388 ? 8.506 9.176 -8.962 1.00 92.69 388 LEU A N 1
ATOM 3266 C CA . LEU A 1 388 ? 8.684 10.163 -7.891 1.00 92.69 388 LEU A CA 1
ATOM 3267 C C . LEU A 1 388 ? 10.090 10.108 -7.290 1.00 92.69 388 LEU A C 1
ATOM 3269 O O . LEU A 1 388 ? 10.710 11.163 -7.129 1.00 92.69 388 LEU A O 1
ATOM 3273 N N . ASP A 1 389 ? 10.583 8.900 -6.999 1.00 91.25 389 ASP A N 1
ATOM 3274 C CA . ASP A 1 389 ? 11.913 8.672 -6.423 1.00 91.25 389 ASP A CA 1
ATOM 3275 C C . ASP A 1 389 ? 13.008 9.287 -7.324 1.00 91.25 389 ASP A C 1
ATOM 3277 O O . ASP A 1 389 ? 13.892 9.974 -6.823 1.00 91.25 389 ASP A O 1
ATOM 3281 N N . HIS A 1 390 ? 12.868 9.174 -8.653 1.00 92.25 390 HIS A N 1
ATOM 3282 C CA . HIS A 1 390 ? 13.855 9.650 -9.637 1.00 92.25 390 HIS A CA 1
ATOM 3283 C C . HIS A 1 390 ? 13.446 10.930 -10.395 1.00 92.25 390 HIS A C 1
ATOM 3285 O O . HIS A 1 390 ? 14.007 11.258 -11.444 1.00 92.25 390 HIS A O 1
ATOM 3291 N N . ARG A 1 391 ? 12.465 11.693 -9.890 1.00 89.19 391 ARG A N 1
ATOM 3292 C CA . ARG A 1 391 ? 11.883 12.859 -10.598 1.00 89.19 391 ARG A CA 1
ATOM 3293 C C . ARG A 1 391 ? 12.870 13.987 -10.918 1.00 89.19 391 ARG A C 1
ATOM 3295 O O . ARG A 1 391 ? 12.596 14.792 -11.800 1.00 89.19 391 ARG A O 1
ATOM 3302 N N . ASN A 1 392 ? 13.977 14.064 -10.181 1.00 89.00 392 ASN A N 1
ATOM 3303 C CA . ASN A 1 392 ? 15.011 15.090 -10.346 1.00 89.00 392 ASN A CA 1
ATOM 3304 C C . ASN A 1 392 ? 16.243 14.577 -11.110 1.00 89.00 392 ASN A C 1
ATOM 3306 O O . ASN A 1 392 ? 17.152 15.356 -11.378 1.00 89.00 392 ASN A O 1
ATOM 3310 N N . GLU A 1 393 ? 16.291 13.282 -11.430 1.00 91.19 393 GLU A N 1
ATOM 3311 C CA . GLU A 1 393 ? 17.437 12.645 -12.091 1.00 91.19 393 GLU A CA 1
ATOM 3312 C C . GLU A 1 393 ? 17.283 12.632 -13.613 1.00 91.19 393 GLU A C 1
ATOM 3314 O O . GLU A 1 393 ? 18.265 12.765 -14.342 1.00 91.19 393 GLU A O 1
ATOM 3319 N N . TYR A 1 394 ? 16.044 12.538 -14.099 1.00 87.69 394 TYR A N 1
ATOM 3320 C CA . TYR A 1 394 ? 15.749 12.421 -15.521 1.00 87.69 394 TYR A CA 1
ATOM 3321 C C . TYR A 1 394 ? 14.786 13.509 -15.981 1.00 87.69 394 TYR A C 1
ATOM 3323 O O . TYR A 1 394 ? 13.782 13.805 -15.333 1.00 87.69 394 TYR A O 1
ATOM 3331 N N . PHE A 1 395 ? 15.075 14.074 -17.151 1.00 68.69 395 PHE A N 1
ATOM 3332 C CA . PHE A 1 395 ? 14.124 14.906 -17.873 1.00 68.69 395 PHE A CA 1
ATOM 3333 C C . PHE A 1 395 ? 13.239 13.989 -18.724 1.00 68.69 395 PHE A C 1
ATOM 3335 O O . PHE A 1 395 ? 13.673 13.495 -19.768 1.00 68.69 395 PHE A O 1
ATOM 3342 N N . TRP A 1 396 ? 12.033 13.705 -18.232 1.00 71.38 396 TRP A N 1
ATOM 3343 C CA . TRP A 1 396 ? 11.031 12.892 -18.929 1.00 71.38 396 TRP A CA 1
ATOM 3344 C C . TRP A 1 396 ? 10.236 13.686 -19.978 1.00 71.38 396 TRP A C 1
ATOM 3346 O O . TRP A 1 396 ? 9.877 14.855 -19.706 1.00 71.38 396 TRP A O 1
#

pLDDT: mean 89.64, std 10.74, range [31.72, 98.81]

Foldseek 3Di:
DDDDQDLPPPPDKDADPFDDDPNDTCLVVQQQFWWAADCVRVVPDDRIDRRPRIDSGPTDGDDDDDDDPQPLLVVLLCCLQVVPDLADPQFPDDRGDDDDPVSSVLSSLCVQADAWAFDDPVQVVLLVPDDPVQQQDFDPVVVLVVLVVVLQCPDPQEAEPPLVLFPDKFKDQACVQVLVLLQVVDQEEEEAPADDLVNVVVCVPPNHHYDHCVVPDAAQEEYEEEPPDQVDHNVVSVVSLVRCVVSVYAYEYECAQVLQFLGRDHDYCVSHQKYKYDCRRQGVLVPRHIIMMTGNDDRPDPRSVCGVVSVDPRNSSSSVSVSSVPAGSNRSNVVCVVVLVVVCVVNVWADGRGSQKTFDPPPASPVPCVTHRPSRDCGRIGGCSSCRNCVPVDDD

Radius of gyration: 27.66 Å; chains: 1; bounding box: 61×43×88 Å

Secondary structure (DSSP, 8-state):
------TT-TT---B----EETTEE-HHHHHHSPEEE-TTT-TTS-SEE---SB--SSEE----------HHHHHHHHHHHHT--SB-TT-SS-SB----HHHHHHHHHHTT-S--PPP-HHHHHHHHH--GGGT-SPP-HHHHHHHHHHHHHT-SSEEEE-GGG--EEEEESSHHHHHHHHHTT-SEEEE-SS--THHHHTTTTS-PEEEEGGG-PPTT-EEEEESS-SSS-HHHHHHHHHHHHHTT-EEEEE-TTGGGBSS-EEEEGGG-SEEEE-STTTSS-TTT--EEEEESS---SHHHHHHHTT-S-THHHHHHHHHHTTS-TTHHHHHHHHHHHHHHHHHT-EE-SBTTEEE-TT---GGGTTTS-TT---TTEEE-HHHHHTTTT---

Sequence (396 aa):
EHHKQNSADKKSYAELEFFKVNDHDFTEDFKQTPFHVNRSNHTNGPSSLPNNGYFGYMGKVNLSLKQTSDKLRRAAWVLADEHFEVLKENVRGYNPREKTFETISHDAETMFNGCVAPVINEIDEFIGDIKIKDVKNYINFEKARTDIEKWMAESTRLKLQNIDCFEHFTYGAGNVHFLESFLNRTDTIYLADKYYYYLGEVTKHKQIQFKNFFDGIAENSKVLVEFPNPWHTNEEMMQIVKEARNKNCYIAVDLIWCPIASRNINLDLSLFDEVYFSMNKAWPLQHIRPAWRWSKEKIYDSSTFQHDWNYVQKPQPNIFLKCIEKFSLDYAFEHWQESCGKIRNIFDLDETEVLWFTKKENFNYEQFKKYTSEHYSIGDFVCIRKLLDHRNEYFW